Protein AF-A0AAJ0LXI3-F1 (afdb_monomer)

Radius of gyration: 41.63 Å; Cα contacts (8 Å, |Δi|>4): 391; chains: 1; bounding box: 100×129×99 Å

Organism: NCBI:txid702011

Solvent-accessible surface area (backbone atoms only — not comparable to full-atom values): 43325 Å² total; per-residue (Å²): 138,82,85,75,78,81,68,76,80,70,77,60,75,71,66,77,60,54,21,33,36,43,34,34,29,28,28,76,83,58,29,35,62,46,76,34,66,47,68,63,87,50,55,76,70,49,53,73,72,56,70,85,81,50,89,88,61,58,70,98,64,77,54,62,89,46,35,29,52,43,36,36,40,37,47,58,73,67,77,62,96,66,68,79,87,58,80,74,69,96,68,79,58,79,59,61,23,43,61,39,45,51,45,55,49,50,50,54,49,51,53,52,40,55,65,72,69,62,80,77,51,67,79,69,67,52,76,81,51,72,71,56,51,52,52,48,39,54,56,38,54,75,71,65,52,58,97,86,65,53,61,67,55,52,53,51,49,50,49,52,49,50,52,48,48,58,58,30,49,32,53,53,56,57,38,29,45,49,29,52,48,51,44,52,39,36,56,53,12,50,58,48,42,52,53,41,50,49,54,48,51,52,51,47,50,54,48,47,54,51,30,54,53,30,26,50,42,46,74,71,52,44,56,63,55,50,52,51,52,49,50,53,53,50,52,53,58,56,55,58,70,73,44,84,82,68,68,84,86,57,82,52,72,68,55,54,53,50,52,48,51,52,51,54,52,50,52,53,51,28,55,50,23,34,54,48,50,54,52,47,52,53,50,50,51,50,51,52,52,47,55,50,47,50,51,63,71,64,64,54,67,74,70,57,75,61,57,57,50,53,50,50,50,48,49,47,50,47,51,60,48,61,78,67,56,77,57,74,62,60,56,50,55,53,51,58,50,44,56,54,50,56,60,54,59,75,72,70,77,71,97,77,84,60,66,67,59,52,51,54,49,49,51,53,51,50,58,48,51,51,50,51,55,49,52,54,54,52,52,52,52,50,54,53,50,50,50,50,51,52,53,50,52,53,53,44,53,50,54,52,50,50,54,54,48,48,59,56,62,51,74,78,53,87,73,70,83,72,51,56,67,56,54,52,54,53,54,49,52,46,51,52,47,48,54,53,47,54,52,53,50,48,60,45,47,76,69,69,54,54,92,80,56,70,78,63,71,70,58,76,84,70,78,79,89,86,83,90,88,83,91,84,86,90,85,87,84,83,86,84,86,87,88,83,84,88,79,88,88,89,84,89,84,84,89,87,91,86,84,81,78,79,80,74,78,93,77,69,96,57,80,57,74,78,73,72,52,78,78,78,81,70,71,87,65,64,72,86,71,60,64,95,82,42,71,64,57,55,51,49,50,58,66,66,46,72,66,42,69,42,72,65,26,34,38,27,18,56,52,68,75,57,62,68,52,22,93,61,70,53,90,42,54,42,81,43,75,56,54,98,62,70,63,48,53,82,59,84,87,60,69,78,80,72,60,75,79,78,52,46,64,67,54,50,52,54,32,45,76,65,63,77,45,80,76,78,80,76,76,86,72,89,73,90,83,81,86,61,59,68,63,54,51,54,54,51,49,54,53,52,50,54,53,49,53,52,53,53,51,56,49,52,53,51,48,54,53,51,54,53,50,50,55,57,52,61,68,63,69,76,62,86,79,85,70,82,78,74,49,76,63,56,57,50,52,50,56,49,51,54,52,52,52,50,51,52,53,50,54,50,53,52,53,58,56,63,71,66,69,79,83,86,78,85,90,132

Foldseek 3Di:
DDPDPPDPPPPPPVLVQQQQKKWWKAFQPLRAIFIDSDLADDFVVRLVLQDCLDPPRRDPGDDLQRIDIFWMWGHDQDPQPDPPLPPDDDDDPSLRNVLRVQLSVQLSVQLVCLLPPDDDDPVLVDDDDPVNLVVLQVVCVVVVHDPPDHSVNVVVVVSSVVNSSSNSNCLLVSLQSSQVSQVVLAVVLVVLVVVLVVVVVVVLVVQLVVLVVLLVCVVVVVLVVLVVVLVVLVVVLVVCVPDPPPCPPDDPSVVSVVVSVVSVVSSLSSVQSNVLLVVLVVVVVVVVVVVVVCCVVVVPPPPPPCVVVVVVVVVVVVVVVVVVDDDPVVVVVVVVVVVVVVVVVVPDDDPDDCPPVVVVVVVVVVVVVVVVVVVVVVVVVLVVLVVVLVVLVVVLVVLVVVLVVCVVVVVVDDDDPVPPPVNVVSVVVNVVSVVVNVVSVVVNVVVVPPPVCVVVVVPVVPPDDDDDDDDDDDDDDDDDDDDDDDDDDDDDDDDDDDDPPPPDDPDDPDDPSSVSGDGRPDPSDPVVPPPPDDPVVVVVCSSSNDSRDLAPTEMEGCDQVSSVSHPDHPPRYHYHHQPDDRSTGDDPVDDPPDDVVVVPVVVVVVCVVVVVDPPPPPPPPPDDDPPPPVVVVVVVVVVVVVVVVVVVVVVVVVVVVVVVVVVVVVVVVPDPPPPDPDDPVNVVVVVVVVVVVVVVVVVVVVVVVVVVPPPPPDDD

Secondary structure (DSSP, 8-state):
------------GGGTTBTTEEEEEEETTT--EEEESSSS--HHHHHTTS---STTSS-SS--TTTEEEEEEEE------S--TT--S-----GGGGHHHHHHHHHHHHHHHHHHHS-PPPHHHHSPPPHHHHHHHHHHHHHTT--TT--HHHHHHHHHHHHHHHHHH--HHHHHHHHHHHHHHHHHHHHHHHHHHHHHHHHHHHHHHHHHHHHHHHHHTTHHHHHHHHHHHHHHHHHHTTT-TTGGGSS--HHHHHHHHHHHHHHHHHHHHHHHHHHHHHHHHHHHHHHHHHHHHHTT-----THHHHHHHHHHHHHHHHHTT---HHHHHHHHHHHHHHHHHHHHH--SSS-HHHHHHHHHHHHHHHHHHHHHHHHHHHHHHHHHHHHHHHHHHHHHHHHHHHHHHHTTS----TTHHHHHHHHHHHHHHHHHHHHHHHHHHHHTT--TTSTTTTTGGGS-------------------------------------------S--SSPPHHHHSPPP------GGGS-TT-HHHHHHHHHTSPPP--TT-EEEESSGGGGGGSS---TTPEEEE--S--SSPPPTTS-----GGGGHHHHHHHHHTTTSS----------S--SSHHHHHHHHHHHHHHHHHHHHHHHHHHHHHHHHHHHHHHTTTTS--------HHHHHHHHHHHHHHHHHHHHHHHHHHHTTSSSS----

Mean predicted aligned error: 18.43 Å

Nearest PDB structures (foldseek):
  8otz-assembly1_EY  TM=2.405E-01  e=2.155E+00  Bos taurus
  7n59-assembly1_B  TM=2.638E-01  e=3.441E+00  Arabidopsis thaliana
  7n5a-assembly1_B  TM=2.137E-01  e=7.912E+00  Arabidopsis thaliana

Structure (mmCIF, N/CA/C/O backbone):
data_AF-A0AAJ0LXI3-F1
#
_entry.id   AF-A0AAJ0LXI3-F1
#
loop_
_atom_site.group_PDB
_atom_site.id
_atom_site.type_symbol
_atom_site.label_atom_id
_atom_site.label_alt_id
_atom_site.label_comp_id
_atom_site.label_asym_id
_atom_site.label_entity_id
_atom_site.label_seq_id
_atom_site.pdbx_PDB_ins_code
_atom_site.Cartn_x
_atom_site.Cartn_y
_atom_site.Cartn_z
_atom_site.occupancy
_atom_site.B_iso_or_equiv
_atom_site.auth_seq_id
_atom_site.auth_comp_id
_atom_site.auth_asym_id
_atom_site.auth_atom_id
_atom_site.pdbx_PDB_model_num
ATOM 1 N N . MET A 1 1 ? -38.121 34.051 -14.900 1.00 42.41 1 MET A N 1
ATOM 2 C CA . MET A 1 1 ? -37.027 33.738 -13.951 1.00 42.41 1 MET A CA 1
ATOM 3 C C . MET A 1 1 ? -37.308 32.402 -13.262 1.00 42.41 1 MET A C 1
ATOM 5 O O . MET A 1 1 ? -38.075 32.364 -12.311 1.00 42.41 1 MET A O 1
ATOM 9 N N . ARG A 1 2 ? -36.763 31.285 -13.768 1.00 36.78 2 ARG A N 1
ATOM 10 C CA . ARG A 1 2 ? -36.892 29.963 -13.126 1.00 36.78 2 ARG A CA 1
ATOM 11 C C . ARG A 1 2 ? -35.654 29.719 -12.259 1.00 36.78 2 ARG A C 1
ATOM 13 O O . ARG A 1 2 ? -34.555 29.599 -12.790 1.00 36.78 2 ARG A O 1
ATOM 20 N N . ARG A 1 3 ? -35.836 29.675 -10.935 1.00 42.62 3 ARG A N 1
ATOM 21 C CA . ARG A 1 3 ? -34.820 29.233 -9.967 1.00 42.62 3 ARG A CA 1
ATOM 22 C C . ARG A 1 3 ? -34.487 27.766 -10.253 1.00 42.62 3 ARG A C 1
ATOM 24 O O . ARG A 1 3 ? -35.270 26.880 -9.924 1.00 42.62 3 ARG A O 1
ATOM 31 N N . ALA A 1 4 ? -33.344 27.521 -10.887 1.00 44.66 4 ALA A N 1
ATOM 32 C CA . ALA A 1 4 ? -32.761 26.193 -10.989 1.00 44.66 4 ALA A CA 1
ATOM 33 C C . ALA A 1 4 ? -32.330 25.753 -9.583 1.00 44.66 4 ALA A C 1
ATOM 35 O O . ALA A 1 4 ? -31.409 26.322 -8.998 1.00 44.66 4 ALA A O 1
ATOM 36 N N . ALA A 1 5 ? -33.046 24.781 -9.020 1.00 45.78 5 ALA A N 1
ATOM 37 C CA . ALA A 1 5 ? -32.681 24.147 -7.766 1.00 45.78 5 ALA A CA 1
ATOM 38 C C . ALA A 1 5 ? -31.290 23.512 -7.915 1.00 45.78 5 ALA A C 1
ATOM 40 O O . ALA A 1 5 ? -31.095 22.587 -8.706 1.00 45.78 5 ALA A O 1
ATOM 41 N N . LEU A 1 6 ? -30.323 24.041 -7.165 1.00 41.75 6 LEU A N 1
ATOM 42 C CA . LEU A 1 6 ? -28.993 23.473 -6.974 1.00 41.75 6 LEU A CA 1
ATOM 43 C C . LEU A 1 6 ? -29.148 22.117 -6.273 1.00 41.75 6 LEU A C 1
ATOM 45 O O . LEU A 1 6 ? -29.104 22.029 -5.048 1.00 41.75 6 LEU A O 1
ATOM 49 N N . LEU A 1 7 ? -29.374 21.054 -7.046 1.00 41.47 7 LEU A N 1
ATOM 50 C CA . LEU A 1 7 ? -29.227 19.696 -6.538 1.00 41.47 7 LEU A CA 1
ATOM 51 C C . LEU A 1 7 ? -27.785 19.552 -6.025 1.00 41.47 7 LEU A C 1
ATOM 53 O O . LEU A 1 7 ? -26.855 19.917 -6.753 1.00 41.47 7 LEU A O 1
ATOM 57 N N . PRO A 1 8 ? -27.572 19.044 -4.798 1.00 45.34 8 PRO A N 1
ATOM 58 C CA . PRO A 1 8 ? -26.232 18.833 -4.274 1.00 45.34 8 PRO A CA 1
ATOM 59 C C . PRO A 1 8 ? -25.468 17.952 -5.259 1.00 45.34 8 PRO A C 1
ATOM 61 O O . PRO A 1 8 ? -25.964 16.897 -5.660 1.00 45.34 8 PRO A O 1
ATOM 64 N N . ASN A 1 9 ? -24.299 18.441 -5.684 1.00 41.72 9 ASN A N 1
ATOM 65 C CA . ASN A 1 9 ? -23.342 17.766 -6.556 1.00 41.72 9 ASN A CA 1
ATOM 66 C C . ASN A 1 9 ? -23.313 16.268 -6.226 1.00 41.72 9 ASN A C 1
ATOM 68 O O . ASN A 1 9 ? -22.695 15.862 -5.241 1.00 41.72 9 ASN A O 1
ATOM 72 N N . ARG A 1 10 ? -24.000 15.438 -7.026 1.00 43.78 10 ARG A N 1
ATOM 73 C CA . ARG A 1 10 ? -23.878 13.985 -6.896 1.00 43.78 10 ARG A CA 1
ATOM 74 C C . ARG A 1 10 ? -22.391 13.687 -7.071 1.00 43.78 10 ARG A C 1
ATOM 76 O O . ARG A 1 10 ? -21.855 14.070 -8.116 1.00 43.78 10 ARG A O 1
ATOM 83 N N . PRO A 1 11 ? -21.711 13.058 -6.093 1.00 46.66 11 PRO A N 1
ATOM 84 C CA . PRO A 1 11 ? -20.313 12.701 -6.257 1.00 46.66 11 PRO A CA 1
ATOM 85 C C . PRO A 1 11 ? -20.211 11.923 -7.562 1.00 46.66 11 PRO A C 1
ATOM 87 O O . PRO A 1 11 ? -20.947 10.958 -7.780 1.00 46.66 11 PRO A O 1
ATOM 90 N N . SER A 1 12 ? -19.395 12.435 -8.484 1.00 50.97 12 SER A N 1
ATOM 91 C CA . SER A 1 12 ? -19.273 11.909 -9.839 1.00 50.97 12 SER A CA 1
ATOM 92 C C . SER A 1 12 ? -19.212 10.386 -9.762 1.00 50.97 12 SER A C 1
ATOM 94 O O . SER A 1 12 ? -18.302 9.866 -9.120 1.00 50.97 12 SER A O 1
ATOM 96 N N . ARG A 1 13 ? -20.137 9.669 -10.423 1.00 51.16 13 ARG A N 1
ATOM 97 C CA . ARG A 1 13 ? -20.181 8.186 -10.496 1.00 51.16 13 ARG A CA 1
ATOM 98 C C . ARG A 1 13 ? -18.818 7.538 -10.764 1.00 51.16 13 ARG A C 1
ATOM 100 O O . ARG A 1 13 ? -18.631 6.369 -10.461 1.00 51.16 13 ARG A O 1
ATOM 107 N N . ARG A 1 14 ? -17.879 8.311 -11.319 1.00 53.41 14 ARG A N 1
ATOM 108 C CA . ARG A 1 14 ? -16.461 7.986 -11.439 1.00 53.41 14 ARG A CA 1
ATOM 109 C C . ARG A 1 14 ? -15.891 7.448 -10.119 1.00 53.41 14 ARG A C 1
ATOM 111 O O . ARG A 1 14 ? -15.314 6.378 -10.165 1.00 53.41 14 ARG A O 1
ATOM 118 N N . LEU A 1 15 ? -16.110 8.076 -8.961 1.00 57.72 15 LEU A N 1
ATOM 119 C CA . LEU A 1 15 ? -15.439 7.717 -7.698 1.00 57.72 15 LEU A CA 1
ATOM 120 C C . LEU A 1 15 ? -15.741 6.296 -7.182 1.00 57.72 15 LEU A C 1
ATOM 122 O O . LEU A 1 15 ? -14.889 5.714 -6.508 1.00 57.72 15 LEU A O 1
ATOM 126 N N . LEU A 1 16 ? -16.896 5.707 -7.521 1.00 62.56 16 LEU A N 1
ATOM 127 C CA . LEU A 1 16 ? -17.248 4.347 -7.097 1.00 62.56 16 LEU A CA 1
ATOM 128 C C . LEU A 1 16 ? -16.410 3.314 -7.869 1.00 62.56 16 LEU A C 1
ATOM 130 O O . LEU A 1 16 ? -16.790 2.855 -8.942 1.00 62.56 16 LEU A O 1
ATOM 134 N N . GLY A 1 17 ? -15.253 2.960 -7.310 1.00 71.31 17 GLY A N 1
ATOM 135 C CA . GLY A 1 17 ? -14.343 1.947 -7.856 1.00 71.31 17 GLY A CA 1
ATOM 136 C C . GLY A 1 17 ? -12.963 2.466 -8.264 1.00 71.31 17 GLY A C 1
ATOM 137 O O . GLY A 1 17 ? -12.160 1.678 -8.762 1.00 71.31 17 GLY A O 1
ATOM 138 N N . HIS A 1 18 ? -12.647 3.749 -8.048 1.00 83.56 18 HIS A N 1
ATOM 139 C CA . HIS A 1 18 ? -11.280 4.251 -8.263 1.00 83.56 18 HIS A CA 1
ATOM 140 C C . HIS A 1 18 ? -10.295 3.496 -7.374 1.00 83.56 18 HIS A C 1
ATOM 142 O O . HIS A 1 18 ? -10.502 3.463 -6.168 1.00 83.56 18 HIS A O 1
ATOM 148 N N . GLY A 1 19 ? -9.256 2.900 -7.963 1.00 90.00 19 GLY A N 1
ATOM 149 C CA . GLY A 1 19 ? -8.253 2.103 -7.246 1.00 90.00 19 GLY A CA 1
ATOM 150 C C . GLY A 1 19 ? -8.584 0.613 -7.114 1.00 90.00 19 GLY A C 1
ATOM 151 O O . GLY A 1 19 ? -7.745 -0.137 -6.648 1.00 90.00 19 GLY A O 1
ATOM 152 N N . SER A 1 20 ? -9.759 0.153 -7.553 1.00 91.88 20 SER A N 1
ATOM 153 C CA . SER A 1 20 ? -10.027 -1.298 -7.636 1.00 91.88 20 SER A CA 1
ATOM 154 C C . SER A 1 20 ? -9.241 -1.971 -8.763 1.00 91.88 20 SER A C 1
ATOM 156 O O . SER A 1 20 ? -8.894 -3.142 -8.675 1.00 91.88 20 SER A O 1
ATOM 158 N N . ASN A 1 21 ? -8.980 -1.225 -9.838 1.00 95.12 21 ASN A N 1
ATOM 159 C CA . ASN A 1 21 ? -8.262 -1.705 -11.005 1.00 95.12 21 ASN A CA 1
ATOM 160 C C . ASN A 1 21 ? -7.194 -0.693 -11.409 1.00 95.12 21 ASN A C 1
ATOM 162 O O . ASN A 1 21 ? -7.464 0.513 -11.443 1.00 95.12 21 ASN A O 1
ATOM 166 N N . ILE A 1 22 ? -6.016 -1.195 -11.758 1.00 97.00 22 ILE A N 1
ATOM 167 C CA . ILE A 1 22 ? -4.903 -0.414 -12.293 1.00 97.00 22 ILE A CA 1
ATOM 168 C C . ILE A 1 22 ? -4.597 -0.952 -13.685 1.00 97.00 22 ILE A C 1
ATOM 170 O O . ILE A 1 22 ? -4.416 -2.151 -13.871 1.00 97.00 22 ILE A O 1
ATOM 174 N N . TYR A 1 23 ? -4.541 -0.066 -14.671 1.00 97.56 23 TYR A N 1
ATOM 175 C CA . TYR A 1 23 ? -4.274 -0.408 -16.061 1.00 97.56 23 TYR A CA 1
ATOM 176 C C . TYR A 1 23 ? -2.917 0.163 -16.467 1.00 97.56 23 TYR A C 1
ATOM 178 O O . TYR A 1 23 ? -2.706 1.375 -16.368 1.00 97.56 23 TYR A O 1
ATOM 186 N N . ALA A 1 24 ? -2.024 -0.688 -16.961 1.00 98.12 24 ALA A N 1
ATOM 187 C CA . ALA A 1 24 ? -0.779 -0.269 -17.591 1.00 98.12 24 ALA A CA 1
ATOM 188 C C . ALA A 1 24 ? -0.896 -0.405 -19.111 1.00 98.12 24 ALA A C 1
ATOM 190 O O . ALA A 1 24 ? -1.421 -1.394 -19.623 1.00 98.12 24 ALA A O 1
ATOM 191 N N . TYR A 1 25 ? -0.397 0.585 -19.842 1.00 98.19 25 TYR A N 1
ATOM 192 C CA . TYR A 1 25 ? -0.356 0.598 -21.301 1.00 98.19 25 TYR A CA 1
ATOM 193 C C . TYR A 1 25 ? 1.075 0.775 -21.765 1.00 98.19 25 TYR A C 1
ATOM 195 O O . TYR A 1 25 ? 1.759 1.667 -21.281 1.00 98.19 25 TYR A O 1
ATOM 203 N N . CYS A 1 26 ? 1.505 -0.022 -22.732 1.00 97.94 26 CYS A N 1
ATOM 204 C CA . CYS A 1 26 ? 2.824 0.064 -23.334 1.00 97.94 26 CYS A CA 1
ATOM 205 C C . CYS A 1 26 ? 2.718 0.612 -24.762 1.00 97.94 26 CYS A C 1
ATOM 207 O O . CYS A 1 26 ? 1.815 0.251 -25.529 1.00 97.94 26 CYS A O 1
ATOM 209 N N . ASN A 1 27 ? 3.642 1.498 -25.121 1.00 97.56 27 ASN A N 1
ATOM 210 C CA . ASN A 1 27 ? 3.820 1.945 -26.489 1.00 97.56 27 ASN A CA 1
ATOM 211 C C . ASN A 1 27 ? 4.519 0.850 -27.302 1.00 97.56 27 ASN A C 1
ATOM 213 O O . ASN A 1 27 ? 5.636 0.456 -26.982 1.00 97.56 27 ASN A O 1
ATOM 217 N N . VAL A 1 28 ? 3.905 0.401 -28.394 1.00 96.69 28 VAL A N 1
ATOM 218 C CA . VAL A 1 28 ? 4.420 -0.709 -29.215 1.00 96.69 28 VAL A CA 1
ATOM 219 C C . VAL A 1 28 ? 5.796 -0.409 -29.820 1.00 96.69 28 VAL A C 1
ATOM 221 O O . VAL A 1 28 ? 6.575 -1.329 -30.042 1.00 96.69 28 VAL A O 1
ATOM 224 N N . ARG A 1 29 ? 6.105 0.866 -30.094 1.00 96.19 29 ARG A N 1
ATOM 225 C CA . ARG A 1 29 ? 7.370 1.272 -30.728 1.00 96.19 29 ARG A CA 1
ATOM 226 C C . ARG A 1 29 ? 8.427 1.675 -29.711 1.00 96.19 29 ARG A C 1
ATOM 228 O O . ARG A 1 29 ? 9.552 1.202 -29.792 1.00 96.19 29 ARG A O 1
ATOM 235 N N . THR A 1 30 ? 8.079 2.576 -28.793 1.00 96.12 30 THR A N 1
ATOM 236 C CA . THR A 1 30 ? 9.047 3.163 -27.848 1.00 96.12 30 THR A CA 1
ATOM 237 C C . THR A 1 30 ? 9.159 2.397 -26.539 1.00 96.12 30 THR A C 1
ATOM 239 O O . THR A 1 30 ? 10.023 2.732 -25.741 1.00 96.12 30 THR A O 1
ATOM 242 N N . ARG A 1 31 ? 8.275 1.419 -26.289 1.00 97.56 31 ARG A N 1
ATOM 243 C CA . ARG A 1 31 ? 8.178 0.647 -25.038 1.00 97.56 31 ARG A CA 1
ATOM 244 C C . ARG A 1 31 ? 7.974 1.479 -23.767 1.00 97.56 31 ARG A C 1
ATOM 246 O O . ARG A 1 31 ? 8.026 0.954 -22.660 1.00 97.56 31 ARG A O 1
ATOM 253 N N . GLN A 1 32 ? 7.626 2.755 -23.918 1.00 97.06 32 GLN A N 1
ATOM 254 C CA . GLN A 1 32 ? 7.188 3.597 -22.811 1.00 97.06 32 GLN A CA 1
ATOM 255 C C . GLN A 1 32 ? 5.912 3.028 -22.201 1.00 97.06 32 GLN A C 1
ATOM 257 O O . GLN A 1 32 ? 5.018 2.588 -22.926 1.00 97.06 32 GLN A O 1
ATOM 262 N N . VAL A 1 33 ? 5.797 3.090 -20.879 1.00 98.00 33 VAL A N 1
ATOM 263 C CA . VAL A 1 33 ? 4.621 2.605 -20.149 1.00 98.00 33 VAL A CA 1
ATOM 264 C C . VAL A 1 33 ? 3.814 3.789 -19.623 1.00 98.00 33 VAL A C 1
ATOM 266 O O . VAL A 1 33 ? 4.370 4.842 -19.344 1.00 98.00 33 VAL A O 1
ATOM 269 N N . LEU A 1 34 ? 2.493 3.676 -19.531 1.00 97.81 34 LEU A N 1
ATOM 270 C CA . LEU A 1 34 ? 1.576 4.663 -18.955 1.00 97.81 34 LEU A CA 1
ATOM 271 C C . LEU A 1 34 ? 0.633 3.959 -17.986 1.00 97.81 34 LEU A C 1
ATOM 273 O O . LEU A 1 34 ? 0.046 2.938 -18.342 1.00 97.81 34 LEU A O 1
ATOM 277 N N . TYR A 1 35 ? 0.422 4.541 -16.809 1.00 98.06 35 TYR A N 1
ATOM 278 C CA . TYR A 1 35 ? -0.507 4.005 -15.817 1.00 98.06 35 TYR A CA 1
ATOM 279 C C . TYR A 1 35 ? -1.829 4.771 -15.840 1.00 98.06 35 TYR A C 1
ATOM 281 O O . TYR A 1 35 ? -1.862 5.994 -15.997 1.00 98.06 35 TYR A O 1
ATOM 289 N N . SER A 1 36 ? -2.942 4.078 -15.638 1.00 96.56 36 SER A N 1
ATOM 290 C CA . SER A 1 36 ? -4.265 4.686 -15.515 1.00 96.56 36 SER A CA 1
ATOM 291 C C . SER A 1 36 ? -5.122 3.915 -14.519 1.00 96.56 36 SER A C 1
ATOM 293 O O . SER A 1 36 ? -5.109 2.690 -14.495 1.00 96.56 36 SER A O 1
ATOM 295 N N . LEU A 1 37 ? -5.933 4.627 -13.737 1.00 94.88 37 LEU A N 1
ATOM 296 C CA . LEU A 1 37 ? -6.998 4.026 -12.921 1.00 94.88 37 LEU A CA 1
ATOM 297 C C . LEU A 1 37 ? -8.262 3.725 -13.741 1.00 94.88 37 LEU A C 1
ATOM 299 O O . LEU A 1 37 ? -9.221 3.137 -13.246 1.00 94.88 37 LEU A O 1
ATOM 303 N N . THR A 1 38 ? -8.291 4.162 -15.002 1.00 93.81 38 THR A N 1
ATOM 304 C CA . THR A 1 38 ? -9.418 3.970 -15.912 1.00 93.81 38 THR A CA 1
ATOM 305 C C . THR A 1 38 ? -9.012 3.121 -17.111 1.00 93.81 38 THR A C 1
ATOM 307 O O . THR A 1 38 ? -7.888 3.184 -17.610 1.00 93.81 38 THR A O 1
ATOM 310 N N . ARG A 1 39 ? -9.975 2.345 -17.610 1.00 92.88 39 ARG A N 1
ATOM 311 C CA . ARG A 1 39 ? -9.810 1.436 -18.753 1.00 92.88 39 ARG A CA 1
ATOM 312 C C . ARG A 1 39 ? -9.533 2.153 -20.081 1.00 92.88 39 ARG A C 1
ATOM 314 O O . ARG A 1 39 ? -9.220 1.520 -21.076 1.00 92.88 39 ARG A O 1
ATOM 321 N N . SER A 1 40 ? -9.728 3.462 -20.145 1.00 92.25 40 SER A N 1
ATOM 322 C CA . SER A 1 40 ? -9.395 4.279 -21.309 1.00 92.25 40 SER A CA 1
ATOM 323 C C . SER A 1 40 ? -8.288 5.242 -20.919 1.00 92.25 40 SER A C 1
ATOM 325 O O . SER A 1 40 ? -8.415 5.918 -19.904 1.00 92.25 40 SER A O 1
ATOM 327 N N . LEU A 1 41 ? -7.236 5.349 -21.726 1.00 94.19 41 LEU A N 1
ATOM 328 C CA . LEU A 1 41 ? -6.224 6.384 -21.528 1.00 94.19 41 LEU A CA 1
ATOM 329 C C . LEU A 1 41 ? -6.827 7.767 -21.797 1.00 94.19 41 LEU A C 1
ATOM 331 O O . LEU A 1 41 ? -7.289 8.043 -22.906 1.00 94.19 41 LEU A O 1
ATOM 335 N N . ASP A 1 42 ? -6.800 8.638 -20.791 1.00 94.50 42 ASP A N 1
ATOM 336 C CA . ASP A 1 42 ? -7.098 10.056 -20.968 1.00 94.50 42 ASP A CA 1
ATOM 337 C C . ASP A 1 42 ? -5.849 10.763 -21.498 1.00 94.50 42 ASP A C 1
ATOM 339 O O . ASP A 1 42 ? -4.832 10.850 -20.808 1.00 94.50 42 ASP A O 1
ATOM 343 N N . SER A 1 43 ? -5.926 11.292 -22.722 1.00 94.06 43 SER A N 1
ATOM 344 C CA . SER A 1 43 ? -4.784 11.933 -23.376 1.00 94.06 43 SER A CA 1
ATOM 345 C C . SER A 1 43 ? -4.175 13.041 -22.518 1.00 94.06 43 SER A C 1
ATOM 347 O O . SER A 1 43 ? -2.955 13.145 -22.472 1.00 94.06 43 SER A O 1
ATOM 349 N N . TYR A 1 44 ? -4.976 13.849 -21.819 1.00 94.50 44 TYR A N 1
ATOM 350 C CA . TYR A 1 44 ? -4.433 14.988 -21.074 1.00 94.50 44 TYR A CA 1
ATOM 351 C C . TYR A 1 44 ? -3.682 14.557 -19.808 1.00 94.50 44 TYR A C 1
ATOM 353 O O . TYR A 1 44 ? -2.586 15.045 -19.535 1.00 94.50 44 TYR A O 1
ATOM 361 N N . GLN A 1 45 ? -4.242 13.626 -19.032 1.00 93.50 45 GLN A N 1
ATOM 362 C CA . GLN A 1 45 ? -3.607 13.154 -17.798 1.00 93.50 45 GLN A CA 1
ATOM 363 C C . GLN A 1 45 ? -2.432 12.216 -18.071 1.00 93.50 45 GLN A C 1
ATOM 365 O O . GLN A 1 45 ? -1.414 12.282 -17.382 1.00 93.50 45 GLN A O 1
ATOM 370 N N . SER A 1 46 ? -2.559 11.352 -19.075 1.00 95.12 46 SER A N 1
ATOM 371 C CA . SER A 1 46 ? -1.536 10.367 -19.400 1.00 95.12 46 SER A CA 1
ATOM 372 C C . SER A 1 46 ? -0.302 10.999 -20.050 1.00 95.12 46 SER A C 1
ATOM 374 O O . SER A 1 46 ? 0.808 10.583 -19.734 1.00 95.12 46 SER A O 1
ATOM 376 N N . LEU A 1 47 ? -0.451 12.053 -20.868 1.00 95.50 47 LEU A N 1
ATOM 377 C CA . LEU A 1 47 ? 0.702 12.770 -21.439 1.00 95.50 47 LEU A CA 1
ATOM 378 C C . LEU A 1 47 ? 1.601 13.407 -20.369 1.00 95.50 47 LEU A C 1
ATOM 380 O O . LEU A 1 47 ? 2.810 13.458 -20.557 1.00 95.50 47 LEU A O 1
ATOM 384 N N . LYS A 1 48 ? 1.046 13.811 -19.216 1.00 95.94 48 LYS A N 1
ATOM 385 C CA . LYS A 1 48 ? 1.827 14.359 -18.087 1.00 95.94 48 LYS A CA 1
ATOM 386 C C . LYS A 1 48 ? 2.771 13.349 -17.440 1.00 95.94 48 LYS A C 1
ATOM 388 O O . LYS A 1 48 ? 3.612 13.744 -16.641 1.00 95.94 48 LYS A O 1
ATOM 393 N N . GLN A 1 49 ? 2.595 12.059 -17.720 1.00 95.75 49 GLN A N 1
ATOM 394 C CA . GLN A 1 49 ? 3.493 11.025 -17.216 1.00 95.75 49 GLN A CA 1
ATOM 395 C C . GLN A 1 49 ? 4.723 10.839 -18.110 1.00 95.75 49 GLN A C 1
ATOM 397 O O . GLN A 1 49 ? 5.653 10.176 -17.682 1.00 95.75 49 GLN A O 1
ATOM 402 N N . LEU A 1 50 ? 4.733 11.376 -19.338 1.00 95.50 50 LEU A N 1
ATOM 403 C CA . LEU A 1 50 ? 5.871 11.246 -20.246 1.00 95.50 50 LEU A CA 1
ATOM 404 C C . LEU A 1 50 ? 6.870 12.387 -20.002 1.00 95.50 50 LEU A C 1
ATOM 406 O O . LEU A 1 50 ? 6.494 13.553 -20.155 1.00 95.50 50 LEU A O 1
ATOM 410 N N . PRO A 1 51 ? 8.137 12.090 -19.671 1.00 92.88 51 PRO A N 1
ATOM 411 C CA . PRO A 1 51 ? 9.149 13.119 -19.501 1.00 92.88 51 PRO A CA 1
ATOM 412 C C . PRO A 1 51 ? 9.542 13.723 -20.862 1.00 92.88 51 PRO A C 1
ATOM 414 O O . PRO A 1 51 ? 9.630 13.005 -21.866 1.00 92.88 51 PRO A O 1
ATOM 417 N N . PRO A 1 52 ? 9.832 15.034 -20.928 1.00 94.69 52 PRO A N 1
ATOM 418 C CA . PRO A 1 52 ? 10.345 15.662 -22.140 1.00 94.69 52 PRO A CA 1
ATOM 419 C C . PRO A 1 52 ? 11.819 15.277 -22.359 1.00 94.69 52 PRO A C 1
ATOM 421 O O . PRO A 1 52 ? 12.732 15.936 -21.871 1.00 94.69 52 PRO A O 1
ATOM 424 N N . LEU A 1 53 ? 12.071 14.217 -23.133 1.00 93.69 53 LEU A N 1
ATOM 425 C CA . LEU A 1 53 ? 13.423 13.715 -23.449 1.00 93.69 53 LEU A CA 1
ATOM 426 C C . LEU A 1 53 ? 14.055 14.380 -24.692 1.00 93.69 53 LEU A C 1
ATOM 428 O O . LEU A 1 53 ? 15.090 13.939 -25.205 1.00 93.69 53 LEU A O 1
ATOM 432 N N . GLY A 1 54 ? 13.426 15.438 -25.205 1.00 92.19 54 GLY A N 1
ATOM 433 C CA . GLY A 1 54 ? 13.847 16.188 -26.387 1.00 92.19 54 GLY A CA 1
ATOM 434 C C . GLY A 1 54 ? 12.732 16.368 -27.424 1.00 92.19 54 GLY A C 1
ATOM 435 O O . GLY A 1 54 ? 11.587 15.971 -27.184 1.00 92.19 54 GLY A O 1
ATOM 436 N N . PRO A 1 55 ? 13.050 16.948 -28.593 1.00 92.06 55 PRO A N 1
ATOM 437 C CA . PRO A 1 55 ? 12.070 17.145 -29.657 1.00 92.06 55 PRO A CA 1
ATOM 438 C C . PRO A 1 55 ? 11.493 15.800 -30.114 1.00 92.06 55 PRO A C 1
ATOM 440 O O . PRO A 1 55 ? 12.215 14.805 -30.196 1.00 92.06 55 PRO A O 1
ATOM 443 N N . ASN A 1 56 ? 10.189 15.776 -30.398 1.00 89.81 56 ASN A N 1
ATOM 444 C CA . ASN A 1 56 ? 9.441 14.607 -30.887 1.00 89.81 56 ASN A CA 1
ATOM 445 C C . ASN A 1 56 ? 9.424 13.386 -29.949 1.00 89.81 56 ASN A C 1
ATOM 447 O O . ASN A 1 56 ? 9.058 12.293 -30.374 1.00 89.81 56 ASN A O 1
ATOM 451 N N . THR A 1 57 ? 9.809 13.550 -28.680 1.00 90.25 57 THR A N 1
ATOM 452 C CA . THR A 1 57 ? 9.771 12.455 -27.695 1.00 90.25 57 THR A CA 1
ATOM 453 C C . THR A 1 57 ? 8.406 12.315 -27.029 1.00 90.25 57 THR A C 1
ATOM 455 O O . THR A 1 57 ? 7.954 11.200 -26.779 1.00 90.25 57 THR A O 1
ATOM 458 N N . VAL A 1 58 ? 7.721 13.436 -26.795 1.00 94.19 58 VAL A N 1
ATOM 459 C CA . VAL A 1 58 ? 6.354 13.471 -26.270 1.00 94.19 58 VAL A CA 1
ATOM 460 C C . VAL A 1 58 ? 5.408 13.782 -27.431 1.00 94.19 58 VAL A C 1
ATOM 462 O O . VAL A 1 58 ? 5.521 14.856 -28.027 1.00 94.19 58 VAL A O 1
ATOM 465 N N . PRO A 1 59 ? 4.495 12.867 -27.804 1.00 94.19 59 PRO A N 1
ATOM 466 C CA . PRO A 1 59 ? 3.538 13.138 -28.866 1.00 94.19 59 PRO A CA 1
ATOM 467 C C . PRO A 1 59 ? 2.514 14.191 -28.408 1.00 94.19 59 PRO A C 1
ATOM 469 O O . PRO A 1 59 ? 2.117 14.182 -27.243 1.00 94.19 59 PRO A O 1
ATOM 472 N N . PRO A 1 60 ? 2.001 15.050 -29.308 1.00 95.25 60 PRO A N 1
ATOM 473 C CA . PRO A 1 60 ? 0.996 16.057 -28.947 1.00 95.25 60 PRO A CA 1
ATOM 474 C C . PRO A 1 60 ? -0.339 15.433 -28.509 1.00 95.25 60 PRO A C 1
ATOM 476 O O . PRO A 1 60 ? -1.088 16.017 -27.731 1.00 95.25 60 PRO A O 1
ATOM 479 N N . LYS A 1 61 ? -0.647 14.229 -29.005 1.00 96.38 61 LYS A N 1
ATOM 480 C CA . LYS A 1 61 ? -1.853 13.464 -28.680 1.00 96.38 61 LYS A CA 1
ATOM 481 C C . LYS A 1 61 ? -1.539 11.974 -28.660 1.00 96.38 61 LYS A C 1
ATOM 483 O O . LYS A 1 61 ? -0.775 11.486 -29.495 1.00 96.38 61 LYS A O 1
ATOM 488 N N . LEU A 1 62 ? -2.169 11.236 -27.746 1.00 96.44 62 LEU A N 1
ATOM 489 C CA . LEU A 1 62 ? -2.040 9.781 -27.714 1.00 96.44 62 LEU A CA 1
ATOM 490 C C . LEU A 1 62 ? -2.785 9.139 -28.891 1.00 96.44 62 LEU A C 1
ATOM 492 O O . LEU A 1 62 ? -3.993 9.304 -29.072 1.00 96.44 62 LEU A O 1
ATOM 496 N N . ARG A 1 63 ? -2.034 8.385 -29.690 1.00 95.75 63 ARG A N 1
ATOM 497 C CA . ARG A 1 63 ? -2.510 7.618 -30.841 1.00 95.75 63 ARG A CA 1
ATOM 498 C C . ARG A 1 63 ? -2.954 6.220 -30.411 1.00 95.75 63 ARG A C 1
ATOM 500 O O . ARG A 1 63 ? -2.141 5.458 -29.902 1.00 95.75 63 ARG A O 1
ATOM 507 N N . LYS A 1 64 ? -4.230 5.873 -30.605 1.00 94.50 64 LYS A N 1
ATOM 508 C CA . LYS A 1 64 ? -4.827 4.621 -30.089 1.00 94.50 64 LYS A CA 1
ATOM 509 C C . LYS A 1 64 ? -4.127 3.357 -30.601 1.00 94.50 64 LYS A C 1
ATOM 511 O O . LYS A 1 64 ? -4.053 2.370 -29.885 1.00 94.50 64 LYS A O 1
ATOM 516 N N . ASP A 1 65 ? -3.604 3.401 -31.818 1.00 94.94 65 ASP A N 1
ATOM 517 C CA . ASP A 1 65 ? -2.896 2.307 -32.482 1.00 94.94 65 ASP A CA 1
ATOM 518 C C . ASP A 1 65 ? -1.540 1.975 -31.845 1.00 94.94 65 ASP A C 1
ATOM 520 O O . ASP A 1 65 ? -1.141 0.812 -31.823 1.00 94.94 65 ASP A O 1
ATOM 524 N N . LEU A 1 66 ? -0.852 2.979 -31.295 1.00 96.44 66 LEU A N 1
ATOM 525 C CA . LEU A 1 66 ? 0.486 2.813 -30.723 1.00 96.44 66 LEU A CA 1
ATOM 526 C C . LEU A 1 66 ? 0.470 2.347 -29.268 1.00 96.44 66 LEU A C 1
ATOM 528 O O . LEU A 1 66 ? 1.483 1.842 -28.801 1.00 96.44 66 LEU A O 1
ATOM 532 N N . TRP A 1 67 ? -0.646 2.512 -28.559 1.00 97.19 67 TRP A N 1
ATOM 533 C CA . TRP A 1 67 ? -0.764 2.166 -27.144 1.00 97.19 67 TRP A CA 1
ATOM 534 C C . TRP A 1 67 ? -1.605 0.907 -26.976 1.00 97.19 67 TRP A C 1
ATOM 536 O O . TRP A 1 67 ? -2.799 0.893 -27.286 1.00 97.19 67 TRP A O 1
ATOM 546 N N . LYS A 1 68 ? -0.976 -0.152 -26.466 1.00 96.69 68 LYS A N 1
ATOM 547 C CA . LYS A 1 68 ? -1.631 -1.424 -26.149 1.00 96.69 68 LYS A CA 1
ATOM 548 C C . LYS A 1 68 ? -1.628 -1.643 -24.638 1.00 96.69 68 LYS A C 1
ATOM 550 O O . LYS A 1 68 ? -0.692 -1.195 -23.978 1.00 96.69 68 LYS A O 1
ATOM 555 N N . PRO A 1 69 ? -2.657 -2.285 -24.063 1.00 97.56 69 PRO A N 1
ATOM 556 C CA . PRO A 1 69 ? -2.605 -2.672 -22.658 1.00 97.56 69 PRO A CA 1
ATOM 557 C C . PRO A 1 69 ? -1.438 -3.647 -22.447 1.00 97.56 69 PRO A C 1
ATOM 559 O O . PRO A 1 69 ? -1.229 -4.542 -23.261 1.00 97.56 69 PRO A O 1
ATOM 562 N N . LEU A 1 70 ? -0.664 -3.428 -21.388 1.00 97.44 70 LEU A N 1
ATOM 563 C CA . LEU A 1 70 ? 0.449 -4.281 -20.972 1.00 97.44 70 LEU A CA 1
ATOM 564 C C . LEU A 1 70 ? -0.040 -5.291 -19.933 1.00 97.44 70 LEU A C 1
ATOM 566 O O . LEU A 1 70 ? -0.003 -6.497 -20.161 1.00 97.44 70 LEU A O 1
ATOM 570 N N . TYR A 1 71 ? -0.582 -4.778 -18.830 1.00 98.19 71 TYR A N 1
ATOM 571 C CA . TYR A 1 71 ? -1.219 -5.570 -17.790 1.00 98.19 71 TYR A CA 1
ATOM 572 C C . TYR A 1 71 ? -2.374 -4.802 -17.141 1.00 98.19 71 TYR A C 1
ATOM 574 O O . TYR A 1 71 ? -2.489 -3.576 -17.254 1.00 98.19 71 TYR A O 1
ATOM 582 N N . THR A 1 72 ? -3.264 -5.531 -16.476 1.00 97.69 72 THR A N 1
ATOM 583 C CA . THR A 1 72 ? -4.330 -4.985 -15.630 1.00 97.69 72 THR A CA 1
ATOM 584 C C . THR A 1 72 ? -4.276 -5.666 -14.277 1.00 97.69 72 THR A C 1
ATOM 586 O O . THR A 1 72 ? -4.383 -6.884 -14.195 1.00 97.69 72 THR A O 1
ATOM 589 N N . VAL A 1 73 ? -4.132 -4.877 -13.221 1.00 97.50 73 VAL A N 1
ATOM 590 C CA . VAL A 1 73 ? -4.147 -5.358 -11.840 1.00 97.50 73 VAL A CA 1
ATOM 591 C C . VAL A 1 73 ? -5.546 -5.154 -11.291 1.00 97.50 73 VAL A C 1
ATOM 593 O O . VAL A 1 73 ? -6.050 -4.030 -11.300 1.00 97.50 73 VAL A O 1
ATOM 596 N N . THR A 1 74 ? -6.165 -6.228 -10.822 1.00 95.94 74 THR A N 1
ATOM 597 C CA . THR A 1 74 ? -7.455 -6.214 -10.134 1.00 95.94 74 THR A CA 1
ATOM 598 C C . THR A 1 74 ? -7.202 -6.499 -8.665 1.00 95.94 74 THR A C 1
ATOM 600 O O . THR A 1 74 ? -6.758 -7.589 -8.312 1.00 95.94 74 THR A O 1
ATOM 603 N N . ILE A 1 75 ? -7.483 -5.519 -7.811 1.00 94.88 75 ILE A N 1
ATOM 604 C CA . ILE A 1 75 ? -7.357 -5.661 -6.361 1.00 94.88 75 ILE A CA 1
ATOM 605 C C . ILE A 1 75 ? -8.743 -6.005 -5.818 1.00 94.88 75 ILE A C 1
ATOM 607 O O . ILE A 1 75 ? -9.710 -5.281 -6.100 1.00 94.88 75 ILE A O 1
ATOM 611 N N . PRO A 1 76 ? -8.879 -7.117 -5.079 1.00 91.06 76 PRO A N 1
ATOM 612 C CA . PRO A 1 76 ? -10.163 -7.543 -4.576 1.00 91.06 76 PRO A CA 1
ATOM 613 C C . PRO A 1 76 ? -10.652 -6.524 -3.561 1.00 91.06 76 PRO A C 1
ATOM 615 O O . PRO A 1 76 ? -9.908 -5.972 -2.749 1.00 91.06 76 PRO A O 1
ATOM 618 N N . ARG A 1 77 ? -11.955 -6.269 -3.602 1.00 83.81 77 ARG A N 1
ATOM 619 C CA . ARG A 1 77 ? -12.583 -5.449 -2.581 1.00 83.81 77 ARG A CA 1
ATOM 620 C C . ARG A 1 77 ? -12.621 -6.279 -1.311 1.00 83.81 77 ARG A C 1
ATOM 622 O O . ARG A 1 77 ? -13.401 -7.226 -1.241 1.00 83.81 77 ARG A O 1
ATOM 629 N N . VAL A 1 78 ? -11.819 -5.903 -0.321 1.00 71.38 78 VAL A N 1
ATOM 630 C CA . VAL A 1 78 ? -11.901 -6.513 1.004 1.00 71.38 78 VAL A CA 1
ATOM 631 C C . VAL A 1 78 ? -13.330 -6.280 1.511 1.00 71.38 78 VAL A C 1
ATOM 633 O O . VAL A 1 78 ? -13.752 -5.120 1.626 1.00 71.38 78 VAL A O 1
ATOM 636 N N . PRO A 1 79 ? -14.125 -7.336 1.762 1.00 65.12 79 PRO A N 1
ATOM 637 C CA . PRO A 1 79 ? -15.388 -7.183 2.459 1.00 65.12 79 PRO A CA 1
ATOM 638 C C . PRO A 1 79 ? -15.009 -6.643 3.832 1.00 65.12 79 PRO A C 1
ATOM 640 O O . PRO A 1 79 ? -14.334 -7.335 4.590 1.00 65.12 79 PRO A O 1
ATOM 643 N N . ASN A 1 80 ? -15.322 -5.374 4.115 1.00 56.38 80 ASN A N 1
ATOM 644 C CA . ASN A 1 80 ? -14.983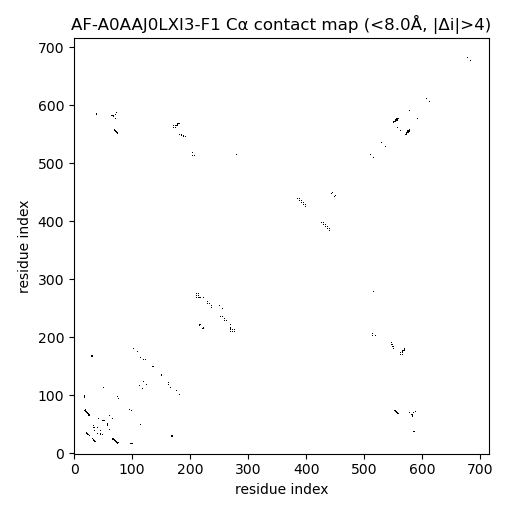 -4.760 5.396 1.00 56.38 80 ASN A CA 1
ATOM 645 C C . ASN A 1 80 ? -15.338 -5.749 6.518 1.00 56.38 80 ASN A C 1
ATOM 647 O O . ASN A 1 80 ? -16.501 -6.132 6.634 1.00 56.38 80 ASN A O 1
ATOM 651 N N . ALA A 1 81 ? -14.368 -6.113 7.362 1.00 49.88 81 ALA A N 1
ATOM 652 C CA . ALA A 1 81 ? -14.582 -7.003 8.509 1.00 49.88 81 ALA A CA 1
ATOM 653 C C . ALA A 1 81 ? -15.628 -6.463 9.515 1.00 49.88 81 ALA A C 1
ATOM 655 O O . ALA A 1 81 ? -16.010 -7.155 10.451 1.00 49.88 81 ALA A O 1
ATOM 656 N N . PHE A 1 82 ? -16.130 -5.241 9.300 1.00 52.78 82 PHE A N 1
ATOM 657 C CA . PHE A 1 82 ? -17.258 -4.652 10.010 1.00 52.78 82 PHE A CA 1
ATOM 658 C C . PHE A 1 82 ? -18.364 -4.223 9.032 1.00 52.78 82 PHE A C 1
ATOM 660 O O . PHE A 1 82 ? -18.388 -3.071 8.589 1.00 52.78 82 PHE A O 1
ATOM 667 N N . PRO A 1 83 ? -19.320 -5.117 8.722 1.00 51.22 83 PRO A N 1
ATOM 668 C CA . PRO A 1 83 ? -20.560 -4.753 8.034 1.00 51.22 83 PRO A CA 1
ATOM 669 C C . PRO A 1 83 ? -21.478 -3.873 8.909 1.00 51.22 83 PRO A C 1
ATOM 671 O O . PRO A 1 83 ? -22.325 -3.147 8.395 1.00 51.22 83 PRO A O 1
ATOM 674 N N . ALA A 1 84 ? -21.305 -3.920 10.236 1.00 45.78 84 ALA A N 1
ATOM 675 C CA . ALA A 1 84 ? -22.331 -3.526 11.202 1.00 45.78 84 ALA A CA 1
ATOM 676 C C . ALA A 1 84 ? -22.583 -2.012 11.356 1.00 45.78 84 ALA A C 1
ATOM 678 O O . ALA A 1 84 ? -23.683 -1.634 11.743 1.00 45.78 84 ALA A O 1
ATOM 679 N N . LEU A 1 85 ? -21.627 -1.130 11.036 1.00 50.12 85 LEU A N 1
ATOM 680 C CA . LEU A 1 85 ? -21.839 0.330 11.144 1.00 50.12 85 LEU A CA 1
ATOM 681 C C . LEU A 1 85 ? -22.296 1.002 9.838 1.00 50.12 85 LEU A C 1
ATOM 683 O O . LEU A 1 85 ? -22.506 2.211 9.806 1.00 50.12 85 LEU A O 1
ATOM 687 N N . SER A 1 86 ? -22.480 0.233 8.764 1.00 46.72 86 SER A N 1
ATOM 688 C CA . SER A 1 86 ? -22.882 0.728 7.440 1.00 46.72 86 SER A CA 1
ATOM 689 C C . SER A 1 86 ? -24.362 0.433 7.136 1.00 46.72 86 SER A C 1
ATOM 691 O O . SER A 1 86 ? -24.727 0.204 5.983 1.00 46.72 86 SER A O 1
ATOM 693 N N . ALA A 1 87 ? -25.229 0.417 8.153 1.00 46.41 87 ALA A N 1
ATOM 694 C CA . ALA A 1 87 ? -26.657 0.120 7.983 1.00 46.41 87 ALA A CA 1
ATOM 695 C C . ALA A 1 87 ? -27.423 1.186 7.161 1.00 46.41 87 ALA A C 1
ATOM 697 O O . ALA A 1 87 ? -28.546 0.942 6.732 1.00 46.41 87 ALA A O 1
ATOM 698 N N . GLY A 1 88 ? -26.813 2.342 6.876 1.00 45.47 88 GLY A N 1
ATOM 699 C CA . GLY A 1 88 ? -27.373 3.383 6.014 1.00 45.47 88 GLY A CA 1
ATOM 700 C C . GLY A 1 88 ? -26.656 3.490 4.666 1.00 45.47 88 GLY A C 1
ATOM 701 O O . GLY A 1 88 ? -25.757 4.304 4.523 1.00 45.47 88 GLY A O 1
ATOM 702 N N . GLY A 1 89 ? -27.071 2.689 3.679 1.00 42.78 89 GLY A N 1
ATOM 703 C CA . GLY A 1 89 ? -26.965 3.004 2.246 1.00 42.78 89 GLY A CA 1
ATOM 704 C C . GLY A 1 89 ? -25.573 3.085 1.593 1.00 42.78 89 GLY A C 1
ATOM 705 O O . GLY A 1 89 ? -24.920 4.114 1.630 1.00 42.78 89 GLY A O 1
ATOM 706 N N . SER A 1 90 ? -25.218 2.043 0.829 1.00 47.44 90 SER A N 1
ATOM 707 C CA . SER A 1 90 ? -24.615 2.076 -0.529 1.00 47.44 90 SER A CA 1
ATOM 708 C C . SER A 1 90 ? -23.349 2.909 -0.853 1.00 47.44 90 SER A C 1
ATOM 710 O O . SER A 1 90 ? -22.851 2.788 -1.980 1.00 47.44 90 SER A O 1
ATOM 712 N N . GLU A 1 91 ? -22.780 3.724 0.028 1.00 53.09 91 GLU A N 1
ATOM 713 C CA . GLU A 1 91 ? -21.573 4.489 -0.293 1.00 53.09 91 GLU A CA 1
ATOM 714 C C . GLU A 1 91 ? -20.327 3.650 0.003 1.00 53.09 91 GLU A C 1
ATOM 716 O O . GLU A 1 91 ? -19.934 3.427 1.147 1.00 53.09 91 GLU A O 1
ATOM 721 N N . ALA A 1 92 ? -19.706 3.139 -1.066 1.00 53.19 92 ALA A N 1
ATOM 722 C CA . ALA A 1 92 ? -18.388 2.524 -1.003 1.00 53.19 92 ALA A CA 1
ATOM 723 C C . ALA A 1 92 ? -17.426 3.492 -0.302 1.00 53.19 92 ALA A C 1
ATOM 725 O O . ALA A 1 92 ? -17.110 4.560 -0.828 1.00 53.19 92 ALA A O 1
ATOM 726 N N . THR A 1 93 ? -16.992 3.136 0.905 1.00 58.50 93 THR A N 1
ATOM 727 C CA . THR A 1 93 ? -16.094 3.980 1.686 1.00 58.50 93 THR A CA 1
ATOM 728 C C . THR A 1 93 ? -14.771 4.145 0.926 1.00 58.50 93 THR A C 1
ATOM 730 O O . THR A 1 93 ? -14.227 3.146 0.449 1.00 58.50 93 THR A O 1
ATOM 733 N N . PRO A 1 94 ? -14.205 5.369 0.828 1.00 61.47 94 PRO A N 1
ATOM 734 C CA . PRO A 1 94 ? -12.956 5.640 0.099 1.00 61.47 94 PRO A CA 1
ATOM 735 C C . PRO A 1 94 ? -11.772 4.756 0.516 1.00 61.47 94 PRO A C 1
ATOM 737 O O . PRO A 1 94 ? -10.829 4.567 -0.245 1.00 61.47 94 PRO A O 1
ATOM 740 N N . LEU A 1 95 ? -11.836 4.201 1.727 1.00 68.56 95 LEU A N 1
ATOM 741 C CA . LEU A 1 95 ? -10.836 3.308 2.299 1.00 68.56 95 LEU A CA 1
ATOM 742 C C . LEU A 1 95 ? -10.720 1.977 1.548 1.00 68.56 95 LEU A C 1
ATOM 744 O O . LEU A 1 95 ? -9.631 1.429 1.484 1.00 68.56 95 LEU A O 1
ATOM 748 N N . GLN A 1 96 ? -11.783 1.467 0.927 1.00 72.56 96 GLN A N 1
ATOM 749 C CA . GLN A 1 96 ? -11.767 0.116 0.343 1.00 72.56 96 GLN A CA 1
ATOM 750 C C . GLN A 1 96 ? -10.801 -0.047 -0.830 1.00 72.56 96 GLN A C 1
ATOM 752 O O . GLN A 1 96 ? -10.330 -1.149 -1.080 1.00 72.56 96 GLN A O 1
ATOM 757 N N . ASN A 1 97 ? -10.477 1.046 -1.520 1.00 86.19 97 ASN A N 1
ATOM 758 C CA . ASN A 1 97 ? -9.564 1.023 -2.658 1.00 86.19 97 ASN A CA 1
ATOM 759 C C . ASN A 1 97 ? -8.214 1.680 -2.331 1.00 86.19 97 ASN A C 1
ATOM 761 O O . ASN A 1 97 ? -7.463 2.032 -3.241 1.00 86.19 97 ASN A O 1
ATOM 765 N N . ALA A 1 98 ? -7.904 1.882 -1.044 1.00 90.12 98 ALA A N 1
ATOM 766 C CA . ALA A 1 98 ? -6.671 2.549 -0.635 1.00 90.12 98 ALA A CA 1
ATOM 767 C C . ALA A 1 98 ? -5.424 1.779 -1.090 1.00 90.12 98 ALA A C 1
ATOM 769 O O . ALA A 1 98 ? -4.471 2.413 -1.527 1.00 90.12 98 ALA A O 1
ATOM 770 N N . GLN A 1 99 ? -5.458 0.439 -1.071 1.00 93.31 99 GLN A N 1
ATOM 771 C CA . GLN A 1 99 ? -4.347 -0.401 -1.531 1.00 93.31 99 GLN A CA 1
ATOM 772 C C . GLN A 1 99 ? -3.996 -0.128 -2.999 1.00 93.31 99 GLN A C 1
ATOM 774 O O . GLN A 1 99 ? -2.834 0.088 -3.328 1.00 93.31 99 GLN A O 1
ATOM 779 N N . GLY A 1 100 ? -4.992 -0.053 -3.885 1.00 94.69 100 GLY A N 1
ATOM 780 C CA . GLY A 1 100 ? -4.728 0.223 -5.296 1.00 94.69 100 GLY A CA 1
ATOM 781 C C . GLY A 1 100 ? -4.374 1.671 -5.601 1.00 94.69 100 GLY A C 1
ATOM 782 O O . GLY A 1 100 ? -3.605 1.929 -6.522 1.00 94.69 100 GLY A O 1
ATOM 783 N N . LEU A 1 101 ? -4.880 2.630 -4.822 1.00 94.00 101 LEU A N 1
ATOM 784 C CA . LEU A 1 101 ? -4.448 4.027 -4.934 1.00 94.00 101 LEU A CA 1
ATOM 785 C C . LEU A 1 101 ? -2.997 4.212 -4.463 1.00 94.00 101 LEU A C 1
ATOM 787 O O . LEU A 1 101 ? -2.247 4.951 -5.104 1.00 94.00 101 LEU A O 1
ATOM 791 N N . ASP A 1 102 ? -2.603 3.528 -3.387 1.00 95.12 102 ASP A N 1
ATOM 792 C CA . ASP A 1 102 ? -1.222 3.478 -2.898 1.00 95.12 102 ASP A CA 1
ATOM 793 C C . ASP A 1 102 ? -0.306 2.836 -3.945 1.00 95.12 102 ASP A C 1
ATOM 795 O O . ASP A 1 102 ? 0.673 3.454 -4.362 1.00 95.12 102 ASP A O 1
ATOM 799 N N . ALA A 1 103 ? -0.691 1.669 -4.473 1.00 97.06 103 ALA A N 1
ATOM 800 C CA . ALA A 1 103 ? 0.068 0.972 -5.507 1.00 97.06 103 ALA A CA 1
ATOM 801 C C . ALA A 1 103 ? 0.238 1.830 -6.768 1.00 97.06 103 ALA A C 1
ATOM 803 O O . ALA A 1 103 ? 1.342 1.979 -7.284 1.00 97.06 103 ALA A O 1
ATOM 804 N N . PHE A 1 104 ? -0.837 2.467 -7.240 1.00 97.50 104 PHE A N 1
ATOM 805 C CA . PHE A 1 104 ? -0.786 3.372 -8.389 1.00 97.50 104 PHE A CA 1
ATOM 806 C C . PHE A 1 104 ? 0.129 4.581 -8.154 1.00 97.50 104 PHE A C 1
ATOM 808 O O . PHE A 1 104 ? 0.814 5.024 -9.079 1.00 97.50 104 PHE A O 1
ATOM 815 N N . SER A 1 105 ? 0.140 5.124 -6.935 1.00 96.88 105 SER A N 1
ATOM 816 C CA . SER A 1 105 ? 1.015 6.244 -6.576 1.00 96.88 105 SER A CA 1
ATOM 817 C C . SER A 1 105 ? 2.481 5.805 -6.589 1.00 96.88 105 SER A C 1
ATOM 819 O O . SER A 1 105 ? 3.278 6.419 -7.298 1.00 96.88 105 SER A O 1
ATOM 821 N N . LYS A 1 106 ? 2.802 4.678 -5.939 1.00 97.56 106 LYS A N 1
ATOM 822 C CA . LYS A 1 106 ? 4.155 4.098 -5.911 1.00 97.56 106 LYS A CA 1
ATOM 823 C C . LYS A 1 106 ? 4.668 3.721 -7.304 1.00 97.56 106 LYS A C 1
ATOM 825 O O . LYS A 1 106 ? 5.787 4.074 -7.650 1.00 97.56 106 LYS A O 1
ATOM 830 N N . LEU A 1 107 ? 3.841 3.112 -8.159 1.00 98.19 107 LEU A N 1
ATOM 831 C CA . LEU A 1 107 ? 4.204 2.803 -9.553 1.00 98.19 107 LEU A CA 1
ATOM 832 C C . LEU A 1 107 ? 4.606 4.052 -10.351 1.00 98.19 107 LEU A C 1
ATOM 834 O O . LEU A 1 107 ? 5.528 4.025 -11.167 1.00 98.19 107 LEU A O 1
ATOM 838 N N . ARG A 1 108 ? 3.909 5.173 -10.135 1.00 97.50 108 ARG A N 1
ATOM 839 C CA . ARG A 1 108 ? 4.247 6.444 -10.790 1.00 97.50 108 ARG A CA 1
ATOM 840 C C . ARG A 1 108 ? 5.514 7.068 -10.220 1.00 97.50 108 ARG A C 1
ATOM 842 O O . ARG A 1 108 ? 6.239 7.716 -10.973 1.00 97.50 108 ARG A O 1
ATOM 849 N N . GLU A 1 109 ? 5.757 6.897 -8.927 1.00 97.19 109 GLU A N 1
ATOM 850 C CA . GLU A 1 109 ? 6.993 7.323 -8.275 1.00 97.19 109 GLU A CA 1
ATOM 851 C C . GLU A 1 109 ? 8.188 6.516 -8.787 1.00 97.19 109 GLU A C 1
ATOM 853 O O . GLU A 1 109 ? 9.137 7.132 -9.266 1.00 97.19 109 GLU A O 1
ATOM 858 N N . TYR A 1 110 ? 8.113 5.181 -8.813 1.00 97.69 110 TYR A N 1
ATOM 859 C CA . TYR A 1 110 ? 9.187 4.323 -9.331 1.00 97.69 110 TYR A CA 1
ATOM 860 C C . TYR A 1 110 ? 9.511 4.602 -10.787 1.00 97.69 110 TYR A C 1
ATOM 862 O O . TYR A 1 110 ? 10.665 4.837 -11.126 1.00 97.69 110 TYR A O 1
ATOM 870 N N . ARG A 1 111 ? 8.496 4.733 -11.641 1.00 97.19 111 ARG A N 1
ATOM 871 C CA . ARG A 1 111 ? 8.715 5.165 -13.021 1.00 97.19 111 ARG A CA 1
ATOM 872 C C . ARG A 1 111 ? 9.463 6.500 -13.099 1.00 97.19 111 ARG A C 1
ATOM 874 O O . ARG A 1 111 ? 10.391 6.640 -13.888 1.00 97.19 111 ARG A O 1
ATOM 881 N N . ARG A 1 112 ? 9.059 7.495 -12.302 1.00 95.94 112 ARG A N 1
ATOM 882 C CA . ARG A 1 112 ? 9.741 8.798 -12.275 1.00 95.94 112 ARG A CA 1
ATOM 883 C C . ARG A 1 112 ? 11.189 8.652 -11.798 1.00 95.94 112 ARG A C 1
ATOM 885 O O . ARG A 1 112 ? 12.051 9.372 -12.294 1.00 95.94 112 ARG A O 1
ATOM 892 N N . LEU A 1 113 ? 11.454 7.743 -10.862 1.00 96.56 113 LEU A N 1
ATOM 893 C CA . LEU A 1 113 ? 12.808 7.415 -10.421 1.00 96.56 113 LEU A CA 1
ATOM 894 C C . LEU A 1 113 ? 13.617 6.768 -11.548 1.00 96.56 113 LEU A C 1
ATOM 896 O O . LEU A 1 113 ? 14.694 7.272 -11.832 1.00 96.56 113 LEU A O 1
ATOM 900 N N . HIS A 1 114 ? 13.082 5.783 -12.272 1.00 95.12 114 HIS A N 1
ATOM 901 C CA . HIS A 1 114 ? 13.752 5.170 -13.433 1.00 95.12 114 HIS A CA 1
ATOM 902 C C . HIS A 1 114 ? 14.061 6.165 -14.555 1.00 95.12 114 HIS A C 1
ATOM 904 O O . HIS A 1 114 ? 15.020 6.004 -15.304 1.00 95.12 114 HIS A O 1
ATOM 910 N N . GLU A 1 115 ? 13.265 7.225 -14.680 1.00 92.88 115 GLU A N 1
ATOM 911 C CA . GLU A 1 115 ? 13.503 8.285 -15.660 1.00 92.88 115 GLU A CA 1
ATOM 912 C C . GLU A 1 115 ? 14.583 9.292 -15.207 1.00 92.88 115 GLU A C 1
ATOM 914 O O . GLU A 1 115 ? 15.308 9.836 -16.047 1.00 92.88 115 GLU A O 1
ATOM 919 N N . LEU A 1 116 ? 14.695 9.559 -13.898 1.00 93.25 116 LEU A N 1
ATOM 920 C CA . LEU A 1 116 ? 15.572 10.597 -13.330 1.00 93.25 116 LEU A CA 1
ATOM 921 C C . LEU A 1 116 ? 16.900 10.063 -12.772 1.00 93.25 116 LEU A C 1
ATOM 923 O O . LEU A 1 116 ? 17.927 10.721 -12.925 1.00 93.25 116 LEU A O 1
ATOM 927 N N . TYR A 1 117 ? 16.868 8.897 -12.137 1.00 92.44 117 TYR A N 1
ATOM 928 C CA . TYR A 1 117 ? 17.945 8.277 -11.367 1.00 92.44 117 TYR A CA 1
ATOM 929 C C . TYR A 1 117 ? 18.233 6.880 -11.921 1.00 92.44 117 TYR A C 1
ATOM 931 O O . TYR A 1 117 ? 17.930 5.872 -11.292 1.00 92.44 117 TYR A O 1
ATOM 939 N N . TRP A 1 118 ? 18.796 6.825 -13.124 1.00 91.75 118 TRP A N 1
ATOM 940 C CA . TRP A 1 118 ? 19.250 5.578 -13.737 1.00 91.75 118 TRP A CA 1
ATOM 941 C C . TRP A 1 118 ? 20.755 5.634 -13.965 1.00 91.75 118 TRP A C 1
ATOM 943 O O . TRP A 1 118 ? 21.331 6.697 -14.224 1.00 91.75 118 TRP A O 1
ATOM 953 N N . GLU A 1 119 ? 21.382 4.470 -13.882 1.00 91.44 119 GLU A N 1
ATOM 954 C CA . GLU A 1 119 ? 22.813 4.324 -14.093 1.00 91.44 119 GLU A CA 1
ATOM 955 C C . GLU A 1 119 ? 23.101 4.100 -15.583 1.00 91.44 119 GLU A C 1
ATOM 957 O O . GLU A 1 119 ? 22.469 3.249 -16.217 1.00 91.44 119 GLU A O 1
ATOM 962 N N . PRO A 1 120 ? 24.027 4.871 -16.184 1.00 92.06 120 PRO A N 1
ATOM 963 C CA . PRO A 1 120 ? 24.455 4.652 -17.555 1.00 92.06 120 PRO A CA 1
ATOM 964 C C . PRO A 1 120 ? 24.899 3.210 -17.785 1.00 92.06 120 PRO A C 1
ATOM 966 O O . PRO A 1 120 ? 25.851 2.752 -17.163 1.00 92.06 120 PRO A O 1
ATOM 969 N N . THR A 1 121 ? 24.262 2.527 -18.738 1.00 92.81 121 THR A N 1
ATOM 970 C CA . THR A 1 121 ? 24.723 1.218 -19.209 1.00 92.81 121 THR A CA 1
ATOM 971 C C . THR A 1 121 ? 26.181 1.308 -19.656 1.00 92.81 121 THR A C 1
ATOM 973 O O . THR A 1 121 ? 26.616 2.343 -20.176 1.00 92.81 121 THR A O 1
ATOM 976 N N . GLU A 1 122 ? 26.925 0.213 -19.512 1.00 93.12 122 GLU A N 1
ATOM 977 C CA . GLU A 1 122 ? 28.328 0.120 -19.925 1.00 93.12 122 GLU A CA 1
ATOM 978 C C . GLU A 1 122 ? 28.546 0.608 -21.360 1.00 93.12 122 GLU A C 1
ATOM 980 O O . GLU A 1 122 ? 29.484 1.355 -21.612 1.00 93.12 122 GLU A O 1
ATOM 985 N N . GLU A 1 123 ? 27.629 0.305 -22.283 1.00 91.31 123 GLU A N 1
ATOM 986 C CA . GLU A 1 123 ? 27.666 0.794 -23.669 1.00 91.31 123 GLU A CA 1
ATOM 987 C C . GLU A 1 123 ? 27.649 2.325 -23.778 1.00 91.31 123 GLU A C 1
ATOM 989 O O . GLU A 1 123 ? 28.331 2.920 -24.615 1.00 91.31 123 GLU A O 1
ATOM 994 N N . LEU A 1 124 ? 26.870 2.991 -22.924 1.00 93.69 124 LEU A N 1
ATOM 995 C CA . LEU A 1 124 ? 26.770 4.444 -22.920 1.00 93.69 124 LEU A CA 1
ATOM 996 C C . LEU A 1 124 ? 28.007 5.084 -22.277 1.00 93.69 124 LEU A C 1
ATOM 998 O O . LEU A 1 124 ? 28.472 6.140 -22.733 1.00 93.69 124 LEU A O 1
ATOM 1002 N N . SER A 1 125 ? 28.537 4.437 -21.237 1.00 94.38 125 SER A N 1
ATOM 1003 C CA . SER A 1 125 ? 29.744 4.862 -20.524 1.00 94.38 125 SER A CA 1
ATOM 1004 C C . SER A 1 125 ? 31.019 4.614 -21.342 1.00 94.38 125 SER A C 1
ATOM 1006 O O . SER A 1 125 ? 31.929 5.449 -21.345 1.00 94.38 125 SER A O 1
ATOM 1008 N N . ARG A 1 126 ? 31.055 3.531 -22.130 1.00 94.94 126 ARG A N 1
ATOM 1009 C CA . ARG A 1 126 ? 32.185 3.125 -22.973 1.00 94.94 126 ARG A CA 1
ATOM 1010 C C . ARG A 1 126 ? 32.638 4.275 -23.868 1.00 94.94 126 ARG A C 1
ATOM 1012 O O . ARG A 1 126 ? 31.850 4.937 -24.553 1.00 94.94 126 ARG A O 1
ATOM 1019 N N . LYS A 1 127 ? 33.942 4.540 -23.851 1.00 95.94 127 LYS A N 1
ATOM 1020 C CA . LYS A 1 127 ? 34.577 5.483 -24.775 1.00 95.94 127 LYS A CA 1
ATOM 1021 C C . LYS A 1 127 ? 34.714 4.807 -26.139 1.00 95.94 127 LYS A C 1
ATOM 1023 O O . LYS A 1 127 ? 35.019 3.620 -26.202 1.00 95.94 127 LYS A O 1
ATOM 1028 N N . TYR A 1 128 ? 34.480 5.564 -27.207 1.00 95.94 128 TYR A N 1
ATOM 1029 C CA . TYR A 1 128 ? 34.704 5.069 -28.564 1.00 95.94 128 TYR A CA 1
ATOM 1030 C C . TYR A 1 128 ? 36.203 4.841 -28.774 1.00 95.94 128 TYR A C 1
ATOM 1032 O O . TYR A 1 128 ? 37.024 5.656 -28.338 1.00 95.94 128 TYR A O 1
ATOM 1040 N N . SER A 1 129 ? 36.553 3.727 -29.409 1.00 97.19 129 SER A N 1
ATOM 1041 C CA . SER A 1 129 ? 37.937 3.417 -29.768 1.00 97.19 129 SER A CA 1
ATOM 1042 C C . SER A 1 129 ? 38.421 4.342 -30.886 1.00 97.19 129 SER A C 1
ATOM 1044 O O . SER A 1 129 ? 37.628 4.769 -31.722 1.00 97.19 129 SER A O 1
ATOM 1046 N N . LYS A 1 130 ? 39.731 4.613 -30.960 1.00 97.56 130 LYS A N 1
ATOM 1047 C CA . LYS A 1 130 ? 40.318 5.435 -32.038 1.00 97.56 130 LYS A CA 1
ATOM 1048 C C . LYS A 1 130 ? 39.955 4.900 -33.427 1.00 97.56 130 LYS A C 1
ATOM 1050 O O . LYS A 1 130 ? 39.554 5.675 -34.282 1.00 97.56 130 LYS A O 1
ATOM 1055 N N . ALA A 1 131 ? 39.984 3.579 -33.599 1.00 97.50 131 ALA A N 1
ATOM 1056 C CA . ALA A 1 131 ? 39.601 2.931 -34.852 1.00 97.50 131 ALA A CA 1
ATOM 1057 C C . ALA A 1 131 ? 38.098 3.069 -35.173 1.00 97.50 131 ALA A C 1
ATOM 1059 O O . ALA A 1 131 ? 37.712 3.093 -36.335 1.00 97.50 131 ALA A O 1
ATOM 1060 N N . GLU A 1 132 ? 37.224 3.145 -34.161 1.00 96.44 132 GLU A N 1
ATOM 1061 C CA . GLU A 1 132 ? 35.790 3.403 -34.371 1.00 96.44 132 GLU A CA 1
ATOM 1062 C C . GLU A 1 132 ? 35.557 4.864 -34.771 1.00 96.44 132 GLU A C 1
ATOM 1064 O O . GLU A 1 132 ? 34.729 5.136 -35.636 1.00 96.44 132 GLU A O 1
ATOM 1069 N N . ILE A 1 133 ? 36.309 5.791 -34.167 1.00 97.06 133 ILE A N 1
ATOM 1070 C CA . ILE A 1 133 ? 36.267 7.220 -34.496 1.00 97.06 133 ILE A CA 1
ATOM 1071 C C . ILE A 1 133 ? 36.727 7.440 -35.941 1.00 97.06 133 ILE A C 1
ATOM 1073 O O . ILE A 1 133 ? 36.017 8.100 -36.687 1.00 97.06 133 ILE A O 1
ATOM 1077 N N . GLU A 1 134 ? 37.847 6.840 -36.353 1.00 97.38 134 GLU A N 1
ATOM 1078 C CA . GLU A 1 134 ? 38.374 6.928 -37.724 1.00 97.38 134 GLU A CA 1
ATOM 1079 C C . GLU A 1 134 ? 37.384 6.365 -38.754 1.00 97.38 134 GLU A C 1
ATOM 1081 O O . GLU A 1 134 ? 37.070 7.019 -39.743 1.00 97.38 134 GLU A O 1
ATOM 1086 N N . LYS A 1 135 ? 36.764 5.210 -38.471 1.00 96.88 135 LYS A N 1
ATOM 1087 C CA . LYS A 1 135 ? 35.706 4.650 -39.332 1.00 96.88 135 LYS A CA 1
ATOM 1088 C C . LYS A 1 135 ? 34.487 5.566 -39.456 1.00 96.88 135 LYS A C 1
ATOM 1090 O O . LYS A 1 135 ? 33.886 5.642 -40.529 1.00 96.88 135 LYS A O 1
ATOM 1095 N N . LEU A 1 136 ? 34.079 6.214 -38.363 1.00 96.06 136 LEU A N 1
ATOM 1096 C CA . LEU A 1 136 ? 32.977 7.178 -38.383 1.00 96.06 136 LEU A CA 1
ATOM 1097 C C . LEU A 1 136 ? 33.355 8.447 -39.152 1.00 96.06 136 LEU A C 1
ATOM 1099 O O . LEU A 1 136 ? 32.489 8.991 -39.835 1.00 96.06 136 LEU A O 1
ATOM 1103 N N . ASP A 1 137 ? 34.615 8.877 -39.073 1.00 96.19 137 ASP A N 1
ATOM 1104 C CA . ASP A 1 137 ? 35.158 10.008 -39.830 1.00 96.19 137 ASP A CA 1
ATOM 1105 C C . ASP A 1 137 ? 35.143 9.724 -41.331 1.00 96.19 137 ASP A C 1
ATOM 1107 O O . ASP A 1 137 ? 34.473 10.424 -42.087 1.00 96.19 137 ASP A O 1
ATOM 1111 N N . GLU A 1 138 ? 35.721 8.598 -41.755 1.00 96.50 138 GLU A N 1
ATOM 1112 C CA . GLU A 1 138 ? 35.688 8.176 -43.157 1.00 96.50 138 GLU A CA 1
ATOM 1113 C C . GLU A 1 138 ? 34.252 8.046 -43.691 1.00 96.50 138 GLU A C 1
ATOM 1115 O O . GLU A 1 138 ? 33.947 8.440 -44.819 1.00 96.50 138 GLU A O 1
ATOM 1120 N N . ALA A 1 139 ? 33.343 7.459 -42.902 1.00 95.00 139 ALA A N 1
ATOM 1121 C CA . ALA A 1 139 ? 31.941 7.314 -43.290 1.00 95.00 139 ALA A CA 1
ATOM 1122 C C . ALA A 1 139 ? 31.221 8.669 -43.385 1.00 95.00 139 ALA A C 1
ATOM 1124 O O . ALA A 1 139 ? 30.296 8.825 -44.192 1.00 95.00 139 ALA A O 1
ATOM 1125 N N . TYR A 1 140 ? 31.623 9.637 -42.563 1.00 94.12 140 TYR A N 1
ATOM 1126 C CA . TYR A 1 140 ? 31.101 10.994 -42.575 1.00 94.12 140 TYR A CA 1
ATOM 1127 C C . TYR A 1 140 ? 31.605 11.787 -43.787 1.00 94.12 140 TYR A C 1
ATOM 1129 O O . TYR A 1 140 ? 30.792 12.391 -44.494 1.00 94.12 140 TYR A O 1
ATOM 1137 N N . GLU A 1 141 ? 32.900 11.703 -44.099 1.00 94.19 141 GLU A N 1
ATOM 1138 C CA . GLU A 1 141 ? 33.492 12.306 -45.298 1.00 94.19 141 GLU A CA 1
ATOM 1139 C C . GLU A 1 141 ? 32.874 11.736 -46.581 1.00 94.19 141 GLU A C 1
ATOM 1141 O O . GLU A 1 141 ? 32.448 12.497 -47.453 1.00 94.19 141 GLU A O 1
ATOM 1146 N N . LYS A 1 142 ? 32.696 10.407 -46.660 1.00 95.88 142 LYS A N 1
ATOM 1147 C CA . LYS A 1 142 ? 32.059 9.728 -47.808 1.00 95.88 142 LYS A CA 1
ATOM 1148 C C . LYS A 1 142 ? 30.627 10.196 -48.077 1.00 95.88 142 LYS A C 1
ATOM 1150 O O . LYS A 1 142 ? 30.177 10.160 -49.219 1.00 95.88 142 LYS A O 1
ATOM 1155 N N . ARG A 1 143 ? 29.892 10.644 -47.053 1.00 91.56 143 ARG A N 1
ATOM 1156 C CA . ARG A 1 143 ? 28.533 11.201 -47.203 1.00 91.56 143 ARG A CA 1
ATOM 1157 C C . ARG A 1 143 ? 28.521 12.671 -47.637 1.00 91.56 143 ARG A C 1
ATOM 1159 O O . ARG A 1 143 ? 27.440 13.249 -47.733 1.00 91.56 143 ARG A O 1
ATOM 1166 N N . GLY A 1 144 ? 29.686 13.266 -47.898 1.00 90.38 144 GLY A N 1
ATOM 1167 C CA . GLY A 1 144 ? 29.824 14.679 -48.247 1.00 90.38 144 GLY A CA 1
ATOM 1168 C C . GLY A 1 144 ? 29.634 15.589 -47.036 1.00 90.38 144 GLY A C 1
ATOM 1169 O O . GLY A 1 144 ? 28.920 16.583 -47.142 1.00 90.38 144 GLY A O 1
ATOM 1170 N N . GLY A 1 145 ? 30.210 15.197 -45.889 1.00 81.88 145 GLY A N 1
ATOM 1171 C CA . GLY A 1 145 ? 30.050 15.811 -44.567 1.00 81.88 145 GLY A CA 1
ATOM 1172 C C . GLY A 1 145 ? 29.867 17.337 -44.543 1.00 81.88 145 GLY A C 1
ATOM 1173 O O . GLY A 1 145 ? 30.443 18.099 -45.319 1.00 81.88 145 GLY A O 1
ATOM 1174 N N . SER A 1 146 ? 29.056 17.814 -43.598 1.00 89.31 146 SER A N 1
ATOM 1175 C CA . SER A 1 146 ? 28.879 19.244 -43.350 1.00 89.31 146 SER A CA 1
ATOM 1176 C C . SER A 1 146 ? 30.144 19.843 -42.735 1.00 89.31 146 SER A C 1
ATOM 1178 O O . SER A 1 146 ? 30.613 19.390 -41.694 1.00 89.31 146 SER A O 1
ATOM 1180 N N . LYS A 1 147 ? 30.637 20.958 -43.285 1.00 88.12 147 LYS A N 1
ATOM 1181 C CA . LYS A 1 147 ? 31.780 21.703 -42.714 1.00 88.12 147 LYS A CA 1
ATOM 1182 C C . LYS A 1 147 ? 31.575 22.152 -41.255 1.00 88.12 147 LYS A C 1
ATOM 1184 O O . LYS A 1 147 ? 32.518 22.620 -40.629 1.00 88.12 147 LYS A O 1
ATOM 1189 N N . LYS A 1 148 ? 30.343 22.080 -40.733 1.00 92.50 148 LYS A N 1
ATOM 1190 C CA . LYS A 1 148 ? 29.965 22.544 -39.390 1.00 92.50 148 LYS A CA 1
ATOM 1191 C C . LYS A 1 148 ? 29.784 21.433 -38.352 1.00 92.50 148 LYS A C 1
ATOM 1193 O O . LYS A 1 148 ? 29.637 21.774 -37.185 1.00 92.50 148 LYS A O 1
ATOM 1198 N N . GLU A 1 149 ? 29.732 20.157 -38.742 1.00 94.69 149 GLU A N 1
ATOM 1199 C CA . GLU A 1 149 ? 29.602 19.050 -37.778 1.00 94.69 149 GLU A CA 1
ATOM 1200 C C . GLU A 1 149 ? 30.897 18.232 -37.740 1.00 94.69 149 GLU A C 1
ATOM 1202 O O . GLU A 1 149 ? 31.467 17.919 -38.785 1.00 94.69 149 GLU A O 1
ATOM 1207 N N . SER A 1 150 ? 31.354 17.897 -36.532 1.00 95.50 150 SER A N 1
ATOM 1208 C CA . SER A 1 150 ? 32.489 16.996 -36.305 1.00 95.50 150 SER A CA 1
ATOM 1209 C C . SER A 1 150 ? 32.001 15.571 -36.017 1.00 95.50 150 SER A C 1
ATOM 1211 O O . SER A 1 150 ? 30.884 15.369 -35.534 1.00 95.50 150 SER A O 1
ATOM 1213 N N . VAL A 1 151 ? 32.857 14.565 -36.211 1.00 95.62 151 VAL A N 1
ATOM 1214 C CA . VAL A 1 151 ? 32.602 13.167 -35.807 1.00 95.62 151 VAL A CA 1
ATOM 1215 C C . VAL A 1 151 ? 32.178 13.056 -34.345 1.00 95.62 151 VAL A C 1
ATOM 1217 O O . VAL A 1 151 ? 31.285 12.279 -33.999 1.00 95.62 151 VAL A O 1
ATOM 1220 N N . TYR A 1 152 ? 32.747 13.887 -33.471 1.00 95.44 152 TYR A N 1
ATOM 1221 C CA . TYR A 1 152 ? 32.369 13.919 -32.060 1.00 95.44 152 TYR A CA 1
ATOM 1222 C C . TYR A 1 152 ? 30.904 14.335 -31.845 1.00 95.44 152 TYR A C 1
ATOM 1224 O O . TYR A 1 152 ? 30.264 13.844 -30.912 1.00 95.44 152 TYR A O 1
ATOM 1232 N N . ASP A 1 153 ? 30.331 15.174 -32.715 1.00 95.62 153 ASP A N 1
ATOM 1233 C CA . ASP A 1 153 ? 28.911 15.542 -32.660 1.00 95.62 153 ASP A CA 1
ATOM 1234 C C . ASP A 1 153 ? 28.004 14.381 -33.076 1.00 95.62 153 ASP A C 1
ATOM 1236 O O . ASP A 1 153 ? 26.921 14.205 -32.503 1.00 95.62 153 ASP A O 1
ATOM 1240 N N . ILE A 1 154 ? 28.456 13.554 -34.024 1.00 94.25 154 ILE A N 1
ATOM 1241 C CA . ILE A 1 154 ? 27.772 12.320 -34.436 1.00 94.25 154 ILE A CA 1
ATOM 1242 C C . ILE A 1 154 ? 27.767 11.333 -33.272 1.00 94.25 154 ILE A C 1
ATOM 1244 O O . ILE A 1 154 ? 26.693 10.911 -32.841 1.00 94.25 154 ILE A O 1
ATOM 1248 N N . ILE A 1 155 ? 28.934 11.070 -32.679 1.00 95.50 155 ILE A N 1
ATOM 1249 C CA . ILE A 1 155 ? 29.079 10.211 -31.495 1.00 95.50 155 ILE A CA 1
ATOM 1250 C C . ILE A 1 155 ? 28.183 10.709 -30.353 1.00 95.50 155 ILE A C 1
ATOM 1252 O O . ILE A 1 155 ? 27.443 9.942 -29.730 1.00 95.50 155 ILE A O 1
ATOM 1256 N N . LYS A 1 156 ? 28.183 12.021 -30.091 1.00 95.88 156 LYS A N 1
ATOM 1257 C CA . LYS A 1 156 ? 27.325 12.646 -29.074 1.00 95.88 156 LYS A CA 1
ATOM 1258 C C . LYS A 1 156 ? 25.840 12.447 -29.385 1.00 95.88 156 LYS A C 1
ATOM 1260 O O . LYS A 1 156 ? 25.050 12.197 -28.469 1.00 95.88 156 LYS A O 1
ATOM 1265 N N . ARG A 1 157 ? 25.433 12.538 -30.655 1.00 94.88 157 ARG A N 1
ATOM 1266 C CA . ARG A 1 157 ? 24.052 12.310 -31.114 1.00 94.88 157 ARG A CA 1
ATOM 1267 C C . ARG A 1 157 ? 23.645 10.846 -30.977 1.00 94.88 157 ARG A C 1
ATOM 1269 O O . ARG A 1 157 ? 22.521 10.592 -30.539 1.00 94.88 157 ARG A O 1
ATOM 1276 N N . GLU A 1 158 ? 24.535 9.913 -31.295 1.00 94.81 158 GLU A N 1
ATOM 1277 C CA . GLU A 1 158 ? 24.325 8.472 -31.136 1.00 94.81 158 GLU A CA 1
ATOM 1278 C C . GLU A 1 158 ? 24.192 8.093 -29.666 1.00 94.81 158 GLU A C 1
ATOM 1280 O O . GLU A 1 158 ? 23.165 7.531 -29.286 1.00 94.81 158 GLU A O 1
ATOM 1285 N N . LYS A 1 159 ? 25.119 8.532 -28.804 1.00 95.88 159 LYS A N 1
ATOM 1286 C CA . LYS A 1 159 ? 24.993 8.358 -27.348 1.00 95.88 159 LYS A CA 1
ATOM 1287 C C . LYS A 1 159 ? 23.708 8.987 -26.809 1.00 95.88 159 LYS A C 1
ATOM 1289 O O . LYS A 1 159 ? 23.004 8.375 -26.010 1.00 95.88 159 LYS A O 1
ATOM 1294 N N . LYS A 1 160 ? 23.329 10.184 -27.274 1.00 95.25 160 LYS A N 1
ATOM 1295 C CA . LYS A 1 160 ? 22.051 10.816 -26.894 1.00 95.25 160 LYS A CA 1
ATOM 1296 C C . LYS A 1 160 ? 20.844 9.999 -27.369 1.00 95.25 160 LYS A C 1
ATOM 1298 O O . LYS A 1 160 ? 19.847 9.928 -26.653 1.00 95.25 160 LYS A O 1
ATOM 1303 N N . LYS A 1 161 ? 20.899 9.396 -28.560 1.00 95.31 161 LYS A N 1
ATOM 1304 C CA . LYS A 1 161 ? 19.843 8.522 -29.092 1.00 95.31 161 LYS A CA 1
ATOM 1305 C C . LYS A 1 161 ? 19.738 7.235 -28.277 1.00 95.31 161 LYS A C 1
ATOM 1307 O O . LYS A 1 161 ? 18.620 6.891 -27.905 1.00 95.31 161 LYS A O 1
ATOM 1312 N N . LEU A 1 162 ? 20.867 6.605 -27.954 1.00 95.19 162 LEU A N 1
ATOM 1313 C CA . LEU A 1 162 ? 20.941 5.413 -27.110 1.00 95.19 162 LEU A CA 1
ATOM 1314 C C . LEU A 1 162 ? 20.375 5.700 -25.717 1.00 95.19 162 LEU A C 1
ATOM 1316 O O . LEU A 1 162 ? 19.436 5.036 -25.293 1.00 95.19 162 LEU A O 1
ATOM 1320 N N . ARG A 1 163 ? 20.831 6.786 -25.077 1.00 94.81 163 ARG A N 1
ATOM 1321 C CA . ARG A 1 163 ? 20.289 7.276 -23.801 1.00 94.81 163 ARG A CA 1
ATOM 1322 C C . ARG A 1 163 ? 18.774 7.444 -23.848 1.00 94.81 163 ARG A C 1
ATOM 1324 O O . ARG A 1 163 ? 18.081 6.995 -22.946 1.00 94.81 163 ARG A O 1
ATOM 1331 N N . ARG A 1 164 ? 18.242 8.099 -24.886 1.00 95.00 164 ARG A N 1
ATOM 1332 C CA . ARG A 1 164 ? 16.786 8.249 -25.034 1.00 95.00 164 ARG A CA 1
ATOM 1333 C C . ARG A 1 164 ? 16.091 6.901 -25.186 1.00 95.00 164 ARG A C 1
ATOM 1335 O O . ARG A 1 164 ? 15.029 6.743 -24.610 1.00 95.00 164 ARG A O 1
ATOM 1342 N N . GLY A 1 165 ? 16.668 5.970 -25.945 1.00 94.81 165 GLY A N 1
ATOM 1343 C CA . GLY A 1 165 ? 16.131 4.620 -26.112 1.00 94.81 165 GLY A CA 1
ATOM 1344 C C . GLY A 1 165 ? 16.026 3.879 -24.782 1.00 94.81 165 GLY A C 1
ATOM 1345 O O . GLY A 1 165 ? 14.941 3.426 -24.439 1.00 94.81 165 GLY A O 1
ATOM 1346 N N . ILE A 1 166 ? 17.113 3.862 -24.006 1.00 94.69 166 ILE A N 1
ATOM 1347 C CA . ILE A 1 166 ? 17.174 3.224 -22.683 1.00 94.69 166 ILE A CA 1
ATOM 1348 C C . ILE A 1 166 ? 16.144 3.847 -21.734 1.00 94.69 166 ILE A C 1
ATOM 1350 O O . ILE A 1 166 ? 15.335 3.139 -21.150 1.00 94.69 166 ILE A O 1
ATOM 1354 N N . VAL A 1 167 ? 16.099 5.181 -21.636 1.00 95.38 167 VAL A N 1
ATOM 1355 C CA . VAL A 1 167 ? 15.148 5.863 -20.738 1.00 95.38 167 VAL A CA 1
ATOM 1356 C C . VAL A 1 167 ? 13.694 5.698 -21.202 1.00 95.38 167 VAL A C 1
ATOM 1358 O O . VAL A 1 167 ? 12.775 5.750 -20.389 1.00 95.38 167 VAL A O 1
ATOM 1361 N N . MET A 1 168 ? 13.444 5.505 -22.499 1.00 95.31 168 MET A N 1
ATOM 1362 C CA . MET A 1 168 ? 12.096 5.246 -23.011 1.00 95.31 168 MET A CA 1
ATOM 1363 C C . MET A 1 168 ? 11.627 3.809 -22.778 1.00 95.31 168 MET A C 1
ATOM 1365 O O . MET A 1 168 ? 10.423 3.616 -22.592 1.00 95.31 168 MET A O 1
ATOM 1369 N N . ASP A 1 169 ? 12.532 2.827 -22.789 1.00 96.44 169 ASP A N 1
ATOM 1370 C CA . ASP A 1 169 ? 12.188 1.421 -22.582 1.00 96.44 169 ASP A CA 1
ATOM 1371 C C . ASP A 1 169 ? 11.923 1.140 -21.098 1.00 96.44 169 ASP A C 1
ATOM 1373 O O . ASP A 1 169 ? 12.799 0.759 -20.331 1.00 96.44 169 ASP A O 1
ATOM 1377 N N . GLN A 1 170 ? 10.675 1.368 -20.693 1.00 97.25 170 GLN A N 1
ATOM 1378 C CA . GLN A 1 170 ? 10.213 1.190 -19.315 1.00 97.25 170 GLN A CA 1
ATOM 1379 C C . GLN A 1 170 ? 9.392 -0.092 -19.143 1.00 97.25 170 GLN A C 1
ATOM 1381 O O . GLN A 1 170 ? 8.754 -0.279 -18.108 1.00 97.25 170 GLN A O 1
ATOM 1386 N N . LYS A 1 171 ? 9.349 -0.967 -20.158 1.00 97.75 171 LYS A N 1
ATOM 1387 C CA . LYS A 1 171 ? 8.472 -2.144 -20.143 1.00 97.75 171 LYS A CA 1
ATOM 1388 C C . LYS A 1 171 ? 8.867 -3.112 -19.029 1.00 97.75 171 LYS A C 1
ATOM 1390 O O . LYS A 1 171 ? 8.029 -3.399 -18.180 1.00 97.75 171 LYS A O 1
ATOM 1395 N N . ALA A 1 172 ? 10.119 -3.570 -19.018 1.00 97.75 172 ALA A N 1
ATOM 1396 C CA . ALA A 1 172 ? 10.615 -4.504 -18.006 1.00 97.75 172 ALA A CA 1
ATOM 1397 C C . ALA A 1 172 ? 10.570 -3.882 -16.599 1.00 97.75 172 ALA A C 1
ATOM 1399 O O . ALA A 1 172 ? 9.991 -4.472 -15.688 1.00 97.75 172 ALA A O 1
ATOM 1400 N N . ASN A 1 173 ? 11.046 -2.638 -16.464 1.00 97.56 173 ASN A N 1
ATOM 1401 C CA . ASN A 1 173 ? 11.015 -1.889 -15.203 1.00 97.56 173 ASN A CA 1
ATOM 1402 C C . ASN A 1 173 ? 9.598 -1.797 -14.629 1.00 97.56 173 ASN A C 1
ATOM 1404 O O . ASN A 1 173 ? 9.395 -2.084 -13.461 1.00 97.56 173 ASN A O 1
ATOM 1408 N N . SER A 1 174 ? 8.587 -1.502 -15.455 1.00 98.38 174 SER A N 1
ATOM 1409 C CA . SER A 1 174 ? 7.196 -1.395 -14.984 1.00 98.38 174 SER A CA 1
ATOM 1410 C C . SER A 1 174 ? 6.612 -2.694 -14.422 1.00 98.38 174 SER A C 1
ATOM 1412 O O . SER A 1 174 ? 5.644 -2.649 -13.657 1.00 98.38 174 SER A O 1
ATOM 1414 N N . VAL A 1 175 ? 7.145 -3.844 -14.843 1.00 98.50 175 VAL A N 1
ATOM 1415 C CA . VAL A 1 175 ? 6.739 -5.158 -14.340 1.00 98.50 175 VAL A CA 1
ATOM 1416 C C . VAL A 1 175 ? 7.451 -5.458 -13.026 1.00 98.50 175 VAL A C 1
ATOM 1418 O O . VAL A 1 175 ? 6.787 -5.804 -12.051 1.00 98.50 175 VAL A O 1
ATOM 1421 N N . ALA A 1 176 ? 8.765 -5.236 -12.974 1.00 98.38 176 ALA A N 1
ATOM 1422 C CA . ALA A 1 176 ? 9.546 -5.361 -11.746 1.00 98.38 176 ALA A CA 1
ATOM 1423 C C . ALA A 1 176 ? 9.047 -4.405 -10.643 1.00 98.38 176 ALA A C 1
ATOM 1425 O O . ALA A 1 176 ? 8.902 -4.805 -9.488 1.00 98.38 176 ALA A O 1
ATOM 1426 N N . ASP A 1 177 ? 8.694 -3.168 -11.003 1.00 98.50 177 ASP A N 1
ATOM 1427 C CA . ASP A 1 177 ? 8.114 -2.174 -10.098 1.00 98.50 177 ASP A CA 1
ATOM 1428 C C . ASP A 1 177 ? 6.781 -2.654 -9.529 1.00 98.50 177 ASP A C 1
ATOM 1430 O O . ASP A 1 177 ? 6.514 -2.474 -8.345 1.00 98.50 177 ASP A O 1
ATOM 1434 N N . LEU A 1 178 ? 5.930 -3.271 -10.356 1.00 98.56 178 LEU A N 1
ATOM 1435 C CA . LEU A 1 178 ? 4.653 -3.802 -9.889 1.00 98.56 178 LEU A CA 1
ATOM 1436 C C . LEU A 1 178 ? 4.863 -4.892 -8.841 1.00 98.56 178 LEU A C 1
ATOM 1438 O O . LEU A 1 178 ? 4.242 -4.827 -7.781 1.00 98.56 178 LEU A O 1
ATOM 1442 N N . ALA A 1 179 ? 5.740 -5.853 -9.118 1.00 98.44 179 ALA A N 1
ATOM 1443 C CA . ALA A 1 179 ? 6.069 -6.902 -8.164 1.00 98.44 179 ALA A CA 1
ATOM 1444 C C . ALA A 1 179 ? 6.631 -6.317 -6.856 1.00 98.44 179 ALA A C 1
ATOM 1446 O O . ALA A 1 179 ? 6.127 -6.618 -5.775 1.00 98.44 179 ALA A O 1
ATOM 1447 N N . THR A 1 180 ? 7.575 -5.377 -6.962 1.00 98.25 180 THR A N 1
ATOM 1448 C CA . THR A 1 180 ? 8.180 -4.675 -5.817 1.00 98.25 180 THR A CA 1
ATOM 1449 C C . THR A 1 180 ? 7.140 -3.932 -4.975 1.00 98.25 180 THR A C 1
ATOM 1451 O O . THR A 1 180 ? 7.159 -3.997 -3.743 1.00 98.25 180 THR A O 1
ATOM 1454 N N . VAL A 1 181 ? 6.200 -3.233 -5.623 1.00 98.25 181 VAL A N 1
ATOM 1455 C CA . VAL A 1 181 ? 5.104 -2.529 -4.944 1.00 98.25 181 VAL A CA 1
ATOM 1456 C C . VAL A 1 181 ? 4.228 -3.505 -4.169 1.00 98.25 181 VAL A C 1
ATOM 1458 O O . VAL A 1 181 ? 3.881 -3.208 -3.025 1.00 98.25 181 VAL A O 1
ATOM 1461 N N . LEU A 1 182 ? 3.872 -4.645 -4.765 1.00 97.94 182 LEU A N 1
ATOM 1462 C CA . LEU A 1 182 ? 3.009 -5.636 -4.123 1.00 97.94 182 LEU A CA 1
ATOM 1463 C C . LEU A 1 182 ? 3.716 -6.330 -2.948 1.00 97.94 182 LEU A C 1
ATOM 1465 O O . LEU A 1 182 ? 3.133 -6.382 -1.868 1.00 97.94 182 LEU A O 1
ATOM 1469 N N . LEU A 1 183 ? 4.983 -6.729 -3.101 1.00 97.81 183 LEU A N 1
ATOM 1470 C CA . LEU A 1 183 ? 5.810 -7.276 -2.011 1.00 97.81 183 LEU A CA 1
ATOM 1471 C C . LEU A 1 183 ? 5.931 -6.289 -0.839 1.00 97.81 183 LEU A C 1
ATOM 1473 O O . LEU A 1 183 ? 5.735 -6.638 0.324 1.00 97.81 183 LEU A O 1
ATOM 1477 N N . THR A 1 184 ? 6.180 -5.011 -1.142 1.00 97.56 184 THR A N 1
ATOM 1478 C CA . THR A 1 184 ? 6.247 -3.961 -0.113 1.00 97.56 184 THR A CA 1
ATOM 1479 C C . THR A 1 184 ? 4.902 -3.787 0.590 1.00 97.56 184 THR A C 1
ATOM 1481 O O . THR A 1 184 ? 4.853 -3.601 1.803 1.00 97.56 184 THR A O 1
ATOM 1484 N N . GLN A 1 185 ? 3.795 -3.835 -0.157 1.00 96.31 185 GLN A N 1
ATOM 1485 C CA . GLN A 1 185 ? 2.455 -3.730 0.419 1.00 96.31 185 GLN A CA 1
ATOM 1486 C C . GLN A 1 185 ? 2.091 -4.919 1.303 1.00 96.31 185 GLN A C 1
ATOM 1488 O O . GLN A 1 185 ? 1.366 -4.712 2.272 1.00 96.31 185 GLN A O 1
ATOM 1493 N N . GLU A 1 186 ? 2.563 -6.122 0.982 1.00 96.06 186 GLU A N 1
ATOM 1494 C CA . GLU A 1 186 ? 2.332 -7.325 1.784 1.00 96.06 186 GLU A CA 1
ATOM 1495 C C . GLU A 1 186 ? 3.032 -7.195 3.132 1.00 96.06 186 GLU A C 1
ATOM 1497 O O . GLU A 1 186 ? 2.367 -7.183 4.167 1.00 96.06 186 GLU A O 1
ATOM 1502 N N . ARG A 1 187 ? 4.337 -6.909 3.104 1.00 96.62 187 ARG A N 1
ATOM 1503 C CA . ARG A 1 187 ? 5.140 -6.661 4.306 1.00 96.62 187 ARG A CA 1
ATOM 1504 C C . ARG A 1 187 ? 4.576 -5.523 5.163 1.00 96.62 187 ARG A C 1
ATOM 1506 O O . ARG A 1 187 ? 4.427 -5.657 6.377 1.00 96.62 187 ARG A O 1
ATOM 1513 N N . ASP A 1 188 ? 4.236 -4.390 4.544 1.00 94.62 188 ASP A N 1
ATOM 1514 C CA . ASP A 1 188 ? 3.606 -3.261 5.245 1.00 94.62 188 ASP A CA 1
ATOM 1515 C C . ASP A 1 188 ? 2.229 -3.641 5.811 1.00 94.62 188 ASP A C 1
ATOM 1517 O O . ASP A 1 188 ? 1.805 -3.114 6.845 1.00 94.62 188 ASP A O 1
ATOM 1521 N N . GLY A 1 189 ? 1.500 -4.503 5.103 1.00 93.44 189 GLY A N 1
ATOM 1522 C CA . GLY A 1 189 ? 0.196 -5.023 5.485 1.00 93.44 189 GLY A CA 1
ATOM 1523 C C . GLY A 1 189 ? 0.276 -5.868 6.749 1.00 93.44 189 GLY A C 1
ATOM 1524 O O . GLY A 1 189 ? -0.465 -5.594 7.692 1.00 93.44 189 GLY A O 1
ATOM 1525 N N . GLU A 1 190 ? 1.206 -6.817 6.802 1.00 93.12 190 GLU A N 1
ATOM 1526 C CA . GLU A 1 190 ? 1.448 -7.695 7.954 1.00 93.12 190 GLU A CA 1
ATOM 1527 C C . GLU A 1 190 ? 1.799 -6.898 9.209 1.00 93.12 190 GLU A C 1
ATOM 1529 O O 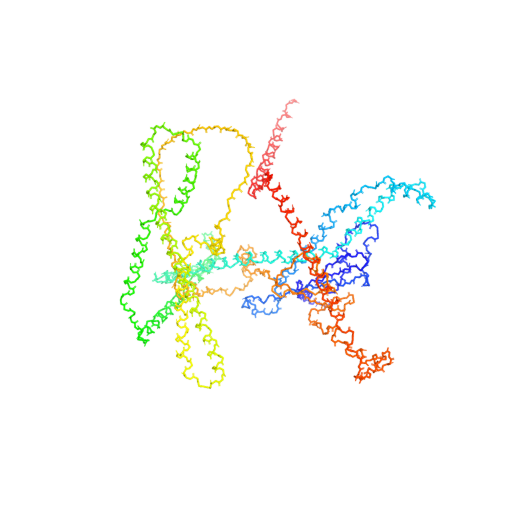. GLU A 1 190 ? 1.080 -6.967 10.208 1.00 93.12 190 GLU A O 1
ATOM 1534 N N . VAL A 1 191 ? 2.807 -6.025 9.123 1.00 95.06 191 VAL A N 1
ATOM 1535 C CA . VAL A 1 191 ? 3.230 -5.182 10.255 1.00 95.06 191 VAL A CA 1
ATOM 1536 C C . VAL A 1 191 ? 2.079 -4.297 10.746 1.00 95.06 191 VAL A C 1
ATOM 1538 O O . VAL A 1 191 ? 1.878 -4.100 11.949 1.00 95.06 191 VAL A O 1
ATOM 1541 N N . ARG A 1 192 ? 1.280 -3.739 9.826 1.00 92.50 192 ARG A N 1
ATOM 1542 C CA . ARG A 1 192 ? 0.097 -2.951 10.207 1.00 92.50 192 ARG A CA 1
ATOM 1543 C C . ARG A 1 192 ? -0.981 -3.813 10.844 1.00 92.50 192 ARG A C 1
ATOM 1545 O O . ARG A 1 192 ? -1.616 -3.340 11.784 1.00 92.50 192 ARG A O 1
ATOM 1552 N N . TYR A 1 193 ? -1.216 -5.015 10.330 1.00 91.25 193 TYR A N 1
ATOM 1553 C CA . TYR A 1 193 ? -2.214 -5.937 10.856 1.00 91.25 193 TYR A CA 1
ATOM 1554 C C . TYR A 1 193 ? -1.893 -6.334 12.289 1.00 91.25 193 TYR A C 1
ATOM 1556 O O . TYR A 1 193 ? -2.758 -6.199 13.153 1.00 91.25 193 TYR A O 1
ATOM 1564 N N . GLU A 1 194 ? -0.653 -6.738 12.552 1.00 93.00 194 GLU A N 1
ATOM 1565 C CA . GLU A 1 194 ? -0.189 -7.101 13.891 1.00 93.00 194 GLU A CA 1
ATOM 1566 C C . GLU A 1 194 ? -0.345 -5.933 14.857 1.00 93.00 194 GLU A C 1
ATOM 1568 O O . GLU A 1 194 ? -1.003 -6.063 15.889 1.00 93.00 194 GLU A O 1
ATOM 1573 N N . ARG A 1 195 ? 0.125 -4.743 14.467 1.00 94.38 195 ARG A N 1
ATOM 1574 C CA . ARG A 1 195 ? -0.002 -3.542 15.298 1.00 94.38 195 ARG A CA 1
ATOM 1575 C C . ARG A 1 195 ? -1.461 -3.149 15.549 1.00 94.38 195 ARG A C 1
ATOM 1577 O O . ARG A 1 195 ? -1.810 -2.684 16.632 1.00 94.38 195 ARG A O 1
ATOM 1584 N N . GLN A 1 196 ? -2.334 -3.285 14.548 1.00 90.88 196 GLN A N 1
ATOM 1585 C CA . GLN A 1 196 ? -3.770 -3.041 14.716 1.00 90.88 196 GLN A CA 1
ATOM 1586 C C . GLN A 1 196 ? -4.410 -4.082 15.640 1.00 90.88 196 GLN A C 1
ATOM 1588 O O . GLN A 1 196 ? -5.288 -3.730 16.429 1.00 90.88 196 GLN A O 1
ATOM 1593 N N . LEU A 1 197 ? -4.004 -5.347 15.531 1.00 89.94 197 LEU A N 1
ATOM 1594 C CA . LEU A 1 197 ? -4.495 -6.440 16.361 1.00 89.94 197 LEU A CA 1
ATOM 1595 C C . LEU A 1 197 ? -4.075 -6.246 17.818 1.00 89.94 197 LEU A C 1
ATOM 1597 O O . LEU A 1 197 ? -4.917 -6.367 18.705 1.00 89.94 197 LEU A O 1
ATOM 1601 N N . GLU A 1 198 ? -2.817 -5.890 18.052 1.00 92.12 198 GLU A N 1
ATOM 1602 C CA . GLU A 1 198 ? -2.275 -5.567 19.369 1.00 92.12 198 GLU A CA 1
ATOM 1603 C C . GLU A 1 198 ? -2.998 -4.366 19.982 1.00 92.12 198 GLU A C 1
ATOM 1605 O O . GLU A 1 198 ? -3.589 -4.490 21.048 1.00 92.12 198 GLU A O 1
ATOM 1610 N N . GLU A 1 199 ? -3.123 -3.245 19.266 1.00 91.88 199 GLU A N 1
ATOM 1611 C CA . GLU A 1 199 ? -3.840 -2.075 19.790 1.00 91.88 199 GLU A CA 1
ATOM 1612 C C . GLU A 1 199 ? -5.331 -2.373 20.055 1.00 91.88 199 GLU A C 1
ATOM 1614 O O . GLU A 1 199 ? -5.931 -1.799 20.970 1.00 91.88 199 GLU A O 1
ATOM 1619 N N . ARG A 1 200 ? -5.952 -3.284 19.289 1.00 88.75 200 ARG A N 1
ATOM 1620 C CA . ARG A 1 200 ? -7.307 -3.782 19.584 1.00 88.75 200 ARG A CA 1
ATOM 1621 C C . ARG A 1 200 ? -7.329 -4.653 20.832 1.00 88.75 200 ARG A C 1
ATOM 1623 O O . ARG A 1 200 ? -8.237 -4.477 21.641 1.00 88.75 200 ARG A O 1
ATOM 1630 N N . ARG A 1 201 ? -6.359 -5.553 21.009 1.00 88.69 201 ARG A N 1
ATOM 1631 C CA . ARG A 1 201 ? -6.206 -6.378 22.218 1.00 88.69 201 ARG A CA 1
ATOM 1632 C C . ARG A 1 201 ? -5.960 -5.505 23.444 1.00 88.69 201 ARG A C 1
ATOM 1634 O O . ARG A 1 201 ? -6.653 -5.676 24.437 1.00 88.69 201 ARG A O 1
ATOM 1641 N N . ASP A 1 202 ? -5.095 -4.506 23.359 1.00 91.25 202 ASP A N 1
ATOM 1642 C CA . ASP A 1 202 ? -4.817 -3.566 24.448 1.00 91.25 202 ASP A CA 1
ATOM 1643 C C . ASP A 1 202 ? -5.987 -2.628 24.717 1.00 91.25 202 ASP A C 1
ATOM 1645 O O . ASP A 1 202 ? -6.307 -2.305 25.863 1.00 91.25 202 ASP A O 1
ATOM 1649 N N . GLY A 1 203 ? -6.656 -2.166 23.660 1.00 90.00 203 GLY A N 1
ATOM 1650 C CA . GLY A 1 203 ? -7.926 -1.454 23.766 1.00 90.00 203 GLY A CA 1
ATOM 1651 C C . GLY A 1 203 ? -8.954 -2.285 24.529 1.00 90.00 203 GLY A C 1
ATOM 1652 O O . GLY A 1 203 ? -9.562 -1.783 25.473 1.00 90.00 203 GLY A O 1
ATOM 1653 N N . ARG A 1 204 ? -9.070 -3.570 24.182 1.00 88.69 204 ARG A N 1
ATOM 1654 C CA . ARG A 1 204 ? -9.964 -4.534 24.822 1.00 88.69 204 ARG A CA 1
ATOM 1655 C C . ARG A 1 204 ? -9.573 -4.825 26.269 1.00 88.69 204 ARG A C 1
ATOM 1657 O O . ARG A 1 204 ? -10.439 -4.814 27.133 1.00 88.69 204 ARG A O 1
ATOM 1664 N N . ARG A 1 205 ? -8.290 -5.038 26.560 1.00 89.50 205 ARG A N 1
ATOM 1665 C CA . ARG A 1 205 ? -7.775 -5.257 27.921 1.00 89.50 205 ARG A CA 1
ATOM 1666 C C . ARG A 1 205 ? -8.095 -4.064 28.817 1.00 89.50 205 ARG A C 1
ATOM 1668 O O . ARG A 1 205 ? -8.704 -4.241 29.867 1.00 89.50 205 ARG A O 1
ATOM 1675 N N . ARG A 1 206 ? -7.795 -2.841 28.362 1.00 93.31 206 ARG A N 1
ATOM 1676 C CA . ARG A 1 206 ? -8.145 -1.600 29.081 1.00 93.31 206 ARG A CA 1
ATOM 1677 C C . ARG A 1 206 ? -9.648 -1.461 29.296 1.00 93.31 206 ARG A C 1
ATOM 1679 O O . ARG A 1 206 ? -10.085 -1.015 30.354 1.00 93.31 206 ARG A O 1
ATOM 1686 N N . GLU A 1 207 ? -10.438 -1.840 28.298 1.00 91.81 207 GLU A N 1
ATOM 1687 C CA . GLU A 1 207 ? -11.893 -1.842 28.389 1.00 91.81 207 GLU A CA 1
ATOM 1688 C C . GLU A 1 207 ? -12.399 -2.818 29.456 1.00 91.81 207 GLU A C 1
ATOM 1690 O O . GLU A 1 207 ? -13.205 -2.429 30.295 1.00 91.81 207 GLU A O 1
ATOM 1695 N N . VAL A 1 208 ? -11.883 -4.047 29.471 1.00 92.12 208 VAL A N 1
ATOM 1696 C CA . VAL A 1 208 ? -12.238 -5.079 30.454 1.00 92.12 208 VAL A CA 1
ATOM 1697 C C . VAL A 1 208 ? -11.835 -4.662 31.866 1.00 92.12 208 VAL A C 1
ATOM 1699 O O . VAL A 1 208 ? -12.659 -4.743 32.773 1.00 92.12 208 VAL A O 1
ATOM 1702 N N . VAL A 1 209 ? -10.621 -4.137 32.059 1.00 94.88 209 VAL A N 1
ATOM 1703 C CA . VAL A 1 209 ? -10.181 -3.596 33.359 1.00 94.88 209 VAL A CA 1
ATOM 1704 C C . VAL A 1 209 ? -11.130 -2.491 33.826 1.00 94.88 209 VAL A C 1
ATOM 1706 O O . VAL A 1 209 ? -11.558 -2.471 34.979 1.00 94.88 209 VAL A O 1
ATOM 1709 N N . LYS A 1 210 ? -11.538 -1.603 32.913 1.00 94.94 210 LYS A N 1
ATOM 1710 C CA . LYS A 1 210 ? -12.512 -0.549 33.206 1.00 94.94 210 LYS A CA 1
ATOM 1711 C C . LYS A 1 210 ? -13.895 -1.109 33.562 1.00 94.94 210 LYS A C 1
ATOM 1713 O O . LYS A 1 210 ? -14.535 -0.572 34.460 1.00 94.94 210 LYS A O 1
ATOM 1718 N N . MET A 1 211 ? -14.354 -2.165 32.887 1.00 93.94 211 MET A N 1
ATOM 1719 C CA . MET A 1 211 ? -15.616 -2.841 33.209 1.00 93.94 211 MET A CA 1
ATOM 1720 C C . MET A 1 211 ? -15.583 -3.475 34.596 1.00 93.94 211 MET A C 1
ATOM 1722 O O . MET A 1 211 ? -16.522 -3.287 35.358 1.00 93.94 211 MET A O 1
ATOM 1726 N N . LEU A 1 212 ? -14.508 -4.189 34.928 1.00 95.00 212 LEU A N 1
ATOM 1727 C CA . LEU A 1 212 ? -14.338 -4.812 36.240 1.00 95.00 212 LEU A CA 1
ATOM 1728 C C . LEU A 1 212 ? -14.325 -3.763 37.350 1.00 95.00 212 LEU A C 1
ATOM 1730 O O . LEU A 1 212 ? -15.020 -3.918 38.350 1.00 95.00 212 LEU A O 1
ATOM 1734 N N . ARG A 1 213 ? -13.612 -2.651 37.131 1.00 96.88 213 ARG A N 1
ATOM 1735 C CA . ARG A 1 213 ? -13.613 -1.523 38.065 1.00 96.88 213 ARG A CA 1
ATOM 1736 C C . ARG A 1 213 ? -15.019 -0.955 38.266 1.00 96.88 213 ARG A C 1
ATOM 1738 O O . ARG A 1 213 ? -15.442 -0.774 39.398 1.00 96.88 213 ARG A O 1
ATOM 1745 N N . TYR A 1 214 ? -15.764 -0.726 37.184 1.00 96.94 214 TYR A N 1
ATOM 1746 C CA . TYR A 1 214 ? -17.141 -0.240 37.275 1.00 96.94 214 TYR A CA 1
ATOM 1747 C C . TYR A 1 214 ? -18.104 -1.234 37.918 1.00 96.94 214 TYR A C 1
ATOM 1749 O O . TYR A 1 214 ? -18.989 -0.805 38.646 1.00 96.94 214 TYR A O 1
ATOM 1757 N N . ALA A 1 215 ? -17.952 -2.533 37.666 1.00 96.38 215 ALA A N 1
ATOM 1758 C CA . ALA A 1 215 ? -18.769 -3.550 38.316 1.00 96.38 215 ALA A CA 1
ATOM 1759 C C . ALA A 1 215 ? -18.550 -3.541 39.836 1.00 96.38 215 ALA A C 1
ATOM 1761 O O . ALA A 1 215 ? -19.531 -3.571 40.572 1.00 96.38 215 ALA A O 1
ATOM 1762 N N . ARG A 1 216 ? -17.296 -3.390 40.285 1.00 96.69 216 ARG A N 1
ATOM 1763 C CA . ARG A 1 216 ? -16.953 -3.236 41.705 1.00 96.69 216 ARG A CA 1
ATOM 1764 C C . ARG A 1 216 ? -17.523 -1.946 42.305 1.00 96.69 216 ARG A C 1
ATOM 1766 O O . ARG A 1 216 ? -18.195 -2.002 43.320 1.00 96.69 216 ARG A O 1
ATOM 1773 N N . GL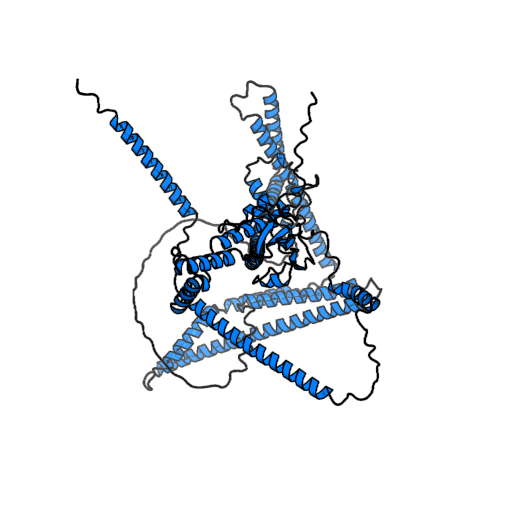U A 1 217 ? -17.364 -0.807 41.623 1.00 97.12 217 GLU A N 1
ATOM 1774 C CA . GLU A 1 217 ? -17.964 0.472 42.055 1.00 97.12 217 GLU A CA 1
ATOM 1775 C C . GLU A 1 217 ? -19.501 0.373 42.197 1.00 97.12 217 GLU A C 1
ATOM 1777 O O . GLU A 1 217 ? -20.086 1.028 43.052 1.00 97.12 217 GLU A O 1
ATOM 1782 N N . VAL A 1 218 ? -20.171 -0.440 41.371 1.00 96.88 218 VAL A N 1
ATOM 1783 C CA . VAL A 1 218 ? -21.623 -0.682 41.469 1.00 96.88 218 VAL A CA 1
ATOM 1784 C C . VAL A 1 218 ? -21.980 -1.541 42.683 1.00 96.88 218 VAL A C 1
ATOM 1786 O O . VAL A 1 218 ? -23.022 -1.308 43.288 1.00 96.88 218 VAL A O 1
ATOM 1789 N N . GLU A 1 219 ? -21.151 -2.530 43.022 1.00 95.62 219 GLU A N 1
ATOM 1790 C CA . GLU A 1 219 ? -21.320 -3.355 44.228 1.00 95.62 219 GLU A CA 1
ATOM 1791 C C . GLU A 1 219 ? -21.173 -2.516 45.506 1.00 95.62 219 GLU A C 1
ATOM 1793 O O . GLU A 1 219 ? -21.907 -2.741 46.464 1.00 95.62 219 GLU A O 1
ATOM 1798 N N . ASP A 1 220 ? -20.333 -1.479 45.470 1.00 96.75 220 ASP A N 1
ATOM 1799 C CA . ASP A 1 220 ? -20.133 -0.509 46.555 1.00 96.75 220 ASP A CA 1
ATOM 1800 C C . ASP A 1 220 ? -21.195 0.625 46.566 1.00 96.75 220 ASP A C 1
ATOM 1802 O O . ASP A 1 220 ? -20.919 1.749 46.984 1.00 96.75 220 ASP A O 1
ATOM 1806 N N . ASN A 1 221 ? -22.414 0.366 46.071 1.00 95.94 221 ASN A N 1
ATOM 1807 C CA . ASN A 1 221 ? -23.527 1.330 45.946 1.00 95.94 221 ASN A CA 1
ATOM 1808 C C . ASN A 1 221 ? -23.229 2.588 45.094 1.00 95.94 221 ASN A C 1
ATOM 1810 O O . ASN A 1 221 ? -23.950 3.587 45.159 1.00 95.94 221 ASN A O 1
ATOM 1814 N N . GLY A 1 222 ? -22.211 2.562 44.227 1.00 94.25 222 GLY A N 1
ATOM 1815 C CA . GLY A 1 222 ? -21.791 3.733 43.446 1.00 94.25 222 GLY A CA 1
ATOM 1816 C C . GLY A 1 222 ? -22.820 4.249 42.428 1.00 94.25 222 GLY A C 1
ATOM 1817 O O . GLY A 1 222 ? -22.736 5.403 42.006 1.00 94.25 222 GLY A O 1
ATOM 1818 N N . LEU A 1 223 ? -23.808 3.434 42.033 1.00 95.44 223 LEU A N 1
ATOM 1819 C CA . LEU A 1 223 ? -24.903 3.886 41.160 1.00 95.44 223 LEU A CA 1
ATOM 1820 C C . LEU A 1 223 ? -25.866 4.837 41.871 1.00 95.44 223 LEU A C 1
ATOM 1822 O O . LEU A 1 223 ? -26.251 5.836 41.271 1.00 95.44 223 LEU A O 1
ATOM 1826 N N . GLU A 1 224 ? -26.228 4.548 43.123 1.00 96.06 224 GLU A N 1
ATOM 1827 C CA . GLU A 1 224 ? -27.156 5.380 43.902 1.00 96.06 224 GLU A CA 1
ATOM 1828 C C . GLU A 1 224 ? -26.548 6.760 44.163 1.00 96.06 224 GLU A C 1
ATOM 1830 O O . GLU A 1 224 ? -27.208 7.782 43.983 1.00 96.06 224 GLU A O 1
ATOM 1835 N N . PHE A 1 225 ? -25.248 6.790 44.474 1.00 97.00 225 PHE A N 1
ATOM 1836 C CA . PHE A 1 225 ? -24.495 8.031 44.631 1.00 97.00 225 PHE A CA 1
ATOM 1837 C C . PHE A 1 225 ? -24.495 8.879 43.347 1.00 97.00 225 PHE A C 1
ATOM 1839 O O . PHE A 1 225 ? -24.804 10.070 43.385 1.00 97.00 225 PHE A O 1
ATOM 1846 N N . LEU A 1 226 ? -24.207 8.268 42.191 1.00 96.19 226 LEU A N 1
ATOM 1847 C CA . LEU A 1 226 ? -24.227 8.976 40.905 1.00 96.19 226 LEU A CA 1
ATOM 1848 C C . LEU A 1 226 ? -25.624 9.448 40.499 1.00 96.19 226 LEU A C 1
ATOM 1850 O O . LEU A 1 226 ? -25.742 10.495 39.863 1.00 96.19 226 LEU A O 1
ATOM 1854 N N . ASP A 1 227 ? -26.670 8.689 40.820 1.00 97.31 227 ASP A N 1
ATOM 1855 C CA . ASP A 1 227 ? -28.048 9.110 40.566 1.00 97.31 227 ASP A CA 1
ATOM 1856 C C . ASP A 1 227 ? -28.411 10.343 41.405 1.00 97.31 227 ASP A C 1
ATOM 1858 O O . ASP A 1 227 ? -28.935 11.310 40.844 1.00 97.31 227 ASP A O 1
ATOM 1862 N N . GLY A 1 228 ? -27.996 10.384 42.676 1.00 97.31 228 GLY A N 1
ATOM 1863 C CA . GLY A 1 228 ? -28.103 11.576 43.524 1.00 97.31 228 GLY A CA 1
ATOM 1864 C C . GLY A 1 228 ? -27.383 12.803 42.943 1.00 97.31 228 GLY A C 1
ATOM 1865 O O . GLY A 1 228 ? -27.989 13.869 42.812 1.00 97.31 228 GLY A O 1
ATOM 1866 N N . GLU A 1 229 ? -26.127 12.657 42.498 1.00 97.31 229 GLU A N 1
ATOM 1867 C CA . GLU A 1 229 ? -25.376 13.756 41.858 1.00 97.31 229 GLU A CA 1
ATOM 1868 C C . GLU A 1 229 ? -26.039 14.240 40.552 1.00 97.31 229 GLU A C 1
ATOM 1870 O O . GLU A 1 229 ? -26.100 15.443 40.268 1.00 97.31 229 GLU A O 1
ATOM 1875 N N . ILE A 1 230 ? -26.554 13.316 39.729 1.00 97.44 230 ILE A N 1
ATOM 1876 C CA . ILE A 1 230 ? -27.247 13.652 38.475 1.00 97.44 230 ILE A CA 1
ATOM 1877 C C . ILE A 1 230 ? -28.531 14.441 38.757 1.00 97.44 230 ILE A C 1
ATOM 1879 O O . ILE A 1 230 ? -28.861 15.359 37.991 1.00 97.44 230 ILE A O 1
ATOM 1883 N N . GLU A 1 231 ? -29.275 14.082 39.801 1.00 97.56 231 GLU A N 1
ATOM 1884 C CA . GLU A 1 231 ? -30.477 14.795 40.237 1.00 97.56 231 GLU A CA 1
ATOM 1885 C C . GLU A 1 231 ? -30.138 16.194 40.754 1.00 97.56 231 GLU A C 1
ATOM 1887 O O . GLU A 1 231 ? -30.731 17.170 40.282 1.00 97.56 231 GLU A O 1
ATOM 1892 N N . GLU A 1 232 ? -29.121 16.319 41.608 1.00 96.75 232 GLU A N 1
ATOM 1893 C CA . GLU A 1 232 ? -28.639 17.607 42.114 1.00 96.75 232 GLU A CA 1
ATOM 1894 C C . GLU A 1 232 ? -28.241 18.551 40.971 1.00 96.75 232 GLU A C 1
ATOM 1896 O O . GLU A 1 232 ? -28.725 19.686 40.876 1.00 96.75 232 GLU A O 1
ATOM 1901 N N . ARG A 1 233 ? -27.440 18.066 40.014 1.00 95.69 233 ARG A N 1
ATOM 1902 C CA . ARG A 1 233 ? -27.033 18.862 38.844 1.00 95.69 233 ARG A CA 1
ATOM 1903 C C . ARG A 1 233 ? -28.206 19.215 37.932 1.00 95.69 233 ARG A C 1
ATOM 1905 O O . ARG A 1 233 ? -28.240 20.325 37.394 1.00 95.69 233 ARG A O 1
ATOM 1912 N N . ASN A 1 234 ? -29.187 18.323 37.765 1.00 96.00 234 ASN A N 1
ATOM 1913 C CA . ASN A 1 234 ? -30.418 18.656 37.039 1.00 96.00 234 ASN A CA 1
ATOM 1914 C C . ASN A 1 234 ? -31.174 19.799 37.736 1.00 96.00 234 ASN A C 1
ATOM 1916 O O . ASN A 1 234 ? -31.600 20.728 37.046 1.00 96.00 234 ASN A O 1
ATOM 1920 N N . MET A 1 235 ? -31.284 19.773 39.070 1.00 96.06 235 MET A N 1
ATOM 1921 C CA . MET A 1 235 ? -31.947 20.825 39.851 1.00 96.06 235 MET A CA 1
ATOM 1922 C C . MET A 1 235 ? -31.252 22.188 39.713 1.00 96.06 235 MET A C 1
ATOM 1924 O O . MET A 1 235 ? -31.924 23.215 39.576 1.00 96.06 235 MET A O 1
ATOM 1928 N N . VAL A 1 236 ? -29.916 22.225 39.684 1.00 93.69 236 VAL A N 1
ATOM 1929 C CA . VAL A 1 236 ? -29.160 23.471 39.439 1.00 93.69 236 VAL A CA 1
ATOM 1930 C C . VAL A 1 236 ? -29.435 24.010 38.030 1.00 93.69 236 VAL A C 1
ATOM 1932 O O . VAL A 1 236 ? -29.752 25.190 37.862 1.00 93.69 236 VAL A O 1
ATOM 1935 N N . ILE A 1 237 ? -29.410 23.144 37.009 1.00 94.12 237 ILE A N 1
ATOM 1936 C CA . ILE A 1 237 ? -29.685 23.538 35.616 1.00 94.12 237 ILE A CA 1
ATOM 1937 C C . ILE A 1 237 ? -31.123 24.056 35.442 1.00 94.12 237 ILE A C 1
ATOM 1939 O O . ILE A 1 237 ? -31.354 24.939 34.604 1.00 94.12 237 ILE A O 1
ATOM 1943 N N . THR A 1 238 ? -32.100 23.517 36.182 1.00 94.44 238 THR A N 1
ATOM 1944 C CA . THR A 1 238 ? -33.487 24.008 36.142 1.00 94.44 238 THR A CA 1
ATOM 1945 C C . THR A 1 238 ? -33.637 25.351 36.843 1.00 94.44 238 THR A C 1
ATOM 1947 O O . THR A 1 238 ? -34.300 26.220 36.279 1.00 94.44 238 THR A O 1
ATOM 1950 N N . LYS A 1 239 ? -32.976 25.566 37.991 1.00 93.19 239 LYS A N 1
ATOM 1951 C CA . LYS A 1 239 ? -32.963 26.867 38.691 1.00 93.19 239 LYS A CA 1
ATOM 1952 C C . LYS A 1 239 ? -32.354 27.971 37.817 1.00 93.19 239 LYS A C 1
ATOM 1954 O O . LYS A 1 239 ? -32.995 28.988 37.579 1.00 93.19 239 LYS A O 1
ATOM 1959 N N . MET A 1 240 ? -31.212 27.702 37.179 1.00 89.38 240 MET A N 1
ATOM 1960 C CA . MET A 1 240 ? -30.568 28.631 36.232 1.00 89.38 240 MET A CA 1
ATOM 1961 C C . MET A 1 240 ? -31.409 28.962 34.986 1.00 89.38 240 MET A C 1
ATOM 1963 O O . MET A 1 240 ? -31.085 29.882 34.241 1.00 89.38 240 MET A O 1
ATOM 1967 N N . LYS A 1 241 ? -32.480 28.210 34.694 1.00 89.88 241 LYS A N 1
ATOM 1968 C CA . LYS A 1 241 ? -33.384 28.538 33.581 1.00 89.88 241 LYS A CA 1
ATOM 1969 C C . LYS A 1 241 ? -34.305 29.723 33.920 1.00 89.88 241 LYS A C 1
ATOM 1971 O O . LYS A 1 241 ? -34.780 30.361 32.982 1.00 89.88 241 LYS A O 1
ATOM 1976 N N . GLY A 1 242 ? -34.561 29.980 35.206 1.00 87.69 242 GLY A N 1
ATOM 1977 C CA . GLY A 1 242 ? -35.396 31.087 35.685 1.00 87.69 242 GLY A CA 1
ATOM 1978 C C . GLY A 1 242 ? -34.648 32.418 35.769 1.00 87.69 242 GLY A C 1
ATOM 1979 O O . GLY A 1 242 ? -35.175 33.438 35.329 1.00 87.69 242 GLY A O 1
ATOM 1980 N N . ASP A 1 243 ? -33.392 32.394 36.221 1.00 79.81 243 ASP A N 1
ATOM 1981 C CA . ASP A 1 243 ? -32.661 33.606 36.603 1.00 79.81 243 ASP A CA 1
ATOM 1982 C C . ASP A 1 243 ? -31.577 33.977 35.586 1.00 79.81 243 ASP A C 1
ATOM 1984 O O . ASP A 1 243 ? -30.436 33.526 35.661 1.00 79.81 243 ASP A O 1
ATOM 1988 N N . LYS A 1 244 ? -31.914 34.854 34.632 1.00 74.94 244 LYS A N 1
ATOM 1989 C CA . LYS A 1 244 ? -30.940 35.381 33.653 1.00 74.94 244 LYS A CA 1
ATOM 1990 C C . LYS A 1 244 ? -29.857 36.273 34.282 1.00 74.94 244 LYS A C 1
ATOM 1992 O O . LYS A 1 244 ? -28.836 36.502 33.650 1.00 74.94 244 LYS A O 1
ATOM 1997 N N . ALA A 1 245 ? -30.083 36.792 35.492 1.00 68.00 245 ALA A N 1
ATOM 1998 C CA . ALA A 1 245 ? -29.158 37.701 36.174 1.00 68.00 245 ALA A CA 1
ATOM 1999 C C . ALA A 1 245 ? -28.054 36.978 36.972 1.00 68.00 245 ALA A C 1
ATOM 2001 O O . ALA A 1 245 ? -27.040 37.589 37.287 1.00 68.00 245 ALA A O 1
ATOM 2002 N N . ALA A 1 246 ? -28.212 35.682 37.267 1.00 62.97 246 ALA A N 1
ATOM 2003 C CA . ALA A 1 246 ? -27.283 34.914 38.104 1.00 62.97 246 ALA A CA 1
ATOM 2004 C C . ALA A 1 246 ? -26.093 34.304 37.328 1.00 62.97 246 ALA A C 1
ATOM 2006 O O . ALA A 1 246 ? -25.339 33.503 37.873 1.00 62.97 246 ALA A O 1
ATOM 2007 N N . GLU A 1 247 ? -25.919 34.652 36.049 1.00 66.00 247 GLU A N 1
ATOM 2008 C CA . GLU A 1 247 ? -24.907 34.046 35.169 1.00 66.00 247 GLU A CA 1
ATOM 2009 C C . GLU A 1 247 ? -23.496 34.658 35.334 1.00 66.00 247 GLU A C 1
ATOM 2011 O O . GLU A 1 247 ? -22.582 34.258 34.620 1.00 66.00 247 GLU A O 1
ATOM 2016 N N . GLN A 1 248 ? -23.291 35.609 36.259 1.00 72.69 248 GLN A N 1
ATOM 2017 C CA . GLN A 1 248 ? -22.020 36.343 36.365 1.00 72.69 248 GLN A CA 1
ATOM 2018 C C . GLN A 1 248 ? -20.886 35.607 37.107 1.00 72.69 248 GLN A C 1
ATOM 2020 O O . GLN A 1 248 ? -19.738 35.866 36.766 1.00 72.69 248 GLN A O 1
ATOM 2025 N N . ASP A 1 249 ? -21.165 34.647 38.004 1.00 79.75 249 ASP A N 1
ATOM 2026 C CA . ASP A 1 249 ? -20.115 34.014 38.842 1.00 79.75 249 ASP A CA 1
ATOM 2027 C C . ASP A 1 249 ? -20.073 32.466 38.822 1.00 79.75 249 ASP A C 1
ATOM 2029 O O . ASP A 1 249 ? -19.274 31.848 39.525 1.00 79.75 249 ASP A O 1
ATOM 2033 N N . GLY A 1 250 ? -20.909 31.796 38.017 1.00 84.88 250 GLY A N 1
ATOM 2034 C CA . GLY A 1 250 ? -21.029 30.328 38.011 1.00 84.88 250 GLY A CA 1
ATOM 2035 C C . GLY A 1 250 ? -20.490 29.623 36.755 1.00 84.88 250 GLY A C 1
ATOM 2036 O O . GLY A 1 250 ? -20.306 30.257 35.713 1.00 84.88 250 GLY A O 1
ATOM 2037 N N . PRO A 1 251 ? -20.308 28.281 36.797 1.00 88.50 251 PRO A N 1
ATOM 2038 C CA . PRO A 1 251 ? -20.074 27.487 35.594 1.00 88.50 251 PRO A CA 1
ATOM 2039 C C . PRO A 1 251 ? -21.187 27.758 34.585 1.00 88.50 251 PRO A C 1
ATOM 2041 O O . PRO A 1 251 ? -22.370 27.750 34.938 1.00 88.50 251 PRO A O 1
ATOM 2044 N N . SER A 1 252 ? -20.832 27.961 33.318 1.00 91.06 252 SER A N 1
ATOM 2045 C CA . SER A 1 252 ? -21.848 28.215 32.297 1.00 91.06 252 SER A CA 1
ATOM 2046 C C . SER A 1 252 ? -22.830 27.044 32.246 1.00 91.06 252 SER A C 1
ATOM 2048 O O . SER A 1 252 ? -22.449 25.872 32.323 1.00 91.06 252 SER A O 1
ATOM 2050 N N . ARG A 1 253 ? -24.111 27.331 32.007 1.00 90.62 253 ARG A N 1
ATOM 2051 C CA . ARG A 1 253 ? -25.149 26.304 31.822 1.00 90.62 253 ARG A CA 1
ATOM 2052 C C . ARG A 1 253 ? -24.759 25.236 30.794 1.00 90.62 253 ARG A C 1
ATOM 2054 O O . ARG A 1 253 ? -25.183 24.083 30.884 1.00 90.62 253 ARG A O 1
ATOM 2061 N N . THR A 1 254 ? -23.979 25.618 29.785 1.00 89.88 254 THR A N 1
ATOM 2062 C CA . THR A 1 254 ? -23.438 24.684 28.790 1.00 89.88 254 THR A CA 1
ATOM 2063 C C . THR A 1 254 ? -22.424 23.711 29.392 1.00 89.88 254 THR A C 1
ATOM 2065 O O . THR A 1 254 ? -22.521 22.519 29.106 1.00 89.88 254 THR A O 1
ATOM 2068 N N . GLN A 1 255 ? -21.526 24.179 30.262 1.00 91.62 255 GLN A N 1
ATOM 2069 C CA . GLN A 1 255 ? -20.578 23.339 31.001 1.00 91.62 255 GLN A CA 1
ATOM 2070 C C . GLN A 1 255 ? -21.321 22.361 31.916 1.00 91.62 255 GLN A C 1
ATOM 2072 O O . GLN A 1 255 ? -21.088 21.160 31.829 1.00 91.62 255 GLN A O 1
ATOM 2077 N N . MET A 1 256 ? -22.321 22.824 32.676 1.00 92.88 256 MET A N 1
ATOM 2078 C CA . MET A 1 256 ? -23.117 21.930 33.533 1.00 92.88 256 MET A CA 1
ATOM 2079 C C . MET A 1 256 ? -23.862 20.851 32.736 1.00 92.88 256 MET A C 1
ATOM 2081 O O . MET A 1 256 ? -23.915 19.693 33.142 1.00 92.88 256 MET A O 1
ATOM 2085 N N . LYS A 1 257 ? -24.416 21.193 31.563 1.00 92.50 257 LYS A N 1
ATOM 2086 C CA . LYS A 1 257 ? -25.035 20.199 30.667 1.00 92.50 257 LYS A CA 1
ATOM 2087 C C . LYS A 1 257 ? -24.020 19.182 30.139 1.00 92.50 257 LYS A C 1
ATOM 2089 O O . LYS A 1 257 ? -24.378 18.019 29.956 1.00 92.50 257 LYS A O 1
ATOM 2094 N N . GLN A 1 258 ? -22.786 19.607 29.866 1.00 90.38 258 GLN A N 1
ATOM 2095 C CA . GLN A 1 258 ? -21.710 18.710 29.441 1.00 90.38 258 GLN A CA 1
ATOM 2096 C C . GLN A 1 258 ? -21.296 17.769 30.576 1.00 90.38 258 GLN A C 1
ATOM 2098 O O . GLN A 1 258 ? -21.216 16.564 30.345 1.00 90.38 258 GLN A O 1
ATOM 2103 N N . GLU A 1 259 ? -21.111 18.284 31.790 1.00 93.50 259 GLU A N 1
ATOM 2104 C CA . GLU A 1 259 ? -20.818 17.481 32.985 1.00 93.50 259 GLU A CA 1
ATOM 2105 C C . GLU A 1 259 ? -21.915 16.445 33.239 1.00 93.50 259 GLU A C 1
ATOM 2107 O O . GLU A 1 259 ? -21.640 15.253 33.373 1.00 93.50 259 GLU A O 1
ATOM 2112 N N . LEU A 1 260 ? -23.175 16.870 33.179 1.00 94.75 260 LEU A N 1
ATOM 2113 C CA . LEU A 1 260 ? -24.325 15.994 33.354 1.00 94.75 260 LEU A CA 1
ATOM 2114 C C . LEU A 1 260 ? -24.413 14.909 32.267 1.00 94.75 260 LEU A C 1
ATOM 2116 O O . LEU A 1 260 ? -24.759 13.760 32.548 1.00 94.75 260 LEU A O 1
ATOM 2120 N N . HIS A 1 261 ? -24.057 15.236 31.022 1.00 91.75 261 HIS A N 1
ATOM 2121 C CA . HIS A 1 261 ? -23.938 14.248 29.944 1.00 91.75 261 HIS A CA 1
ATOM 2122 C C . HIS A 1 261 ? -22.829 13.224 30.216 1.00 91.75 261 HIS A C 1
ATOM 2124 O O . HIS A 1 261 ? -23.011 12.033 29.954 1.00 91.75 261 HIS A O 1
ATOM 2130 N N . VAL A 1 262 ? -21.691 13.663 30.762 1.00 91.69 262 VAL A N 1
ATOM 2131 C CA . VAL A 1 262 ? -20.591 12.775 31.171 1.00 91.69 262 VAL A CA 1
ATOM 2132 C C . VAL A 1 262 ? -21.028 11.860 32.319 1.00 91.69 262 VAL A C 1
ATOM 2134 O O . VAL A 1 262 ? -20.793 10.653 32.236 1.00 91.69 262 VAL A O 1
ATOM 2137 N N . MET A 1 263 ? -21.726 12.387 33.330 1.00 94.31 263 MET A N 1
ATOM 2138 C CA . MET A 1 263 ? -22.264 11.599 34.448 1.00 94.31 263 MET A CA 1
ATOM 2139 C C . MET A 1 263 ? -23.273 10.548 33.974 1.00 94.31 263 MET A C 1
ATOM 2141 O O . MET A 1 263 ? -23.125 9.369 34.291 1.00 94.31 263 MET A O 1
ATOM 2145 N N . ARG A 1 264 ? -24.235 10.923 33.118 1.00 94.06 264 ARG A N 1
ATOM 2146 C CA . ARG A 1 264 ? -25.202 9.969 32.539 1.00 94.06 264 ARG A CA 1
ATOM 2147 C C . ARG A 1 264 ? -24.519 8.861 31.739 1.00 94.06 264 ARG A C 1
ATOM 2149 O O . ARG A 1 264 ? -24.897 7.698 31.862 1.00 94.06 264 ARG A O 1
ATOM 2156 N N . LYS A 1 265 ? -23.487 9.196 30.955 1.00 91.38 265 LYS A N 1
ATOM 2157 C CA . LYS A 1 265 ? -22.674 8.199 30.239 1.00 91.38 265 LYS A CA 1
ATOM 2158 C C . LYS A 1 265 ? -21.934 7.263 31.191 1.00 91.38 265 LYS A C 1
ATOM 2160 O O . LYS A 1 265 ? -21.878 6.065 30.923 1.00 91.38 265 LYS A O 1
ATOM 2165 N N . ARG A 1 266 ? -21.365 7.789 32.282 1.00 94.50 266 ARG A N 1
ATOM 2166 C CA . ARG A 1 266 ? -20.693 6.977 33.307 1.00 94.50 266 ARG A CA 1
ATOM 2167 C C . ARG A 1 266 ? -21.679 6.018 33.973 1.00 94.50 266 ARG A C 1
ATOM 2169 O O . ARG A 1 266 ? -21.390 4.827 34.007 1.00 94.50 266 ARG A O 1
ATOM 2176 N N . ARG A 1 267 ? -22.850 6.508 34.395 1.00 96.00 267 ARG A N 1
ATOM 2177 C CA . ARG A 1 267 ? -23.928 5.688 34.972 1.00 96.00 267 ARG A CA 1
ATOM 2178 C C . ARG A 1 267 ? -24.340 4.550 34.033 1.00 96.00 267 ARG A C 1
ATOM 2180 O O . ARG A 1 267 ? -24.362 3.394 34.442 1.00 96.00 267 ARG A O 1
ATOM 2187 N N . GLN A 1 268 ? -24.600 4.855 32.757 1.00 93.62 268 GLN A N 1
ATOM 2188 C CA . GLN A 1 268 ? -24.940 3.839 31.749 1.00 93.62 268 GLN A CA 1
ATOM 2189 C C . GLN A 1 268 ? -23.825 2.799 31.573 1.00 93.62 268 GLN A C 1
ATOM 2191 O O . GLN A 1 268 ? -24.105 1.605 31.494 1.00 93.62 268 GLN A O 1
ATOM 2196 N N . ALA A 1 269 ? -22.562 3.237 31.535 1.00 93.38 269 ALA A N 1
ATOM 2197 C CA . ALA A 1 269 ? -21.422 2.331 31.430 1.00 93.38 269 ALA A CA 1
ATOM 2198 C C . ALA A 1 269 ? -21.283 1.425 32.664 1.00 93.38 269 ALA A C 1
ATOM 2200 O O . ALA A 1 269 ? -20.966 0.249 32.511 1.00 93.38 269 ALA A O 1
ATOM 2201 N N . MET A 1 270 ? -21.543 1.948 33.864 1.00 95.56 270 MET A N 1
ATOM 2202 C CA . MET A 1 270 ? -21.519 1.185 35.114 1.00 95.56 270 MET A CA 1
ATOM 2203 C C . MET A 1 270 ? -22.620 0.137 35.188 1.00 95.56 270 MET A C 1
ATOM 2205 O O . MET A 1 270 ? -22.323 -1.031 35.437 1.00 95.56 270 MET A O 1
ATOM 2209 N N . ALA A 1 271 ? -23.863 0.532 34.905 1.00 95.81 271 ALA A N 1
ATOM 2210 C CA . ALA A 1 271 ? -24.994 -0.389 34.869 1.00 95.81 271 ALA A CA 1
ATOM 2211 C C . ALA A 1 271 ? -24.732 -1.537 33.880 1.00 95.81 271 ALA A C 1
ATOM 2213 O O . ALA A 1 271 ? -24.798 -2.708 34.253 1.00 95.81 271 ALA A O 1
ATOM 2214 N N . TRP A 1 272 ? -24.308 -1.203 32.656 1.00 95.19 272 TRP A N 1
ATOM 2215 C CA . TRP A 1 272 ? -23.982 -2.203 31.641 1.00 95.19 272 TRP A CA 1
ATOM 2216 C C . TRP A 1 272 ? -22.812 -3.110 32.055 1.00 95.19 272 TRP A C 1
ATOM 2218 O O . TRP A 1 272 ? -22.883 -4.322 31.864 1.00 95.19 272 TRP A O 1
ATOM 2228 N N . ALA A 1 273 ? -21.745 -2.556 32.645 1.00 95.12 273 ALA A N 1
ATOM 2229 C CA . ALA A 1 273 ? -20.601 -3.348 33.094 1.00 95.12 273 ALA A CA 1
ATOM 2230 C C . ALA A 1 273 ? -20.989 -4.343 34.199 1.00 95.12 273 ALA A C 1
ATOM 2232 O O . ALA A 1 273 ? -20.593 -5.505 34.125 1.00 95.12 273 ALA A O 1
ATOM 2233 N N . SER A 1 274 ? -21.790 -3.915 35.182 1.00 96.69 274 SER A N 1
ATOM 2234 C CA . SER A 1 274 ? -22.276 -4.788 36.260 1.00 96.69 274 SER A CA 1
ATOM 2235 C C . SER A 1 274 ? -23.135 -5.933 35.717 1.00 96.69 274 SER A C 1
ATOM 2237 O O . SER A 1 274 ? -22.896 -7.097 36.044 1.00 96.69 274 SER A O 1
ATOM 2239 N N . GLU A 1 275 ? -24.095 -5.634 34.836 1.00 96.44 275 GLU A N 1
ATOM 2240 C CA . GLU A 1 275 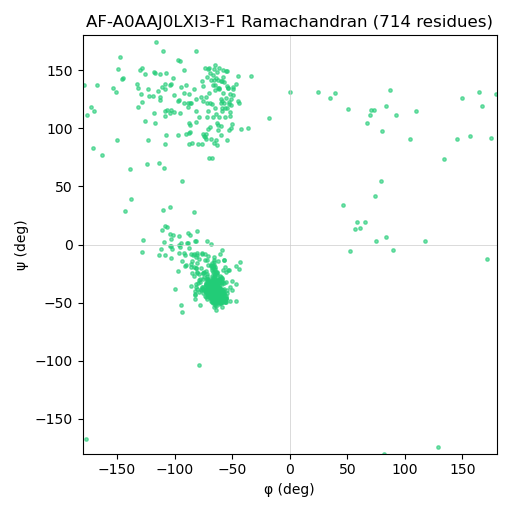? -24.944 -6.650 34.200 1.00 96.44 275 GLU A CA 1
ATOM 2241 C C . GLU A 1 275 ? -24.127 -7.653 33.378 1.00 96.44 275 GLU A C 1
ATOM 2243 O O . GLU A 1 275 ? -24.335 -8.866 33.463 1.00 96.44 275 GLU A O 1
ATOM 2248 N N . GLU A 1 276 ? -23.169 -7.157 32.598 1.00 96.25 276 GLU A N 1
ATOM 2249 C CA . GLU A 1 276 ? -22.350 -7.966 31.704 1.00 96.25 276 GLU A CA 1
ATOM 2250 C C . GLU A 1 276 ? -21.382 -8.880 32.472 1.00 96.25 276 GLU A C 1
ATOM 2252 O O . GLU A 1 276 ? -21.251 -10.062 32.135 1.00 96.25 276 GLU A O 1
ATOM 2257 N N . VAL A 1 277 ? -20.761 -8.380 33.545 1.00 95.06 277 VAL A N 1
ATOM 2258 C CA . VAL A 1 277 ? -19.914 -9.187 34.440 1.00 95.06 277 VAL A CA 1
ATOM 2259 C C . VAL A 1 277 ? -20.748 -10.263 35.139 1.00 95.06 277 VAL A C 1
ATOM 2261 O O . VAL A 1 277 ? -20.380 -11.439 35.085 1.00 95.06 277 VAL A O 1
ATOM 2264 N N . LYS A 1 278 ? -21.922 -9.916 35.688 1.00 96.12 278 LYS A N 1
ATOM 2265 C CA . LYS A 1 278 ? -22.861 -10.889 36.286 1.00 96.12 278 LYS A CA 1
ATOM 2266 C C . LYS A 1 278 ? -23.281 -11.965 35.280 1.00 96.12 278 LYS A C 1
ATOM 2268 O O . LYS A 1 278 ? -23.324 -13.152 35.611 1.00 96.12 278 LYS A O 1
ATOM 2273 N N . ARG A 1 279 ? -23.541 -11.576 34.028 1.00 95.94 279 ARG A N 1
ATOM 2274 C CA . ARG A 1 279 ? -23.887 -12.493 32.930 1.00 95.94 279 ARG A CA 1
ATOM 2275 C C . ARG A 1 279 ? -22.756 -13.479 32.632 1.00 95.94 279 ARG A C 1
ATOM 2277 O O . ARG A 1 279 ? -23.031 -14.667 32.447 1.00 95.94 279 ARG A O 1
ATOM 2284 N N . VAL A 1 280 ? -21.507 -13.012 32.571 1.00 93.75 280 VAL A N 1
ATOM 2285 C CA . VAL A 1 280 ? -20.337 -13.876 32.332 1.00 93.75 280 VAL A CA 1
ATOM 2286 C C . VAL A 1 280 ? -20.074 -14.793 33.525 1.00 93.75 280 VAL A C 1
ATOM 2288 O O . VAL A 1 280 ? -19.905 -15.994 33.317 1.00 93.75 280 VAL A O 1
ATOM 2291 N N . LEU A 1 281 ? -20.140 -14.285 34.758 1.00 93.44 281 LEU A N 1
ATOM 2292 C CA . LEU A 1 281 ? -19.992 -15.100 35.969 1.00 93.44 281 LEU A CA 1
ATOM 2293 C C . LEU A 1 281 ? -21.044 -16.213 36.039 1.00 93.44 281 LEU A C 1
ATOM 2295 O O . LEU A 1 281 ? -20.699 -17.368 36.277 1.00 93.44 281 LEU A O 1
ATOM 2299 N N . LYS A 1 282 ? -22.310 -15.913 35.719 1.00 94.81 282 LYS A N 1
ATOM 2300 C CA . LYS A 1 282 ? -23.377 -16.924 35.643 1.00 94.81 282 LYS A CA 1
ATOM 2301 C C . LYS A 1 282 ? -23.082 -18.008 34.598 1.00 94.81 282 LYS A C 1
ATOM 2303 O O . LYS A 1 282 ? -23.346 -19.183 34.842 1.00 94.81 282 LYS A O 1
ATOM 2308 N N . ARG A 1 283 ? -22.522 -17.637 33.439 1.00 91.75 283 ARG A N 1
ATOM 2309 C CA . ARG A 1 283 ? -22.113 -18.600 32.397 1.00 91.75 283 ARG A CA 1
ATOM 2310 C C . ARG A 1 283 ? -20.944 -19.470 32.838 1.00 91.75 283 ARG A C 1
ATOM 2312 O O . ARG A 1 283 ? -20.958 -20.666 32.568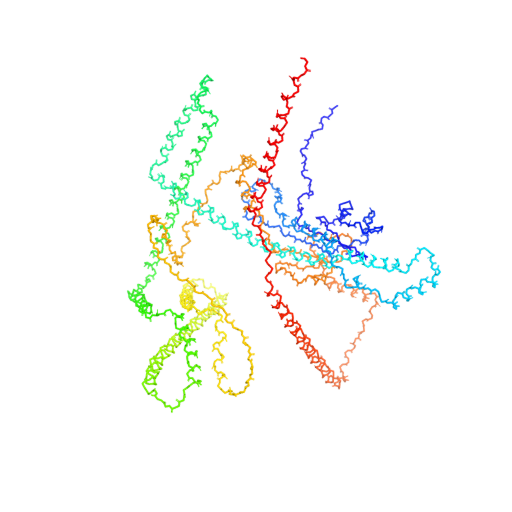 1.00 91.75 283 ARG A O 1
ATOM 2319 N N . LEU A 1 284 ? -19.957 -18.887 33.512 1.00 90.38 284 LEU A N 1
ATOM 2320 C CA . LEU A 1 284 ? -18.813 -19.628 34.041 1.00 90.38 284 LEU A CA 1
ATOM 2321 C C . LEU A 1 284 ? -19.238 -20.586 35.151 1.00 90.38 284 LEU A C 1
ATOM 2323 O O . LEU A 1 284 ? -18.836 -21.743 35.118 1.00 90.38 284 LEU A O 1
ATOM 2327 N N . ALA A 1 285 ? -20.123 -20.158 36.052 1.00 91.81 285 ALA A N 1
ATOM 2328 C CA . ALA A 1 285 ? -20.708 -21.026 37.069 1.00 91.81 285 ALA A CA 1
ATOM 2329 C C . ALA A 1 285 ? -21.487 -22.196 36.442 1.00 91.81 285 ALA A C 1
ATOM 2331 O O . ALA A 1 285 ? -21.320 -23.336 36.867 1.00 91.81 285 ALA A O 1
ATOM 2332 N N . ALA A 1 286 ? -22.273 -21.944 35.387 1.00 91.75 286 ALA A N 1
ATOM 2333 C CA . ALA A 1 286 ? -22.985 -22.995 34.656 1.00 91.75 286 ALA A CA 1
ATOM 2334 C C . ALA A 1 286 ? -22.030 -23.966 33.937 1.00 91.75 286 ALA A C 1
ATOM 2336 O O . ALA A 1 286 ? -22.236 -25.175 33.986 1.00 91.75 286 ALA A O 1
ATOM 2337 N N . SER A 1 287 ? -20.967 -23.452 33.311 1.00 86.00 287 SER A N 1
ATOM 2338 C CA . SER A 1 287 ? -19.922 -24.265 32.675 1.00 86.00 287 SER A CA 1
ATOM 2339 C C . SER A 1 287 ? -19.177 -25.127 33.699 1.00 86.00 287 SER A C 1
ATOM 2341 O O . SER A 1 287 ? -18.976 -26.320 33.491 1.00 86.00 287 SER A O 1
ATOM 2343 N N . HIS A 1 288 ? -18.830 -24.550 34.850 1.00 85.06 288 HIS A N 1
ATOM 2344 C CA . HIS A 1 288 ? -18.176 -25.264 35.940 1.00 85.06 288 HIS A CA 1
ATOM 2345 C C . HIS A 1 288 ? -19.089 -26.341 36.542 1.00 85.06 288 HIS A C 1
ATOM 2347 O O . HIS A 1 288 ? -18.649 -27.467 36.760 1.00 85.06 288 HIS A O 1
ATOM 2353 N N . ALA A 1 289 ? -20.375 -26.035 36.741 1.00 89.38 289 ALA A N 1
ATOM 2354 C CA . ALA A 1 289 ? -21.374 -27.009 37.175 1.00 89.38 289 ALA A CA 1
ATOM 2355 C C . ALA A 1 289 ? -21.556 -28.141 36.151 1.00 89.38 289 ALA A C 1
ATOM 2357 O O . ALA A 1 289 ? -21.658 -29.300 36.542 1.00 89.38 289 ALA A O 1
ATOM 2358 N N . TYR A 1 290 ? -21.530 -27.829 34.852 1.00 84.06 290 TYR A N 1
ATOM 2359 C CA . TYR A 1 290 ? -21.572 -28.829 33.786 1.00 84.06 290 TYR A CA 1
ATOM 2360 C C . TYR A 1 290 ? -20.343 -29.742 33.811 1.00 84.06 290 TYR A C 1
ATOM 2362 O O . TYR A 1 290 ? -20.491 -30.957 33.795 1.00 84.06 290 TYR A O 1
ATOM 2370 N N . VAL A 1 291 ? -19.131 -29.186 33.913 1.00 81.75 291 VAL A N 1
ATOM 2371 C CA . VAL A 1 291 ? -17.897 -29.988 34.010 1.00 81.75 291 VAL A CA 1
ATOM 2372 C C . VAL A 1 291 ? -17.892 -30.845 35.274 1.00 81.75 291 VAL A C 1
ATOM 2374 O O . VAL A 1 291 ? -17.451 -31.992 35.229 1.00 81.75 291 VAL A O 1
ATOM 2377 N N . ARG A 1 292 ? -18.407 -30.320 36.389 1.00 84.88 292 ARG A N 1
ATOM 2378 C CA . ARG A 1 292 ? -18.575 -31.078 37.630 1.00 84.88 292 ARG A CA 1
ATOM 2379 C C . ARG A 1 292 ? -19.553 -32.240 37.452 1.00 84.88 292 ARG A C 1
ATOM 2381 O O . ARG A 1 292 ? -19.188 -33.366 37.763 1.00 84.88 292 ARG A O 1
ATOM 2388 N N . ARG A 1 293 ? -20.729 -31.990 36.871 1.00 87.81 293 ARG A N 1
ATOM 2389 C CA . ARG A 1 293 ? -21.714 -33.032 36.556 1.00 87.81 293 ARG A CA 1
ATOM 2390 C C . ARG A 1 293 ? -21.144 -34.074 35.596 1.00 87.81 293 ARG A C 1
ATOM 2392 O O . ARG A 1 293 ? -21.303 -35.250 35.854 1.00 87.81 293 ARG A O 1
ATOM 2399 N N . MET A 1 294 ? -20.419 -33.669 34.553 1.00 79.19 294 MET A N 1
ATOM 2400 C CA . MET A 1 294 ? -19.752 -34.604 33.638 1.00 79.19 294 MET A CA 1
ATOM 2401 C C . MET A 1 294 ? -18.722 -35.480 34.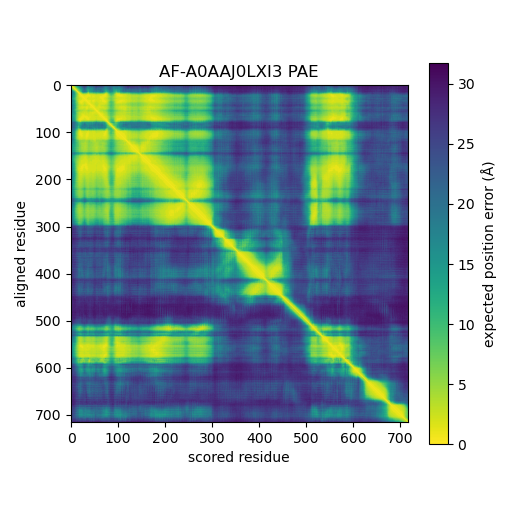360 1.00 79.19 294 MET A C 1
ATOM 2403 O O . MET A 1 294 ? -18.615 -36.663 34.061 1.00 79.19 294 MET A O 1
ATOM 2407 N N . ARG A 1 295 ? -17.977 -34.926 35.330 1.00 78.38 295 ARG A N 1
ATOM 2408 C CA . ARG A 1 295 ? -17.068 -35.719 36.174 1.00 78.38 295 ARG A CA 1
ATOM 2409 C C . ARG A 1 295 ? -17.821 -36.719 37.056 1.00 78.38 295 ARG A C 1
ATOM 2411 O O . ARG A 1 295 ? -17.323 -37.820 37.247 1.00 78.38 295 ARG A O 1
ATOM 2418 N N . GLU A 1 296 ? -18.981 -36.335 37.583 1.00 83.38 296 GLU A N 1
ATOM 2419 C CA . GLU A 1 296 ? -19.822 -37.177 38.446 1.00 83.38 296 GLU A CA 1
ATOM 2420 C C . GLU A 1 296 ? -20.589 -38.258 37.642 1.00 83.38 296 GLU A C 1
ATOM 2422 O O . GLU A 1 296 ? -20.640 -39.409 38.065 1.00 83.38 296 GLU A O 1
ATOM 2427 N N . GLU A 1 297 ? -21.133 -37.923 36.466 1.00 82.25 297 GLU A N 1
ATOM 2428 C CA . GLU A 1 297 ? -21.972 -38.792 35.619 1.00 82.25 297 GLU A CA 1
ATOM 2429 C C . GLU A 1 297 ? -21.176 -39.761 34.742 1.00 82.25 297 GLU A C 1
ATOM 2431 O O . GLU A 1 297 ? -21.622 -40.888 34.540 1.00 82.25 297 GLU A O 1
ATOM 2436 N N . GLU A 1 298 ? -19.992 -39.385 34.241 1.00 72.38 298 GLU A N 1
ATOM 2437 C CA . GLU A 1 298 ? -19.179 -40.323 33.451 1.00 72.38 298 GLU A CA 1
ATOM 2438 C C . GLU A 1 298 ? -18.613 -41.473 34.296 1.00 72.38 298 GLU A C 1
ATOM 2440 O O . GLU A 1 298 ? -17.880 -42.303 33.753 1.00 72.38 298 GLU A O 1
ATOM 2445 N N . GLY A 1 299 ? -18.902 -41.524 35.611 1.00 53.41 299 GLY A N 1
ATOM 2446 C CA . GLY A 1 299 ? -18.312 -42.503 36.524 1.00 53.41 299 GLY A CA 1
ATOM 2447 C C . GLY A 1 299 ? -16.810 -42.577 36.295 1.00 53.41 299 GLY A C 1
ATOM 2448 O O . GLY A 1 299 ? -16.231 -43.665 36.294 1.00 53.41 299 GLY A O 1
ATOM 2449 N N . LEU A 1 300 ? -16.219 -41.425 35.941 1.00 47.03 300 LEU A N 1
ATOM 2450 C CA . LEU A 1 300 ? -14.867 -41.371 35.462 1.00 47.03 300 LEU A CA 1
ATOM 2451 C C . LEU A 1 300 ? -14.053 -41.705 36.679 1.00 47.03 300 LEU A C 1
ATOM 2453 O O . LEU A 1 300 ? -13.930 -40.849 37.555 1.00 47.03 300 LEU A O 1
ATOM 2457 N N . LEU A 1 301 ? -13.611 -42.971 36.722 1.00 43.69 301 LEU A N 1
ATOM 2458 C CA . LEU A 1 301 ? -12.606 -43.510 37.617 1.00 43.69 301 LEU A CA 1
ATOM 2459 C C . LEU A 1 301 ? -11.845 -42.320 38.150 1.00 43.69 301 LEU A C 1
ATOM 2461 O O . LEU A 1 301 ? -11.156 -41.641 37.378 1.00 43.69 301 LEU A O 1
ATOM 2465 N N . VAL A 1 302 ? -12.056 -42.030 39.436 1.00 44.59 302 VAL A N 1
ATOM 2466 C CA . VAL A 1 302 ? -11.030 -41.395 40.242 1.00 44.59 302 VAL A CA 1
ATOM 2467 C C . VAL A 1 302 ? -9.784 -42.145 39.808 1.00 44.59 302 VAL A C 1
ATOM 2469 O O . VAL A 1 302 ? -9.631 -43.319 40.140 1.00 44.59 302 VAL A O 1
ATOM 2472 N N . LEU A 1 303 ? -8.997 -41.549 38.901 1.00 44.88 303 LEU A N 1
ATOM 2473 C CA . LEU A 1 303 ? -7.675 -42.062 38.613 1.00 44.88 303 LEU A CA 1
ATOM 2474 C C . LEU A 1 303 ? -7.096 -42.168 40.016 1.00 44.88 303 LEU A C 1
ATOM 2476 O O . LEU A 1 303 ? -7.188 -41.158 40.728 1.00 44.88 303 LEU A O 1
ATOM 2480 N N . PRO A 1 304 ? -6.710 -43.381 40.452 1.00 41.97 304 PRO A N 1
ATOM 2481 C CA . PRO A 1 304 ? -6.363 -43.633 41.838 1.00 41.97 304 PRO A CA 1
ATOM 2482 C C . PRO A 1 304 ? -5.460 -42.508 42.333 1.00 41.97 304 PRO A C 1
ATOM 2484 O O . PRO A 1 304 ? -4.703 -41.923 41.550 1.00 41.97 304 PRO A O 1
ATOM 2487 N N . ALA A 1 305 ? -5.628 -42.149 43.605 1.00 48.66 305 ALA A N 1
ATOM 2488 C CA . ALA A 1 305 ? -4.944 -41.034 44.254 1.00 48.66 305 ALA A CA 1
ATOM 2489 C C . ALA A 1 305 ? -3.420 -40.993 43.977 1.00 48.66 305 ALA A C 1
ATOM 2491 O O . ALA A 1 305 ? -2.844 -39.911 44.014 1.00 48.66 305 ALA A O 1
ATOM 2492 N N . ASP A 1 306 ? -2.828 -42.103 43.529 1.00 50.00 306 ASP A N 1
ATOM 2493 C CA . ASP A 1 306 ? -1.538 -42.258 42.845 1.00 50.00 306 ASP A CA 1
ATOM 2494 C C . ASP A 1 306 ? -1.208 -41.235 41.744 1.00 50.00 306 ASP A C 1
ATOM 2496 O O . ASP A 1 306 ? -0.057 -41.140 41.338 1.00 50.00 306 ASP A O 1
ATOM 2500 N N . ARG A 1 307 ? -2.148 -40.439 41.212 1.00 46.25 307 ARG A N 1
ATOM 2501 C CA . ARG A 1 307 ? -1.773 -39.325 40.314 1.00 46.25 307 ARG A CA 1
ATOM 2502 C C . ARG A 1 307 ? -1.114 -38.168 41.067 1.00 46.25 307 ARG A C 1
ATOM 2504 O O . ARG A 1 307 ? -0.296 -37.471 40.475 1.00 46.25 307 ARG A O 1
ATOM 2511 N N . GLY A 1 308 ? -1.473 -37.976 42.338 1.00 52.41 308 GLY A N 1
ATOM 2512 C CA . GLY A 1 308 ? -0.754 -37.092 43.251 1.00 52.41 308 GLY A CA 1
ATOM 2513 C C . GLY A 1 308 ? 0.648 -37.625 43.506 1.00 52.41 308 GLY A C 1
ATOM 2514 O O . GLY A 1 308 ? 1.592 -36.857 43.403 1.00 52.41 308 GLY A O 1
ATOM 2515 N N . ASP A 1 309 ? 0.785 -38.941 43.681 1.00 52.50 309 ASP A N 1
ATOM 2516 C CA . ASP A 1 309 ? 2.087 -39.580 43.871 1.00 52.50 309 ASP A CA 1
ATOM 2517 C C . ASP A 1 309 ? 2.921 -39.563 42.592 1.00 52.50 309 ASP A C 1
ATOM 2519 O O . ASP A 1 309 ? 4.080 -39.212 42.662 1.00 52.50 309 ASP A O 1
ATOM 2523 N N . MET A 1 310 ? 2.359 -39.787 41.401 1.00 46.16 310 MET A N 1
ATOM 2524 C CA . MET A 1 310 ? 3.119 -39.689 40.146 1.00 46.16 310 MET A CA 1
ATOM 2525 C C . MET A 1 310 ? 3.517 -38.253 39.792 1.00 46.16 310 MET A C 1
ATOM 2527 O O . MET A 1 310 ? 4.562 -38.049 39.181 1.00 46.16 310 MET A O 1
ATOM 2531 N N . VAL A 1 311 ? 2.689 -37.253 40.119 1.00 49.03 311 VAL A N 1
ATOM 2532 C CA . VAL A 1 311 ? 3.038 -35.839 39.903 1.00 49.03 311 VAL A CA 1
ATOM 2533 C C . VAL A 1 311 ? 4.019 -35.368 40.971 1.00 49.03 311 VAL A C 1
ATOM 2535 O O . VAL A 1 311 ? 4.970 -34.689 40.618 1.00 49.03 311 VAL A O 1
ATOM 2538 N N . ALA A 1 312 ? 3.871 -35.786 42.229 1.00 58.59 312 ALA A N 1
ATOM 2539 C CA . ALA A 1 312 ? 4.815 -35.493 43.303 1.00 58.59 312 ALA A CA 1
ATOM 2540 C C . ALA A 1 312 ? 6.140 -36.253 43.145 1.00 58.59 312 ALA A C 1
ATOM 2542 O O . ALA A 1 312 ? 7.181 -35.708 43.476 1.00 58.59 312 ALA A O 1
ATOM 2543 N N . GLU A 1 313 ? 6.134 -37.472 42.608 1.00 53.94 313 GLU A N 1
ATOM 2544 C CA . GLU A 1 313 ? 7.319 -38.276 42.290 1.00 53.94 313 GLU A CA 1
ATOM 2545 C C . GLU A 1 313 ? 8.001 -37.741 41.030 1.00 53.94 313 GLU A C 1
ATOM 2547 O O . GLU A 1 313 ? 9.225 -37.653 40.996 1.00 53.94 313 GLU A O 1
ATOM 2552 N N . ALA A 1 314 ? 7.237 -37.264 40.037 1.00 48.94 314 ALA A N 1
ATOM 2553 C CA . ALA A 1 314 ? 7.788 -36.500 38.923 1.00 48.94 314 ALA A CA 1
ATOM 2554 C C . ALA A 1 314 ? 8.377 -35.166 39.402 1.00 48.94 314 ALA A C 1
ATOM 2556 O O . ALA A 1 314 ? 9.502 -34.855 39.038 1.00 48.94 314 ALA A O 1
ATOM 2557 N N . GLU A 1 315 ? 7.681 -34.401 40.246 1.00 54.78 315 GLU A N 1
ATOM 2558 C CA . GLU A 1 315 ? 8.163 -33.138 40.824 1.00 54.78 315 GLU A CA 1
ATOM 2559 C C . GLU A 1 315 ? 9.356 -33.346 41.767 1.00 54.78 315 GLU A C 1
ATOM 2561 O O . GLU A 1 315 ? 10.280 -32.538 41.767 1.00 54.78 315 GLU A O 1
ATOM 2566 N N . ALA A 1 316 ? 9.392 -34.438 42.532 1.00 64.00 316 ALA A N 1
ATOM 2567 C CA . ALA A 1 316 ? 10.522 -34.818 43.374 1.00 64.00 316 ALA A CA 1
ATOM 2568 C C . ALA A 1 316 ? 11.706 -35.299 42.530 1.00 64.00 316 ALA A C 1
ATOM 2570 O O . ALA A 1 316 ? 12.835 -34.910 42.817 1.00 64.00 316 ALA A O 1
ATOM 2571 N N . MET A 1 317 ? 11.469 -36.060 41.453 1.00 52.25 317 MET A N 1
ATOM 2572 C CA . MET A 1 317 ? 12.488 -36.351 40.441 1.00 52.25 317 MET A CA 1
ATOM 2573 C C . MET A 1 317 ? 12.999 -35.060 39.803 1.00 52.25 317 MET A C 1
ATOM 2575 O O . MET A 1 317 ? 14.205 -34.924 39.644 1.00 52.25 317 MET A O 1
ATOM 2579 N N . PHE A 1 318 ? 12.119 -34.108 39.481 1.00 45.84 318 PHE A N 1
ATOM 2580 C CA . PHE A 1 318 ? 12.479 -32.807 38.914 1.00 45.84 318 PHE A CA 1
ATOM 2581 C C . PHE A 1 318 ? 13.333 -31.988 39.876 1.00 45.84 318 PHE A C 1
ATOM 2583 O O . PHE A 1 318 ? 14.401 -31.548 39.474 1.00 45.84 318 PHE A O 1
ATOM 2590 N N . ARG A 1 319 ? 12.942 -31.861 41.149 1.00 60.69 319 ARG A N 1
ATOM 2591 C CA . ARG A 1 319 ? 13.731 -31.143 42.163 1.00 60.69 319 ARG A CA 1
ATOM 2592 C C . ARG A 1 319 ? 15.049 -31.844 42.487 1.00 60.69 319 ARG A C 1
ATOM 2594 O O . ARG A 1 319 ? 16.048 -31.169 42.695 1.00 60.69 319 ARG A O 1
ATOM 2601 N N . ALA A 1 320 ? 15.071 -33.179 42.499 1.00 57.62 320 ALA A N 1
ATOM 2602 C CA . ALA A 1 320 ? 16.289 -33.967 42.691 1.00 57.62 320 ALA A CA 1
ATOM 2603 C C . ALA A 1 320 ? 17.215 -33.951 41.461 1.00 57.62 320 ALA A C 1
ATOM 2605 O O . ALA A 1 320 ? 18.406 -34.210 41.605 1.00 57.62 320 ALA A O 1
ATOM 2606 N N . LEU A 1 321 ? 16.687 -33.669 40.264 1.00 48.94 321 LEU A N 1
ATOM 2607 C CA . LEU A 1 321 ? 17.456 -33.428 39.038 1.00 48.94 321 LEU A CA 1
ATOM 2608 C C . LEU A 1 321 ? 17.953 -31.975 38.972 1.00 48.94 321 LEU A C 1
ATOM 2610 O O . LEU A 1 321 ? 19.122 -31.764 38.668 1.00 48.94 321 LEU A O 1
ATOM 2614 N N . GLU A 1 322 ? 17.120 -30.993 39.328 1.00 50.06 322 GLU A N 1
ATOM 2615 C CA . GLU A 1 322 ? 17.490 -29.571 39.421 1.00 50.06 322 GLU A CA 1
ATOM 2616 C C . GLU A 1 322 ? 18.563 -29.323 40.484 1.00 50.06 322 GLU A C 1
ATOM 2618 O O . GLU A 1 322 ? 19.520 -28.599 40.230 1.00 50.06 322 GLU A O 1
ATOM 2623 N N . SER A 1 323 ? 18.469 -29.965 41.654 1.00 52.41 323 SER A N 1
ATOM 2624 C CA . SER A 1 323 ? 19.475 -29.815 42.715 1.00 52.41 323 SER A CA 1
ATOM 2625 C C . SER A 1 323 ? 20.816 -30.475 42.385 1.00 52.41 323 SER A C 1
ATOM 2627 O O . SER A 1 323 ? 21.771 -30.332 43.145 1.00 52.41 323 SER A O 1
ATOM 2629 N N . ARG A 1 324 ? 20.877 -31.269 41.311 1.00 49.44 324 ARG A N 1
ATOM 2630 C CA . ARG A 1 324 ? 22.032 -32.101 40.952 1.00 49.44 324 ARG A CA 1
ATOM 2631 C C . ARG A 1 324 ? 22.774 -31.581 39.720 1.00 49.44 324 ARG A C 1
ATOM 2633 O O . ARG A 1 324 ? 23.750 -32.208 39.326 1.00 49.44 324 ARG A O 1
ATOM 2640 N N . TRP A 1 325 ? 22.341 -30.453 39.149 1.00 46.31 325 TRP A N 1
ATOM 2641 C CA . TRP A 1 325 ? 22.862 -29.931 37.886 1.00 46.31 325 TRP A CA 1
ATOM 2642 C C . TRP A 1 325 ? 23.545 -28.557 38.047 1.00 46.31 325 TRP A C 1
ATOM 2644 O O . TRP A 1 325 ? 22.860 -27.541 38.168 1.00 46.31 325 TRP A O 1
ATOM 2654 N N . PRO A 1 326 ? 24.888 -28.477 38.024 1.00 54.16 326 PRO A N 1
ATOM 2655 C CA . PRO A 1 326 ? 25.608 -27.256 37.645 1.00 54.16 326 PRO A CA 1
ATOM 2656 C C . PRO A 1 326 ? 25.296 -26.895 36.188 1.00 54.16 326 PRO A C 1
ATOM 2658 O O . PRO A 1 326 ? 25.049 -27.792 35.385 1.00 54.16 326 PRO A O 1
ATOM 2661 N N . SER A 1 327 ? 25.277 -25.606 35.826 1.00 58.22 327 SER A N 1
ATOM 2662 C CA . SER A 1 327 ? 24.790 -25.185 34.504 1.00 58.22 327 SER A CA 1
ATOM 2663 C C . SER A 1 327 ? 25.527 -25.930 33.380 1.00 58.22 327 SER A C 1
ATOM 2665 O O . SER A 1 327 ? 26.738 -26.124 33.410 1.00 58.22 327 SER A O 1
ATOM 2667 N N . LEU A 1 328 ? 24.784 -26.384 32.371 1.00 47.34 328 LEU A N 1
ATOM 2668 C CA . LEU A 1 328 ? 25.329 -27.113 31.217 1.00 47.34 328 LEU A CA 1
ATOM 2669 C C . LEU A 1 328 ? 26.408 -26.297 30.467 1.00 47.34 328 LEU A C 1
ATOM 2671 O O . LEU A 1 328 ? 27.258 -26.866 29.788 1.00 47.34 328 LEU A O 1
ATOM 2675 N N . GLU A 1 329 ? 26.393 -24.972 30.632 1.00 52.88 329 GLU A N 1
ATOM 2676 C CA . GLU A 1 329 ? 27.431 -24.045 30.174 1.00 52.88 329 GLU A CA 1
ATOM 2677 C C . GLU A 1 329 ? 28.738 -24.178 30.963 1.00 52.88 329 GLU A C 1
ATOM 2679 O O . GLU A 1 329 ? 29.791 -24.231 30.338 1.00 52.88 329 GLU A O 1
ATOM 2684 N N . GLN A 1 330 ? 28.690 -24.372 32.285 1.00 61.16 330 GLN A N 1
ATOM 2685 C CA . GLN A 1 330 ? 29.892 -24.602 33.101 1.00 61.16 330 GLN A CA 1
ATOM 2686 C C . GLN A 1 330 ? 30.624 -25.888 32.697 1.00 61.16 330 GLN A C 1
ATOM 2688 O O . GLN A 1 330 ? 31.852 -25.912 32.638 1.00 61.16 330 GLN A O 1
ATOM 2693 N N . TYR A 1 331 ? 29.884 -26.946 32.347 1.00 57.41 331 TYR A N 1
ATOM 2694 C CA . TYR A 1 331 ? 30.480 -28.187 31.839 1.00 57.41 331 TYR A CA 1
ATOM 2695 C C . TYR A 1 331 ? 31.073 -28.037 30.437 1.00 57.41 331 TYR A C 1
ATOM 2697 O O . TYR A 1 331 ? 32.089 -28.660 30.133 1.00 57.41 331 TYR A O 1
ATOM 2705 N N . ARG A 1 332 ? 30.459 -27.216 29.579 1.00 56.59 332 ARG A N 1
ATOM 2706 C CA . ARG A 1 332 ? 30.938 -26.972 28.213 1.00 56.59 332 ARG A CA 1
ATOM 2707 C C . ARG A 1 332 ? 32.206 -26.120 28.210 1.00 56.59 332 ARG A C 1
ATOM 2709 O O . ARG A 1 332 ? 33.159 -26.465 27.520 1.00 56.59 332 ARG A O 1
ATOM 2716 N N . GLU A 1 333 ? 32.239 -25.081 29.039 1.00 66.50 333 GLU A N 1
ATOM 2717 C CA . GLU A 1 333 ? 33.424 -24.248 29.258 1.00 66.50 333 GLU A CA 1
ATOM 2718 C C . GLU A 1 333 ? 34.568 -25.064 29.881 1.00 66.50 333 GLU A C 1
ATOM 2720 O O . GLU A 1 333 ? 35.694 -25.003 29.388 1.00 66.50 333 GLU A O 1
ATOM 2725 N N . SER A 1 334 ? 34.272 -25.921 30.868 1.00 62.12 334 SER A N 1
ATOM 2726 C CA . SER A 1 334 ? 35.266 -26.836 31.457 1.00 62.12 334 SER A CA 1
ATOM 2727 C C . SER A 1 334 ? 35.786 -27.897 30.477 1.00 62.12 334 SER A C 1
ATOM 2729 O O . SER A 1 334 ? 36.945 -28.297 30.574 1.00 62.12 334 SER A O 1
ATOM 2731 N N . ALA A 1 335 ? 34.966 -28.366 29.529 1.00 57.81 335 ALA A N 1
ATOM 2732 C CA . ALA A 1 335 ? 35.394 -29.319 28.501 1.00 57.81 335 ALA A CA 1
ATOM 2733 C C . ALA A 1 335 ? 36.324 -28.676 27.456 1.00 57.81 335 ALA A C 1
ATOM 2735 O O . ALA A 1 335 ? 37.312 -29.282 27.055 1.00 57.81 335 ALA A O 1
ATOM 2736 N N . GLU A 1 336 ? 36.058 -27.432 27.054 1.00 68.31 336 GLU A N 1
ATOM 2737 C CA . GLU A 1 336 ? 36.940 -26.700 26.133 1.00 68.31 336 GLU A CA 1
ATOM 2738 C C . GLU A 1 336 ? 38.253 -26.261 26.803 1.00 68.31 336 GLU A C 1
ATOM 2740 O O . GLU A 1 336 ? 39.294 -26.179 26.150 1.00 68.31 336 GLU A O 1
ATOM 2745 N N . GLU A 1 337 ? 38.229 -25.980 28.107 1.00 69.25 337 GLU A N 1
ATOM 2746 C CA . GLU A 1 337 ? 39.434 -25.697 28.897 1.00 69.25 337 GLU A CA 1
ATOM 2747 C C . GLU A 1 337 ? 40.321 -26.941 29.060 1.00 69.25 337 GLU A C 1
ATOM 2749 O O . GLU A 1 337 ? 41.547 -26.846 29.029 1.00 69.25 337 GLU A O 1
ATOM 2754 N N . LEU A 1 338 ? 39.700 -28.119 29.114 1.00 59.00 338 LEU A N 1
ATOM 2755 C CA . LEU A 1 338 ? 40.368 -29.416 29.144 1.00 59.00 338 LEU A CA 1
ATOM 2756 C C . LEU A 1 338 ? 41.097 -29.780 27.860 1.00 59.00 338 LEU A C 1
ATOM 2758 O O . LEU A 1 338 ? 42.220 -30.279 27.928 1.00 59.00 338 LEU A O 1
ATOM 2762 N N . ASP A 1 339 ? 40.469 -29.547 26.710 1.00 62.62 339 ASP A N 1
ATOM 2763 C CA . ASP A 1 339 ? 41.113 -29.798 25.422 1.00 62.62 339 ASP A CA 1
ATOM 2764 C C . ASP A 1 339 ? 42.343 -28.886 25.263 1.00 62.62 339 ASP A C 1
ATOM 2766 O O . ASP A 1 339 ? 43.399 -29.345 24.829 1.00 62.62 339 ASP A O 1
ATOM 2770 N N . ARG A 1 340 ? 42.271 -27.640 25.760 1.00 69.00 340 ARG A N 1
ATOM 2771 C CA . ARG A 1 340 ? 43.426 -26.723 25.811 1.00 69.00 340 ARG A CA 1
ATOM 2772 C C . ARG A 1 340 ? 44.529 -27.192 26.767 1.00 69.00 340 ARG A C 1
ATOM 2774 O O . ARG A 1 340 ? 45.704 -27.113 26.412 1.00 69.00 340 ARG A O 1
ATOM 2781 N N . GLU A 1 341 ? 44.191 -27.689 27.960 1.00 66.19 341 GLU A N 1
ATOM 2782 C CA . GLU A 1 341 ? 45.188 -28.228 28.904 1.00 66.19 341 GLU A CA 1
ATOM 2783 C C . GLU A 1 341 ? 45.842 -29.522 28.386 1.00 66.19 341 GLU A C 1
ATOM 2785 O O . GLU A 1 341 ? 47.056 -29.695 28.513 1.00 66.19 341 GLU A O 1
ATOM 2790 N N . ALA A 1 342 ? 45.070 -30.432 27.784 1.00 58.94 342 ALA A N 1
ATOM 2791 C CA . ALA A 1 342 ? 45.579 -31.701 27.260 1.00 58.94 342 ALA A CA 1
ATOM 2792 C C . ALA A 1 342 ? 46.510 -31.502 26.052 1.00 58.94 342 ALA A C 1
ATOM 2794 O O . ALA A 1 342 ? 47.535 -32.183 25.947 1.00 58.94 342 ALA A O 1
ATOM 2795 N N . GLU A 1 343 ? 46.192 -30.543 25.178 1.00 67.88 343 GLU A N 1
ATOM 2796 C CA . GLU A 1 343 ? 47.071 -30.132 24.078 1.00 67.88 343 GLU A CA 1
ATOM 2797 C C . GLU A 1 343 ? 48.364 -29.475 24.592 1.00 67.88 343 GLU A C 1
ATOM 2799 O O . GLU A 1 343 ? 49.435 -29.721 24.034 1.00 67.88 343 GLU A O 1
ATOM 2804 N N . GLY A 1 344 ? 48.298 -28.723 25.699 1.00 62.84 344 GLY A N 1
ATOM 2805 C CA . GLY A 1 344 ? 49.468 -28.107 26.336 1.00 62.84 344 GLY A CA 1
ATOM 2806 C C . GLY A 1 344 ? 50.430 -29.110 26.985 1.00 62.84 344 GLY A C 1
ATOM 2807 O O . GLY A 1 344 ? 51.646 -29.003 26.827 1.00 62.84 344 GLY A O 1
ATOM 2808 N N . ILE A 1 345 ? 49.913 -30.136 27.669 1.00 60.38 345 ILE A N 1
ATOM 2809 C CA . ILE A 1 345 ? 50.749 -31.120 28.388 1.00 60.38 345 ILE A CA 1
ATOM 2810 C C . ILE A 1 345 ? 51.493 -32.059 27.418 1.00 60.38 345 ILE A C 1
ATOM 2812 O O . ILE A 1 345 ? 52.590 -32.526 27.725 1.00 60.38 345 ILE A O 1
ATOM 2816 N N . SER A 1 346 ? 50.956 -32.297 26.216 1.00 55.66 346 SER A N 1
ATOM 2817 C CA . SER A 1 346 ? 51.609 -33.118 25.184 1.00 55.66 346 SER A CA 1
ATOM 2818 C C . SER A 1 346 ? 52.890 -32.492 24.607 1.00 55.66 346 SER A C 1
ATOM 2820 O O . SER A 1 346 ? 53.641 -33.199 23.930 1.00 55.66 346 SER A O 1
ATOM 2822 N N . ALA A 1 347 ? 53.131 -31.194 24.814 1.00 57.97 347 ALA A N 1
ATOM 2823 C CA . ALA A 1 347 ? 54.189 -30.469 24.116 1.00 57.97 347 ALA A CA 1
ATOM 2824 C C . ALA A 1 347 ? 55.504 -30.324 24.908 1.00 57.97 347 ALA A C 1
ATOM 2826 O O . ALA A 1 347 ? 56.545 -30.150 24.278 1.00 57.97 347 ALA A O 1
ATOM 2827 N N . GLU A 1 348 ? 55.501 -30.418 26.248 1.00 56.47 348 GLU A N 1
ATOM 2828 C CA . GLU A 1 348 ? 56.647 -29.918 27.042 1.00 56.47 348 GLU A CA 1
ATOM 2829 C C . GLU A 1 348 ? 57.277 -30.870 28.076 1.00 56.47 348 GLU A C 1
ATOM 2831 O O . GLU A 1 348 ? 58.334 -30.551 28.623 1.00 56.47 348 GLU A O 1
ATOM 2836 N N . THR A 1 349 ? 56.745 -32.064 28.348 1.00 54.72 349 THR A N 1
ATOM 2837 C CA . THR A 1 349 ? 57.336 -32.907 29.410 1.00 54.72 349 THR A CA 1
ATOM 2838 C C . THR A 1 349 ? 58.495 -33.791 28.934 1.00 54.72 349 THR A C 1
ATOM 2840 O O . THR A 1 349 ? 58.296 -34.856 28.348 1.00 54.72 349 THR A O 1
ATOM 2843 N N . SER A 1 350 ? 59.719 -33.363 29.261 1.00 57.22 350 SER A N 1
ATOM 2844 C CA . SER A 1 350 ? 60.942 -34.182 29.279 1.00 57.22 350 SER A CA 1
ATOM 2845 C C . SER A 1 350 ? 60.889 -35.230 30.413 1.00 57.22 350 SER A C 1
ATOM 2847 O O . SER A 1 350 ? 60.395 -34.927 31.503 1.00 57.22 350 SER A O 1
ATOM 2849 N N . PRO A 1 351 ? 61.375 -36.469 30.202 1.00 52.47 351 PRO A N 1
ATOM 2850 C CA . PRO A 1 351 ? 61.205 -37.574 31.140 1.00 52.47 351 PRO A CA 1
ATOM 2851 C C . PRO A 1 351 ? 62.207 -37.492 32.298 1.00 52.47 351 PRO A C 1
ATOM 2853 O O . PRO A 1 351 ? 63.268 -38.110 32.269 1.00 52.47 351 PRO A O 1
ATOM 2856 N N . GLY A 1 352 ? 61.848 -36.757 33.346 1.00 58.06 352 GLY A N 1
ATOM 2857 C CA . GLY A 1 352 ? 62.528 -36.851 34.634 1.00 58.06 352 GLY A CA 1
ATOM 2858 C C . GLY A 1 352 ? 62.361 -35.599 35.473 1.00 58.06 352 GLY A C 1
ATOM 2859 O O . GLY A 1 352 ? 63.141 -34.680 35.301 1.00 58.06 352 GLY A O 1
ATOM 2860 N N . GLU A 1 353 ? 61.347 -35.576 36.348 1.00 56.22 353 GLU A N 1
ATOM 2861 C CA . GLU A 1 353 ? 61.503 -35.214 37.777 1.00 56.22 353 GLU A CA 1
ATOM 2862 C C . GLU A 1 353 ? 60.187 -35.045 38.558 1.00 56.22 353 GLU A C 1
ATOM 2864 O O . GLU A 1 353 ? 60.223 -35.119 39.780 1.00 56.22 353 GLU A O 1
ATOM 2869 N N . ASN A 1 354 ? 59.001 -34.968 37.943 1.00 60.91 354 ASN A N 1
ATOM 2870 C CA . ASN A 1 354 ? 57.781 -34.644 38.709 1.00 60.91 354 ASN A CA 1
ATOM 2871 C C . ASN A 1 354 ? 56.760 -35.792 38.793 1.00 60.91 354 ASN A C 1
ATOM 2873 O O . ASN A 1 354 ? 55.665 -35.734 38.238 1.00 60.91 354 ASN A O 1
ATOM 2877 N N . HIS A 1 355 ? 57.089 -36.849 39.544 1.00 60.06 355 HIS A N 1
ATOM 2878 C CA . HIS A 1 355 ? 56.158 -37.968 39.772 1.00 60.06 355 HIS A CA 1
ATOM 2879 C C . HIS A 1 355 ? 54.912 -37.552 40.587 1.00 60.06 355 HIS A C 1
ATOM 2881 O O . HIS A 1 355 ? 53.829 -38.085 40.374 1.00 60.06 355 HIS A O 1
ATOM 2887 N N . SER A 1 356 ? 55.039 -36.549 41.465 1.00 67.06 356 SER A N 1
ATOM 2888 C CA . SER A 1 356 ? 53.928 -35.985 42.253 1.00 67.06 356 SER A CA 1
ATOM 2889 C C . SER A 1 356 ? 52.884 -35.270 41.379 1.00 67.06 356 SER A C 1
ATOM 2891 O O . SER A 1 356 ? 51.682 -35.489 41.527 1.00 67.06 356 SER A O 1
ATOM 2893 N N . GLU A 1 357 ? 53.331 -34.473 40.404 1.00 65.06 357 GLU A N 1
ATOM 2894 C CA . GLU A 1 357 ? 52.430 -33.768 39.480 1.00 65.06 357 GLU A CA 1
ATOM 2895 C C . GLU A 1 357 ? 51.744 -34.730 38.511 1.00 65.06 357 GLU A C 1
ATOM 2897 O O . GLU A 1 357 ? 50.577 -34.532 38.168 1.00 65.06 357 GLU A O 1
ATOM 2902 N N . LEU A 1 358 ? 52.434 -35.811 38.132 1.00 68.06 358 LEU A N 1
ATOM 2903 C CA . LEU A 1 358 ? 51.865 -36.883 37.323 1.00 68.06 358 LEU A CA 1
ATOM 2904 C C . LEU A 1 358 ? 50.765 -37.644 38.077 1.00 68.06 358 LEU A C 1
ATOM 2906 O O . LEU A 1 358 ? 49.721 -37.941 37.505 1.00 68.06 358 LEU A O 1
ATOM 2910 N N . VAL A 1 359 ? 50.951 -37.927 39.370 1.00 71.94 359 VAL A N 1
ATOM 2911 C CA . VAL A 1 359 ? 49.902 -38.561 40.189 1.00 71.94 359 VAL A CA 1
ATOM 2912 C C . VAL A 1 359 ? 48.706 -37.617 40.359 1.00 71.94 359 VAL A C 1
ATOM 2914 O O . VAL A 1 359 ? 47.567 -38.044 40.173 1.00 71.94 359 VAL A O 1
ATOM 2917 N N . GLY A 1 360 ? 48.944 -36.320 40.585 1.00 73.50 360 GLY A N 1
ATOM 2918 C CA . GLY A 1 360 ? 47.875 -35.316 40.631 1.00 73.50 360 GLY A CA 1
ATOM 2919 C C . GLY A 1 360 ? 47.132 -35.145 39.298 1.00 73.50 360 GLY A C 1
ATOM 2920 O O . GLY A 1 360 ? 45.914 -34.955 39.288 1.00 73.50 360 GLY A O 1
ATOM 2921 N N . SER A 1 361 ? 47.822 -35.250 38.156 1.00 68.31 361 SER A N 1
ATOM 2922 C CA . SER A 1 361 ? 47.178 -35.220 36.835 1.00 68.31 361 SER A CA 1
ATOM 2923 C C . SER A 1 361 ? 46.379 -36.496 36.563 1.00 68.31 361 SER A C 1
ATOM 2925 O O . SER A 1 361 ? 45.277 -36.416 36.017 1.00 68.31 361 SER A O 1
ATOM 2927 N N . MET A 1 362 ? 46.863 -37.655 37.021 1.00 64.25 362 MET A N 1
ATOM 2928 C CA . MET A 1 362 ? 46.147 -38.928 36.929 1.00 64.25 362 MET A CA 1
ATOM 2929 C C . MET A 1 362 ? 44.892 -38.965 37.808 1.00 64.25 362 MET A C 1
ATOM 2931 O O . MET A 1 362 ? 43.860 -39.452 37.348 1.00 64.25 362 MET A O 1
ATOM 2935 N N . GLU A 1 363 ? 44.928 -38.418 39.026 1.00 69.94 363 GLU A N 1
ATOM 2936 C CA . GLU A 1 363 ? 43.737 -38.301 39.881 1.00 69.94 363 GLU A CA 1
ATOM 2937 C C . GLU A 1 363 ? 42.707 -37.332 39.290 1.00 69.94 363 GLU A C 1
ATOM 2939 O O . GLU A 1 363 ? 41.517 -37.651 39.244 1.00 69.94 363 GLU A O 1
ATOM 2944 N N . ARG A 1 364 ? 43.148 -36.194 38.732 1.00 72.19 364 ARG A N 1
ATOM 2945 C CA . ARG A 1 364 ? 42.261 -35.286 37.983 1.00 72.19 364 ARG A CA 1
ATOM 2946 C C . ARG A 1 364 ? 41.662 -35.972 36.753 1.00 72.19 364 ARG A C 1
ATOM 2948 O O . ARG A 1 364 ? 40.467 -35.835 36.511 1.00 72.19 364 ARG A O 1
ATOM 2955 N N . ALA A 1 365 ? 42.445 -36.755 36.012 1.00 66.06 365 ALA A N 1
ATOM 2956 C CA . ALA A 1 365 ? 41.951 -37.527 34.872 1.00 66.06 365 ALA A CA 1
ATOM 2957 C C . ALA A 1 365 ? 40.966 -38.634 35.294 1.00 66.06 365 ALA A C 1
ATOM 2959 O O . ALA A 1 365 ? 40.003 -38.907 34.577 1.00 66.06 365 ALA A O 1
ATOM 2960 N N . ALA A 1 366 ? 41.164 -39.258 36.459 1.00 66.56 366 ALA A N 1
ATOM 2961 C CA . ALA A 1 366 ? 40.257 -40.264 37.005 1.00 66.56 366 ALA A CA 1
ATOM 2962 C C . ALA A 1 366 ? 38.919 -39.653 37.454 1.00 66.56 366 ALA A C 1
ATOM 2964 O O . ALA A 1 366 ? 37.870 -40.165 37.061 1.00 66.56 366 ALA A O 1
ATOM 2965 N N . SER A 1 367 ? 38.940 -38.531 38.183 1.00 69.50 367 SER A N 1
ATOM 2966 C CA . SER A 1 367 ? 37.725 -37.786 38.555 1.00 69.50 367 SER A CA 1
ATOM 2967 C C . SER A 1 367 ? 36.942 -37.330 37.320 1.00 69.50 367 SER A C 1
ATOM 2969 O O . SER A 1 367 ? 35.727 -37.502 37.253 1.00 69.50 367 SER A O 1
ATOM 2971 N N . ARG A 1 368 ? 37.638 -36.871 36.276 1.00 62.44 368 ARG A N 1
ATOM 2972 C CA . ARG A 1 368 ? 37.005 -36.428 35.024 1.00 62.44 368 ARG A CA 1
ATOM 2973 C C . ARG A 1 368 ? 36.496 -37.590 34.154 1.00 62.44 368 ARG A C 1
ATOM 2975 O O . ARG A 1 368 ? 35.491 -37.449 33.465 1.00 62.44 368 ARG A O 1
ATOM 2982 N N . ARG A 1 369 ? 37.091 -38.792 34.231 1.00 66.19 369 ARG A N 1
ATOM 2983 C CA . ARG A 1 369 ? 36.501 -40.013 33.629 1.00 66.19 369 ARG A CA 1
ATOM 2984 C C . ARG A 1 369 ? 35.163 -40.381 34.265 1.00 66.19 369 ARG A C 1
ATOM 2986 O O . ARG A 1 369 ? 34.294 -40.898 33.566 1.00 66.19 369 ARG A O 1
ATOM 2993 N N . VAL A 1 370 ? 34.992 -40.123 35.561 1.00 68.25 370 VAL A N 1
ATOM 2994 C CA . VAL A 1 370 ? 33.701 -40.313 36.235 1.00 68.25 370 VAL A CA 1
ATOM 2995 C C . VAL A 1 370 ? 32.679 -39.297 35.720 1.00 68.25 370 VAL A C 1
ATOM 2997 O O . VAL A 1 370 ? 31.553 -39.689 35.433 1.00 68.25 370 VAL A O 1
ATOM 3000 N N . GLU A 1 371 ? 33.072 -38.040 35.500 1.00 67.88 371 GLU A N 1
ATOM 3001 C CA . GLU A 1 371 ? 32.202 -37.011 34.901 1.00 67.88 371 GLU A CA 1
ATOM 3002 C C . GLU A 1 371 ? 31.771 -37.368 33.468 1.00 67.88 371 GLU A C 1
ATOM 3004 O O . GLU A 1 371 ? 30.586 -37.290 33.149 1.00 67.88 371 GLU A O 1
ATOM 3009 N N . ILE A 1 372 ? 32.685 -37.876 32.631 1.00 65.50 372 ILE A N 1
ATOM 3010 C CA . ILE A 1 372 ? 32.349 -38.363 31.279 1.00 65.50 372 ILE A CA 1
ATOM 3011 C C . ILE A 1 372 ? 31.376 -39.552 31.346 1.00 65.50 372 ILE A C 1
ATOM 3013 O O . ILE A 1 372 ? 30.418 -39.611 30.581 1.00 65.50 372 ILE A O 1
ATOM 3017 N N . GLN A 1 373 ? 31.560 -40.481 32.292 1.00 66.31 373 GLN A N 1
ATOM 3018 C CA . GLN A 1 373 ? 30.620 -41.592 32.490 1.00 66.31 373 GLN A CA 1
ATOM 3019 C C . GLN A 1 373 ? 29.238 -41.135 32.982 1.00 66.31 373 GLN A C 1
ATOM 3021 O O . GLN A 1 373 ? 28.245 -41.823 32.730 1.00 66.31 373 GLN A O 1
ATOM 3026 N N . VAL A 1 374 ? 29.160 -40.015 33.703 1.00 68.88 374 VAL A N 1
ATOM 3027 C CA . VAL A 1 374 ? 27.890 -39.389 34.098 1.00 68.88 374 VAL A CA 1
ATOM 3028 C C . VAL A 1 374 ? 27.221 -38.755 32.874 1.00 68.88 374 VAL A C 1
ATOM 3030 O O . VAL A 1 374 ? 26.064 -39.078 32.603 1.00 68.88 374 VAL A O 1
ATOM 3033 N N . ALA A 1 375 ? 27.969 -38.004 32.060 1.00 65.44 375 ALA A N 1
ATOM 3034 C CA . ALA A 1 375 ? 27.472 -37.417 30.814 1.00 65.44 375 ALA A CA 1
ATOM 3035 C C . ALA A 1 375 ? 26.989 -38.479 29.801 1.00 65.44 375 ALA A C 1
ATOM 3037 O O . ALA A 1 375 ? 25.926 -38.331 29.198 1.00 65.44 375 ALA A O 1
ATOM 3038 N N . ASP A 1 376 ? 27.702 -39.602 29.654 1.00 62.69 376 ASP A N 1
ATOM 3039 C CA . ASP A 1 376 ? 27.286 -40.707 28.774 1.00 62.69 376 ASP A CA 1
ATOM 3040 C C . ASP A 1 376 ? 25.982 -41.372 29.251 1.00 62.69 376 ASP A C 1
ATOM 3042 O O . ASP A 1 376 ? 25.128 -41.750 28.440 1.00 62.69 376 ASP A O 1
ATOM 3046 N N . LYS A 1 377 ? 25.779 -41.483 30.571 1.00 69.38 377 LYS A N 1
ATOM 3047 C CA . LYS A 1 377 ? 24.505 -41.964 31.132 1.00 69.38 377 LYS A CA 1
ATOM 3048 C C . LYS A 1 377 ? 23.367 -40.983 30.855 1.00 69.38 377 LYS A C 1
ATOM 3050 O O . LYS A 1 377 ? 22.250 -41.420 30.580 1.00 69.38 377 LYS A O 1
ATOM 3055 N N . GLU A 1 378 ? 23.636 -39.684 30.887 1.00 69.00 378 GLU A N 1
ATOM 3056 C CA . GLU A 1 378 ? 22.653 -38.627 30.619 1.00 69.00 378 GLU A CA 1
ATOM 3057 C C . GLU A 1 378 ? 22.265 -38.551 29.138 1.00 69.00 378 GLU A C 1
ATOM 3059 O O . GLU A 1 378 ? 21.077 -38.431 28.821 1.00 69.00 378 GLU A O 1
ATOM 3064 N N . ILE A 1 379 ? 23.225 -38.738 28.226 1.00 69.31 379 ILE A N 1
ATOM 3065 C CA . ILE A 1 379 ? 22.958 -38.907 26.789 1.00 69.31 379 ILE A CA 1
ATOM 3066 C C . ILE A 1 379 ? 22.050 -40.126 26.562 1.00 69.31 379 ILE A C 1
ATOM 3068 O O . ILE A 1 379 ? 21.060 -40.029 25.834 1.00 69.31 379 ILE A O 1
ATOM 3072 N N . GLY A 1 380 ? 22.294 -41.236 27.267 1.00 73.62 380 GLY A N 1
ATOM 3073 C CA . GLY A 1 380 ? 21.418 -42.412 27.222 1.00 73.62 380 GLY A CA 1
ATOM 3074 C C . GLY A 1 380 ? 19.968 -42.133 27.658 1.00 73.62 380 GLY A C 1
ATOM 3075 O O . GLY A 1 380 ? 19.027 -42.694 27.091 1.00 73.62 380 GLY A O 1
ATOM 3076 N N . VAL A 1 381 ? 19.754 -41.229 28.622 1.00 72.88 381 VAL A N 1
ATOM 3077 C CA . VAL A 1 381 ? 18.409 -40.799 29.059 1.00 72.88 381 VAL A CA 1
ATOM 3078 C C . VAL A 1 381 ? 17.716 -39.931 27.998 1.00 72.88 381 VAL A C 1
ATOM 3080 O O . VAL A 1 381 ? 16.495 -40.037 27.810 1.00 72.88 381 VAL A O 1
ATOM 3083 N N . LEU A 1 382 ? 18.466 -39.092 27.276 1.00 70.75 382 LEU A N 1
ATOM 3084 C CA . LEU A 1 382 ? 17.938 -38.297 26.161 1.00 70.75 382 LEU A CA 1
ATOM 3085 C C . LEU A 1 382 ? 17.546 -39.179 24.970 1.00 70.75 382 LEU A C 1
ATOM 3087 O O . LEU A 1 382 ? 16.450 -39.000 24.430 1.00 70.75 382 LEU A O 1
ATOM 3091 N N . ASP A 1 383 ? 18.360 -40.179 24.632 1.00 72.31 383 ASP A N 1
ATOM 3092 C CA . ASP A 1 383 ? 18.047 -41.158 23.583 1.00 72.31 383 ASP A CA 1
ATOM 3093 C C . ASP A 1 383 ? 16.790 -41.973 23.929 1.00 72.31 383 ASP A C 1
ATOM 3095 O O . ASP A 1 383 ? 15.884 -42.117 23.100 1.00 72.31 383 ASP A O 1
ATOM 3099 N N . ALA A 1 384 ? 16.655 -42.417 25.184 1.00 75.31 384 ALA A N 1
ATOM 3100 C CA . ALA A 1 384 ? 15.445 -43.091 25.660 1.00 75.31 384 ALA A CA 1
ATOM 3101 C C . ALA A 1 384 ? 14.195 -42.187 25.573 1.00 75.31 384 ALA A C 1
ATOM 3103 O O . ALA A 1 384 ? 13.104 -42.643 25.208 1.00 75.31 384 ALA A O 1
ATOM 3104 N N . SER A 1 385 ? 14.348 -40.888 25.854 1.00 74.12 385 SER A N 1
ATOM 3105 C CA . SER A 1 385 ? 13.266 -39.897 25.748 1.00 74.12 385 SER A CA 1
ATOM 3106 C C . SER A 1 385 ? 12.863 -39.642 24.288 1.00 74.12 385 SER A C 1
ATOM 3108 O O . SER A 1 385 ? 11.669 -39.588 23.974 1.00 74.12 385 SER A O 1
ATOM 3110 N N . ALA A 1 386 ? 13.834 -39.561 23.375 1.00 72.62 386 ALA A N 1
ATOM 3111 C CA . ALA A 1 386 ? 13.598 -39.435 21.937 1.00 72.62 386 ALA A CA 1
ATOM 3112 C C . ALA A 1 386 ? 12.890 -40.676 21.363 1.00 72.62 386 ALA A C 1
ATOM 3114 O O . ALA A 1 386 ? 11.929 -40.555 20.590 1.00 72.62 386 ALA A O 1
ATOM 3115 N N . GLU A 1 387 ? 13.276 -41.880 21.800 1.00 80.62 387 GLU A N 1
ATOM 3116 C CA . GLU A 1 387 ? 12.554 -43.110 21.463 1.00 80.62 387 GLU A CA 1
ATOM 3117 C C . GLU A 1 387 ? 11.106 -43.083 21.965 1.00 80.62 387 GLU A C 1
ATOM 3119 O O . GLU A 1 387 ? 10.189 -43.491 21.242 1.00 80.62 387 GLU A O 1
ATOM 3124 N N . GLN A 1 388 ? 10.866 -42.577 23.176 1.00 79.38 388 GLN A N 1
ATOM 3125 C CA . GLN A 1 388 ? 9.523 -42.457 23.740 1.00 79.38 388 GLN A CA 1
ATOM 3126 C C . GLN A 1 388 ? 8.647 -41.459 22.960 1.00 79.38 388 GLN A C 1
ATOM 3128 O O . GLN A 1 388 ? 7.467 -41.748 22.712 1.00 79.38 388 GLN A O 1
ATOM 3133 N N . ILE A 1 389 ? 9.212 -40.336 22.499 1.00 77.69 389 ILE A N 1
ATOM 3134 C CA . ILE A 1 389 ? 8.546 -39.387 21.584 1.00 77.69 389 ILE A CA 1
ATOM 3135 C C . ILE A 1 389 ? 8.209 -40.080 20.255 1.00 77.69 389 ILE A C 1
ATOM 3137 O O . ILE A 1 389 ? 7.076 -40.019 19.774 1.00 77.69 389 ILE A O 1
ATOM 3141 N N . SER A 1 390 ? 9.153 -40.827 19.681 1.00 82.94 390 SER A N 1
ATOM 3142 C CA . SER A 1 390 ? 8.931 -41.576 18.437 1.00 82.94 390 SER A CA 1
ATOM 3143 C C . SER A 1 390 ? 7.821 -42.631 18.577 1.00 82.94 390 SER A C 1
ATOM 3145 O O . SER A 1 390 ? 6.917 -42.710 17.736 1.00 82.94 390 SER A O 1
ATOM 3147 N N . ARG A 1 391 ? 7.815 -43.406 19.672 1.00 85.19 391 ARG A N 1
ATOM 3148 C CA . ARG A 1 391 ? 6.771 -44.409 19.968 1.00 85.19 391 ARG A CA 1
ATOM 3149 C C . ARG A 1 391 ? 5.392 -43.762 20.133 1.00 85.19 391 ARG A C 1
ATOM 3151 O O . ARG A 1 391 ? 4.410 -44.275 19.594 1.00 85.19 391 ARG A O 1
ATOM 3158 N N . THR A 1 392 ? 5.305 -42.629 20.830 1.00 80.94 392 THR A N 1
ATOM 3159 C CA . THR A 1 392 ? 4.036 -41.904 21.030 1.00 80.94 392 THR A CA 1
ATOM 3160 C C . THR A 1 392 ? 3.511 -41.269 19.740 1.00 80.94 392 THR A C 1
ATOM 3162 O O . THR A 1 392 ? 2.316 -41.405 19.462 1.00 80.94 392 THR A O 1
ATOM 3165 N N . ARG A 1 393 ? 4.380 -40.704 18.886 1.00 82.38 393 ARG A N 1
ATOM 3166 C CA . ARG A 1 393 ? 4.004 -40.225 17.538 1.00 82.38 393 ARG A CA 1
ATOM 3167 C C . ARG A 1 393 ? 3.446 -41.352 16.667 1.00 82.38 393 ARG A C 1
ATOM 3169 O O . ARG A 1 393 ? 2.404 -41.182 16.036 1.00 82.38 393 ARG A O 1
ATOM 3176 N N . LYS A 1 394 ? 4.086 -42.529 16.678 1.00 87.94 394 LYS A N 1
ATOM 3177 C CA . LYS A 1 394 ? 3.601 -43.716 15.947 1.00 87.94 394 LYS A CA 1
ATOM 3178 C C . LYS A 1 394 ? 2.227 -44.181 16.441 1.00 87.94 394 LYS A C 1
ATOM 3180 O O . LYS A 1 394 ? 1.369 -44.498 15.619 1.00 87.94 394 LYS A O 1
ATOM 3185 N N . MET A 1 395 ? 1.991 -44.191 17.757 1.00 83.56 395 MET A N 1
ATOM 3186 C CA . MET A 1 395 ? 0.670 -44.522 18.316 1.00 83.56 395 MET A CA 1
ATOM 3187 C C . MET A 1 395 ? -0.404 -43.513 17.894 1.00 83.56 395 MET A C 1
ATOM 3189 O O . MET A 1 395 ? -1.489 -43.924 17.484 1.00 83.56 395 MET A O 1
ATOM 3193 N N . TYR A 1 396 ? -0.097 -42.213 17.934 1.00 80.19 396 TYR A N 1
ATOM 3194 C CA . TYR A 1 396 ? -1.023 -41.165 17.500 1.00 80.19 396 TYR A CA 1
ATOM 3195 C C . TYR A 1 396 ? -1.394 -41.315 16.016 1.00 80.19 396 TYR A C 1
ATOM 3197 O O . TYR A 1 396 ? -2.577 -41.337 15.674 1.00 80.19 396 TYR A O 1
ATOM 3205 N N . ALA A 1 397 ? -0.399 -41.522 15.145 1.00 84.88 397 ALA A N 1
ATOM 3206 C CA . ALA A 1 397 ? -0.616 -41.732 13.714 1.00 84.88 397 ALA A CA 1
ATOM 3207 C C . ALA A 1 397 ? -1.470 -42.981 13.419 1.00 84.88 397 ALA A C 1
ATOM 3209 O O . ALA A 1 397 ? -2.320 -42.956 12.526 1.00 84.88 397 ALA A O 1
ATOM 3210 N N . ARG A 1 398 ? -1.289 -44.066 14.190 1.00 88.50 398 ARG A N 1
ATOM 3211 C CA . ARG A 1 398 ? -2.098 -45.289 14.065 1.00 88.50 398 ARG A CA 1
ATOM 3212 C C . ARG A 1 398 ? -3.569 -45.040 14.412 1.00 88.50 398 ARG A C 1
ATOM 3214 O O . ARG A 1 398 ? -4.433 -45.463 13.647 1.00 88.50 398 ARG A O 1
ATOM 3221 N N . LEU A 1 399 ? -3.851 -44.336 15.512 1.00 83.19 399 LEU A N 1
ATOM 3222 C CA . LEU A 1 399 ? -5.228 -43.988 15.895 1.00 83.19 399 LEU A CA 1
ATOM 3223 C C . LEU A 1 399 ? -5.885 -43.046 14.879 1.00 83.19 399 LEU A C 1
ATOM 3225 O O . LEU A 1 399 ? -7.054 -43.222 14.540 1.00 83.19 399 LEU A O 1
ATOM 3229 N N . GLU A 1 400 ? -5.135 -42.082 14.342 1.00 83.25 400 GLU A N 1
ATOM 3230 C CA . GLU A 1 400 ? -5.653 -41.178 13.312 1.00 83.25 400 GLU A CA 1
ATOM 3231 C C . GLU A 1 400 ? -6.009 -41.931 12.018 1.00 83.25 400 GLU A C 1
ATOM 3233 O O . GLU A 1 400 ? -7.055 -41.680 11.409 1.00 83.25 400 GLU A O 1
ATOM 3238 N N . ALA A 1 401 ? -5.176 -42.893 11.611 1.00 88.00 401 ALA A N 1
ATOM 3239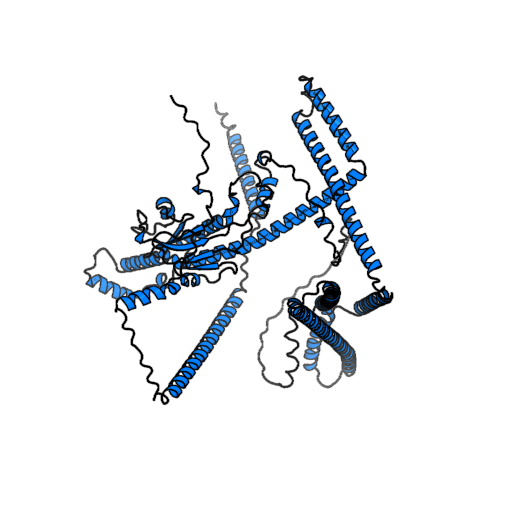 C CA . ALA A 1 401 ? -5.458 -43.760 10.471 1.00 88.00 401 ALA A CA 1
ATOM 3240 C C . ALA A 1 401 ? -6.694 -44.645 10.711 1.00 88.00 401 ALA A C 1
ATOM 3242 O O . ALA A 1 401 ? -7.522 -44.785 9.808 1.00 88.00 401 ALA A O 1
ATOM 3243 N N . GLU A 1 402 ? -6.859 -45.190 11.919 1.00 88.81 402 GLU A N 1
ATOM 3244 C CA . GLU A 1 402 ? -8.036 -45.982 12.295 1.00 88.81 402 GLU A CA 1
ATOM 3245 C C . GLU A 1 402 ? -9.321 -45.144 12.255 1.00 88.81 402 GLU A C 1
ATOM 3247 O O . GLU A 1 402 ? -10.325 -45.575 11.686 1.00 88.81 402 GLU A O 1
ATOM 3252 N N . LEU A 1 403 ? -9.274 -43.907 12.757 1.00 83.31 403 LEU A N 1
ATOM 3253 C CA . LEU A 1 403 ? -10.401 -42.974 12.715 1.00 83.31 403 LEU A CA 1
ATOM 3254 C C . LEU A 1 403 ? -10.762 -42.582 11.273 1.00 83.31 403 LEU A C 1
ATOM 3256 O O . LEU A 1 403 ? -11.940 -42.516 10.915 1.00 83.31 403 LEU A O 1
ATOM 3260 N N . ARG A 1 404 ? -9.763 -42.383 10.402 1.00 85.75 404 ARG A N 1
ATOM 3261 C CA . ARG A 1 404 ? -9.990 -42.153 8.963 1.00 85.75 404 ARG A CA 1
ATOM 3262 C C . ARG A 1 404 ? -10.585 -43.380 8.270 1.00 85.75 404 ARG A C 1
ATOM 3264 O O . ARG A 1 404 ? -11.478 -43.207 7.443 1.00 85.75 404 ARG A O 1
ATOM 3271 N N . LYS A 1 405 ? -10.116 -44.590 8.594 1.00 89.25 405 LYS A N 1
ATOM 3272 C CA . LYS A 1 405 ? -10.642 -45.853 8.050 1.00 89.25 405 LYS A CA 1
ATOM 3273 C C . LYS A 1 405 ? -12.102 -46.057 8.462 1.00 89.25 405 LYS A C 1
ATOM 3275 O O . LYS A 1 405 ? -12.942 -46.221 7.582 1.00 89.25 405 LYS A O 1
ATOM 3280 N N . LYS A 1 406 ? -12.428 -45.896 9.748 1.00 82.88 406 LYS A N 1
ATOM 3281 C CA . LYS A 1 406 ? -13.811 -45.985 10.243 1.00 82.88 406 LYS A CA 1
ATOM 3282 C C . LYS A 1 406 ? -14.718 -44.932 9.623 1.00 82.88 406 LYS A C 1
ATOM 3284 O O . LYS A 1 406 ? -15.806 -45.263 9.186 1.00 82.88 406 LYS A O 1
ATOM 3289 N N . ARG A 1 407 ? -14.263 -43.685 9.462 1.00 83.81 407 ARG A N 1
ATOM 3290 C CA . ARG A 1 407 ? -15.042 -42.656 8.743 1.00 83.81 407 ARG A CA 1
ATOM 3291 C C . ARG A 1 407 ? -15.331 -43.007 7.280 1.00 83.81 407 ARG A C 1
ATOM 3293 O O . ARG A 1 407 ? -16.307 -42.495 6.739 1.00 83.81 407 ARG A O 1
ATOM 3300 N N . ARG A 1 408 ? -14.488 -43.820 6.630 1.00 83.06 408 ARG A N 1
ATOM 3301 C CA . ARG A 1 408 ? -14.738 -44.327 5.270 1.00 83.06 408 ARG A CA 1
ATOM 3302 C C . ARG A 1 408 ? -15.737 -45.480 5.302 1.00 83.06 408 ARG A C 1
ATOM 3304 O O . ARG A 1 408 ? -16.762 -45.365 4.654 1.00 83.06 408 ARG A O 1
ATOM 3311 N N . GLU A 1 409 ? -15.498 -46.500 6.125 1.00 80.44 409 GLU A N 1
ATOM 3312 C CA . GLU A 1 409 ? -16.393 -47.663 6.282 1.00 80.44 409 GLU A CA 1
ATOM 3313 C C . GLU A 1 409 ? -17.792 -47.270 6.798 1.00 80.44 409 GLU A C 1
ATOM 3315 O O . GLU A 1 409 ? -18.794 -47.892 6.462 1.00 80.44 409 GLU A O 1
ATOM 3320 N N . MET A 1 410 ? -17.887 -46.196 7.587 1.00 68.81 410 MET A N 1
ATOM 3321 C CA . MET A 1 410 ? -19.149 -45.684 8.131 1.00 68.81 410 MET A CA 1
ATOM 3322 C C . MET A 1 410 ? -19.907 -44.733 7.196 1.00 68.81 410 MET A C 1
ATOM 3324 O O . MET A 1 410 ? -21.055 -44.404 7.496 1.00 68.81 410 MET A O 1
ATOM 3328 N N . LYS A 1 411 ? -19.332 -44.301 6.061 1.00 72.62 411 LYS A N 1
ATOM 3329 C CA . LYS A 1 411 ? -20.141 -43.672 4.998 1.00 72.62 411 LYS A CA 1
ATOM 3330 C C . LYS A 1 411 ? -21.106 -44.673 4.357 1.00 72.62 411 LYS A C 1
ATOM 3332 O O . LYS A 1 411 ? -22.115 -44.241 3.808 1.00 72.62 411 LYS A O 1
ATOM 3337 N N . ASP A 1 412 ? -20.834 -45.966 4.524 1.00 69.25 412 ASP A N 1
ATOM 3338 C CA . ASP A 1 412 ? -21.564 -47.048 3.876 1.00 69.25 412 ASP A CA 1
ATOM 3339 C C . ASP A 1 412 ? -22.578 -47.748 4.815 1.00 69.25 412 ASP A C 1
ATOM 3341 O O . ASP A 1 412 ? -23.329 -48.603 4.356 1.00 69.25 412 ASP A O 1
ATOM 3345 N N . SER A 1 413 ? -22.667 -47.387 6.113 1.00 58.94 413 SER A N 1
ATOM 3346 C CA . SER A 1 413 ? -23.594 -48.022 7.079 1.00 58.94 413 SER A CA 1
ATOM 3347 C C . SER A 1 413 ? -24.580 -47.054 7.773 1.00 58.94 413 SER A C 1
ATOM 3349 O O . SER A 1 413 ? -24.232 -46.020 8.355 1.00 58.94 413 SER A O 1
ATOM 3351 N N . GLU A 1 414 ? -25.877 -47.386 7.727 1.00 57.34 414 GLU A N 1
ATOM 3352 C CA . GLU A 1 414 ? -26.991 -46.491 8.097 1.00 57.34 414 GLU A CA 1
ATOM 3353 C C . GLU A 1 414 ? -27.292 -46.357 9.603 1.00 57.34 414 GLU A C 1
ATOM 3355 O O . GLU A 1 414 ? -28.046 -45.467 10.005 1.00 57.34 414 GLU A O 1
ATOM 3360 N N . THR A 1 415 ? -26.692 -47.155 10.485 1.00 60.03 415 THR A N 1
ATOM 3361 C CA . THR A 1 415 ? -27.072 -47.145 11.908 1.00 60.03 415 THR A CA 1
ATOM 3362 C C . THR A 1 415 ? -26.460 -45.958 12.658 1.00 60.03 415 THR A C 1
ATOM 3364 O O . THR A 1 415 ? -25.251 -45.912 12.884 1.00 60.03 415 THR A O 1
ATOM 3367 N N . ARG A 1 416 ? -27.299 -44.980 13.047 1.00 56.28 416 ARG A N 1
ATOM 3368 C CA . ARG A 1 416 ? -26.882 -43.704 13.668 1.00 56.28 416 ARG A CA 1
ATOM 3369 C C . ARG A 1 416 ? -26.539 -43.763 15.159 1.00 56.28 416 ARG A C 1
ATOM 3371 O O . ARG A 1 416 ? -25.755 -42.944 15.613 1.00 56.28 416 ARG A O 1
ATOM 3378 N N . SER A 1 417 ? -27.087 -44.715 15.910 1.00 52.03 417 SER A N 1
ATOM 3379 C CA . SER A 1 417 ? -27.081 -44.644 17.382 1.00 52.03 417 SER A CA 1
ATOM 3380 C C . SER A 1 417 ? -25.807 -45.169 18.058 1.00 52.03 417 SER A C 1
ATOM 3382 O O . SER A 1 417 ? -25.490 -44.723 19.152 1.00 52.03 417 SER A O 1
ATOM 3384 N N . ASN A 1 418 ? -25.044 -46.063 17.415 1.00 55.59 418 ASN A N 1
ATOM 3385 C CA . ASN A 1 418 ? -23.736 -46.518 17.924 1.00 55.59 418 ASN A CA 1
ATOM 3386 C C . ASN A 1 418 ? -22.564 -45.627 17.459 1.00 55.59 418 ASN A C 1
ATOM 3388 O O . ASN A 1 418 ? -21.413 -45.908 17.790 1.00 55.59 418 ASN A O 1
ATOM 3392 N N . ARG A 1 419 ? -22.850 -44.559 16.693 1.00 59.12 419 ARG A N 1
ATOM 3393 C CA . ARG A 1 419 ? -21.846 -43.675 16.075 1.00 59.12 419 ARG A CA 1
ATOM 3394 C C . ARG A 1 419 ? -21.077 -42.851 17.099 1.00 59.12 419 ARG A C 1
ATOM 3396 O O . ARG A 1 419 ? -19.870 -42.691 16.966 1.00 59.12 419 ARG A O 1
ATOM 3403 N N . ASP A 1 420 ? -21.760 -42.376 18.134 1.00 66.12 420 ASP A N 1
ATOM 3404 C CA . ASP A 1 420 ? -21.182 -41.355 19.003 1.00 66.12 420 ASP A CA 1
ATOM 3405 C C . ASP A 1 420 ? -20.248 -41.969 20.053 1.00 66.12 420 ASP A C 1
ATOM 3407 O O . ASP A 1 420 ? -19.129 -41.499 20.237 1.00 66.12 420 ASP A O 1
ATOM 3411 N N . ALA A 1 421 ? -20.634 -43.078 20.690 1.00 67.69 421 ALA A N 1
ATOM 3412 C CA . ALA A 1 421 ? -19.862 -43.641 21.801 1.00 67.69 421 ALA A CA 1
ATOM 3413 C C . ALA A 1 421 ? -18.442 -44.095 21.399 1.00 67.69 421 ALA A C 1
ATOM 3415 O O . ALA A 1 421 ? -17.480 -43.880 22.141 1.00 67.69 421 ALA A O 1
ATOM 3416 N N . HIS A 1 422 ? -18.288 -44.699 20.217 1.00 68.75 422 HIS A N 1
ATOM 3417 C CA . HIS A 1 422 ? -16.998 -45.231 19.772 1.00 68.75 422 HIS A CA 1
ATOM 3418 C C . HIS A 1 422 ? -16.064 -44.146 19.208 1.00 68.75 422 HIS A C 1
ATOM 3420 O O . HIS A 1 422 ? -14.864 -44.154 19.500 1.00 68.75 422 HIS A O 1
ATOM 3426 N N . ASP A 1 423 ? -16.610 -43.171 18.472 1.00 76.06 423 ASP A N 1
ATOM 3427 C CA . ASP A 1 423 ? -15.846 -42.017 17.984 1.00 76.06 423 ASP A CA 1
ATOM 3428 C C . ASP A 1 423 ? -15.349 -41.153 19.152 1.00 76.06 423 ASP A C 1
ATOM 3430 O O . ASP A 1 423 ? -14.202 -40.696 19.145 1.00 76.06 423 ASP A O 1
ATOM 3434 N N . TRP A 1 424 ? -16.160 -40.999 20.204 1.00 71.94 424 TRP A N 1
ATOM 3435 C CA . TRP A 1 424 ? -15.754 -40.302 21.425 1.00 71.94 424 TRP A CA 1
ATOM 3436 C C . TRP A 1 424 ? -14.596 -40.999 22.152 1.00 71.94 424 TRP A C 1
ATOM 3438 O O . TRP A 1 424 ? -13.670 -40.319 22.604 1.00 71.94 424 TRP A O 1
ATOM 3448 N N . ALA A 1 425 ? -14.581 -42.334 22.217 1.00 75.06 425 ALA A N 1
ATOM 3449 C CA . ALA A 1 425 ? -13.486 -43.085 22.838 1.00 75.06 425 ALA A CA 1
ATOM 3450 C C . ALA A 1 425 ? -12.152 -42.914 22.081 1.00 75.06 425 ALA A C 1
ATOM 3452 O O . ALA A 1 425 ? -11.116 -42.648 22.700 1.00 75.06 425 ALA A O 1
ATOM 3453 N N . LEU A 1 426 ? -12.181 -42.987 20.746 1.00 75.50 426 LEU A N 1
ATOM 3454 C CA . LEU A 1 426 ? -11.010 -42.770 19.886 1.00 75.50 426 LEU A CA 1
ATOM 3455 C C . LEU A 1 426 ? -10.491 -41.328 19.968 1.00 75.50 426 LEU A C 1
ATOM 3457 O O . LEU A 1 426 ? -9.292 -41.108 20.156 1.00 75.50 426 LEU A O 1
ATOM 3461 N N . LEU A 1 427 ? -11.385 -40.336 19.902 1.00 77.38 427 LEU A N 1
ATOM 3462 C CA . LEU A 1 427 ? -11.021 -38.920 20.038 1.00 77.38 427 LEU A CA 1
ATOM 3463 C C . LEU A 1 427 ? -10.409 -38.617 21.409 1.00 77.38 427 LEU A C 1
ATOM 3465 O O . LEU A 1 427 ? -9.460 -37.836 21.514 1.00 77.38 427 LEU A O 1
ATOM 3469 N N . ARG A 1 428 ? -10.904 -39.269 22.463 1.00 79.19 428 ARG A N 1
ATOM 3470 C CA . ARG A 1 428 ? -10.358 -39.149 23.816 1.00 79.19 428 ARG A CA 1
ATOM 3471 C C . ARG A 1 428 ? -8.956 -39.748 23.933 1.00 79.19 428 ARG A C 1
ATOM 3473 O O . ARG A 1 428 ? -8.080 -39.105 24.514 1.00 79.19 428 ARG A O 1
ATOM 3480 N N . GLN A 1 429 ? -8.714 -40.929 23.358 1.00 76.94 429 GLN A N 1
ATOM 3481 C CA . GLN A 1 429 ? -7.372 -41.525 23.310 1.00 76.94 429 GLN A CA 1
ATOM 3482 C C . GLN A 1 429 ? -6.392 -40.652 22.514 1.00 76.94 429 GLN A C 1
ATOM 3484 O O . GLN A 1 429 ? -5.279 -40.400 22.980 1.00 76.94 429 GLN A O 1
ATOM 3489 N N . MET A 1 430 ? -6.820 -40.112 21.368 1.00 79.75 430 MET A N 1
ATOM 3490 C CA . MET A 1 430 ? -6.013 -39.173 20.581 1.00 79.75 430 MET A CA 1
ATOM 3491 C C . MET A 1 430 ? -5.681 -37.902 21.370 1.00 79.75 430 MET A C 1
ATOM 3493 O O . MET A 1 430 ? -4.535 -37.456 21.352 1.00 79.75 430 MET A O 1
ATOM 3497 N N . LYS A 1 431 ? -6.647 -37.346 22.114 1.00 78.44 431 LYS A N 1
ATOM 3498 C CA . LYS A 1 431 ? -6.424 -36.171 22.968 1.00 78.44 431 LYS A CA 1
ATOM 3499 C C . LYS A 1 431 ? -5.390 -36.449 24.064 1.00 78.44 431 LYS A C 1
ATOM 3501 O O . LYS A 1 431 ? -4.516 -35.620 24.289 1.00 78.44 431 LYS A O 1
ATOM 3506 N N . MET A 1 432 ? -5.447 -37.618 24.704 1.00 81.31 432 MET A N 1
ATOM 3507 C CA . MET A 1 432 ? -4.466 -38.016 25.722 1.00 81.31 432 MET A CA 1
ATOM 3508 C C . MET A 1 432 ? -3.059 -38.203 25.141 1.00 81.31 432 MET A C 1
ATOM 3510 O O . MET A 1 432 ? -2.089 -37.744 25.740 1.00 81.31 432 MET A O 1
ATOM 3514 N N . LEU A 1 433 ? -2.934 -38.838 23.971 1.00 75.75 433 LEU A N 1
ATOM 3515 C CA . LEU A 1 433 ? -1.637 -38.995 23.302 1.00 75.75 433 LEU A CA 1
ATOM 3516 C C . LEU A 1 433 ? -1.063 -37.661 22.826 1.00 75.75 433 LEU A C 1
ATOM 3518 O O . LEU A 1 433 ? 0.143 -37.465 22.924 1.00 75.75 433 LEU A O 1
ATOM 3522 N N . ARG A 1 434 ? -1.915 -36.743 22.360 1.00 78.56 434 ARG A N 1
ATOM 3523 C CA . ARG A 1 434 ? -1.505 -35.389 21.982 1.00 78.56 434 ARG A CA 1
ATOM 3524 C C . ARG A 1 434 ? -0.950 -34.615 23.175 1.00 78.56 434 ARG A C 1
ATOM 3526 O O . ARG A 1 434 ? 0.143 -34.083 23.071 1.00 78.56 434 ARG A O 1
ATOM 3533 N N . LEU A 1 435 ? -1.643 -34.633 24.315 1.00 74.94 435 LEU A N 1
ATOM 3534 C CA . LEU A 1 435 ? -1.149 -33.995 25.542 1.00 74.94 435 LEU A CA 1
ATOM 3535 C C . LEU A 1 435 ? 0.163 -34.630 26.030 1.00 74.94 435 LEU A C 1
ATOM 3537 O O . LEU A 1 435 ? 1.065 -33.925 26.467 1.00 74.94 435 LEU A O 1
ATOM 3541 N N . LYS A 1 436 ? 0.298 -35.959 25.920 1.00 77.75 436 LYS A N 1
ATOM 3542 C CA . LYS A 1 436 ? 1.549 -36.661 26.248 1.00 77.75 436 LYS A CA 1
ATOM 3543 C C . LYS A 1 436 ? 2.694 -36.261 25.308 1.00 77.75 436 LYS A C 1
ATOM 3545 O O . LYS A 1 436 ? 3.821 -36.138 25.770 1.00 77.75 436 LYS A O 1
ATOM 3550 N N . LEU A 1 437 ? 2.417 -36.062 24.019 1.00 77.31 437 LEU A N 1
ATOM 3551 C CA . LEU A 1 437 ? 3.392 -35.579 23.038 1.00 77.31 437 LEU A CA 1
ATOM 3552 C C . LEU A 1 437 ? 3.808 -34.137 23.316 1.00 77.31 437 LEU A C 1
ATOM 3554 O O . LEU A 1 437 ? 4.999 -33.883 23.403 1.00 77.31 437 LEU A O 1
ATOM 3558 N N . GLU A 1 438 ? 2.847 -33.237 23.527 1.00 76.06 438 GLU A N 1
ATOM 3559 C CA . GLU A 1 438 ? 3.107 -31.827 23.846 1.00 76.06 438 GLU A CA 1
ATOM 3560 C C . GLU A 1 438 ? 3.951 -31.702 25.128 1.00 76.06 438 GLU A C 1
ATOM 3562 O O . GLU A 1 438 ? 4.916 -30.944 25.154 1.00 76.06 438 GLU A O 1
ATOM 3567 N N . ALA A 1 439 ? 3.674 -32.515 26.156 1.00 74.56 439 ALA A N 1
ATOM 3568 C CA . ALA A 1 439 ? 4.495 -32.567 27.366 1.00 74.56 439 ALA A CA 1
ATOM 3569 C C . ALA A 1 439 ? 5.919 -33.089 27.096 1.00 74.56 439 ALA A C 1
ATOM 3571 O O . ALA A 1 439 ? 6.885 -32.476 27.540 1.00 74.56 439 ALA A O 1
ATOM 3572 N N . LEU A 1 440 ? 6.075 -34.195 26.357 1.00 74.50 440 LEU A N 1
ATOM 3573 C CA . LEU A 1 440 ? 7.399 -34.746 26.035 1.00 74.50 440 LEU A CA 1
ATOM 3574 C C . LEU A 1 440 ? 8.223 -33.811 25.136 1.00 74.50 440 LEU A C 1
ATOM 3576 O O . LEU A 1 440 ? 9.433 -33.712 25.312 1.00 74.50 440 LEU A O 1
ATOM 3580 N N . GLU A 1 441 ? 7.584 -33.122 24.191 1.00 75.88 441 GLU A N 1
ATOM 3581 C CA . GLU A 1 441 ? 8.229 -32.146 23.307 1.00 75.88 441 GLU A CA 1
ATOM 3582 C C . GLU A 1 441 ? 8.644 -30.895 24.077 1.00 75.88 441 GLU A C 1
ATOM 3584 O O . GLU A 1 441 ? 9.779 -30.452 23.921 1.00 75.88 441 GLU A O 1
ATOM 3589 N N . HIS A 1 442 ? 7.788 -30.388 24.970 1.00 72.38 442 HIS A N 1
ATOM 3590 C CA . HIS A 1 442 ? 8.138 -29.279 25.853 1.00 72.38 442 HIS A CA 1
ATOM 3591 C C . HIS A 1 442 ? 9.365 -29.621 26.709 1.00 72.38 442 HIS A C 1
ATOM 3593 O O . HIS A 1 442 ? 10.325 -28.855 26.724 1.00 72.38 442 HIS A O 1
ATOM 3599 N N . LEU A 1 443 ? 9.383 -30.811 27.329 1.00 67.69 443 LEU A N 1
ATOM 3600 C CA . LEU A 1 443 ? 10.530 -31.321 28.093 1.00 67.69 443 LEU A CA 1
ATOM 3601 C C . LEU A 1 443 ? 11.806 -31.464 27.258 1.00 67.69 443 LEU A C 1
ATOM 3603 O O . LEU A 1 443 ? 12.904 -31.290 27.780 1.00 67.69 443 LEU A O 1
ATOM 3607 N N . PHE A 1 444 ? 11.676 -31.796 25.975 1.00 71.56 444 PHE A N 1
ATOM 3608 C CA . PHE A 1 444 ? 12.813 -31.883 25.064 1.00 71.56 444 PHE A CA 1
ATOM 3609 C C . PHE A 1 444 ? 13.340 -30.487 24.693 1.00 71.56 444 PHE A C 1
ATOM 3611 O O . PHE A 1 444 ? 14.550 -30.275 24.659 1.00 71.56 444 PHE A O 1
ATOM 3618 N N . THR A 1 445 ? 12.446 -29.515 24.477 1.00 68.75 445 THR A N 1
ATOM 3619 C CA . THR A 1 445 ? 12.806 -28.137 24.104 1.00 68.75 445 THR A CA 1
ATOM 3620 C C . THR A 1 445 ? 13.351 -27.297 25.258 1.00 68.75 445 THR A C 1
ATOM 3622 O O . THR A 1 445 ? 14.301 -26.547 25.049 1.00 68.75 445 THR A O 1
ATOM 3625 N N . THR A 1 446 ? 12.813 -27.425 26.478 1.00 67.62 446 THR A N 1
ATOM 3626 C CA . THR A 1 446 ? 13.308 -26.672 27.648 1.00 67.62 446 THR A CA 1
ATOM 3627 C C . THR A 1 446 ? 14.701 -27.117 28.088 1.00 67.62 446 THR A C 1
ATOM 3629 O O . THR A 1 446 ? 15.404 -26.360 28.743 1.00 67.62 446 THR A O 1
ATOM 3632 N N . ARG A 1 447 ? 15.143 -28.308 27.664 1.00 58.78 447 ARG A N 1
ATOM 3633 C CA . ARG A 1 447 ? 16.505 -28.828 27.867 1.00 58.78 447 ARG A CA 1
ATOM 3634 C C . ARG A 1 447 ? 17.545 -28.278 26.876 1.00 58.78 447 ARG A C 1
ATOM 3636 O O . ARG A 1 447 ? 18.644 -28.812 26.796 1.00 58.78 447 ARG A O 1
ATOM 3643 N N . GLY A 1 448 ? 17.216 -27.243 26.096 1.00 48.25 448 GLY A N 1
ATOM 3644 C CA . GLY A 1 448 ? 18.176 -26.536 25.234 1.00 48.25 448 GLY A CA 1
ATOM 3645 C C . GLY A 1 448 ? 18.589 -27.280 23.958 1.00 48.25 448 GLY A C 1
ATOM 3646 O O . GLY A 1 448 ? 19.380 -26.762 23.170 1.00 48.25 448 GLY A O 1
ATOM 3647 N N . VAL A 1 449 ? 18.028 -28.462 23.689 1.00 51.94 449 VAL A N 1
ATOM 3648 C CA . VAL A 1 449 ? 18.242 -29.170 22.422 1.00 51.94 449 VAL A CA 1
ATOM 3649 C C . VAL A 1 449 ? 17.242 -28.629 21.404 1.00 51.94 449 VAL A C 1
ATOM 3651 O O . VAL A 1 449 ? 16.124 -29.123 21.257 1.00 51.94 449 VAL A O 1
ATOM 3654 N N . GLY A 1 450 ? 17.627 -27.554 20.718 1.00 46.38 450 GLY A N 1
ATOM 3655 C CA . GLY A 1 450 ? 16.805 -26.969 19.664 1.00 46.38 450 GLY A CA 1
ATOM 3656 C C . GLY A 1 450 ? 16.435 -28.004 18.582 1.00 46.38 450 GLY A C 1
ATOM 3657 O O . GLY A 1 450 ? 17.225 -28.904 18.282 1.00 46.38 450 GLY A O 1
ATOM 3658 N N . PRO A 1 451 ? 15.266 -27.873 17.925 1.00 44.72 451 PRO A N 1
ATOM 3659 C CA . PRO A 1 451 ? 14.768 -28.832 16.927 1.00 44.72 451 PRO A CA 1
ATOM 3660 C C . PRO A 1 451 ? 15.682 -29.024 15.696 1.00 44.72 451 PRO A C 1
ATOM 3662 O O . PRO A 1 451 ? 15.461 -29.935 14.901 1.00 44.72 451 PRO A O 1
ATOM 3665 N N . GLN A 1 452 ? 16.729 -28.205 15.548 1.00 45.88 452 GLN A N 1
ATOM 3666 C CA . GLN A 1 452 ? 17.736 -28.287 14.484 1.00 45.88 452 GLN A CA 1
ATOM 3667 C C . GLN A 1 452 ? 18.882 -29.282 14.765 1.00 45.88 452 GLN A C 1
ATOM 3669 O O . GLN A 1 452 ? 19.656 -29.570 13.858 1.00 45.88 452 GLN A O 1
ATOM 3674 N N . ALA A 1 453 ? 18.997 -29.855 15.971 1.00 44.09 453 ALA A N 1
ATOM 3675 C CA . ALA A 1 453 ? 20.089 -30.782 16.314 1.00 44.09 453 ALA A CA 1
ATOM 3676 C C . ALA A 1 453 ? 19.901 -32.219 15.770 1.00 44.09 453 ALA A C 1
ATOM 3678 O O . ALA A 1 453 ? 20.835 -33.022 15.753 1.00 44.09 453 ALA A O 1
ATOM 3679 N N . HIS A 1 454 ? 18.701 -32.562 15.292 1.00 40.91 454 HIS A N 1
ATOM 3680 C CA . HIS A 1 454 ? 18.343 -33.936 14.924 1.00 40.91 454 HIS A CA 1
ATOM 3681 C C . HIS A 1 454 ? 18.993 -34.494 13.629 1.00 40.91 454 HIS A C 1
ATOM 3683 O O . HIS A 1 454 ? 19.151 -35.715 13.545 1.00 40.91 454 HIS A O 1
ATOM 3689 N N . PRO A 1 455 ? 19.414 -33.696 12.620 1.00 36.66 455 PRO A N 1
ATOM 3690 C CA . PRO A 1 455 ? 20.126 -34.237 11.456 1.00 36.66 455 PRO A CA 1
ATOM 3691 C C . PRO A 1 455 ? 21.605 -34.566 11.724 1.00 36.66 455 PRO A C 1
ATOM 3693 O O . PRO A 1 455 ? 22.187 -35.360 10.988 1.00 36.66 455 PRO A O 1
ATOM 3696 N N . LEU A 1 456 ? 22.225 -33.989 12.762 1.00 35.34 456 LEU A N 1
ATOM 3697 C CA . LEU A 1 456 ? 23.673 -34.113 13.002 1.00 35.34 456 LEU A CA 1
ATOM 3698 C C . LEU A 1 456 ? 24.060 -35.311 13.886 1.00 35.34 456 LEU A C 1
ATOM 3700 O O . LEU A 1 456 ? 25.196 -35.778 13.821 1.00 35.34 456 LEU A O 1
ATOM 3704 N N . LEU A 1 457 ? 23.115 -35.894 14.632 1.00 40.59 457 LEU A N 1
ATOM 3705 C CA . LEU A 1 457 ? 23.367 -37.072 15.480 1.00 40.59 457 LEU A CA 1
ATOM 3706 C C . LEU A 1 457 ? 23.541 -38.387 14.693 1.00 40.59 457 LEU A C 1
ATOM 3708 O O . LEU A 1 457 ? 24.062 -39.363 15.227 1.00 40.59 457 LEU A O 1
ATOM 3712 N N . HIS A 1 458 ? 23.201 -38.418 13.400 1.00 37.91 458 HIS A N 1
ATOM 3713 C CA . HIS A 1 458 ? 23.439 -39.589 12.546 1.00 37.91 458 HIS A CA 1
ATOM 3714 C C . HIS A 1 458 ? 24.858 -39.670 11.955 1.00 37.91 458 HIS A C 1
ATOM 3716 O O . HIS A 1 458 ? 25.221 -40.709 11.402 1.00 37.91 458 HIS A O 1
ATOM 3722 N N . ILE A 1 459 ? 25.692 -38.635 12.107 1.00 39.50 459 ILE A N 1
ATOM 3723 C CA . ILE A 1 459 ? 27.029 -38.592 11.487 1.00 39.50 459 ILE A CA 1
ATOM 3724 C C . ILE A 1 459 ? 28.087 -39.349 12.321 1.00 39.50 459 ILE A C 1
ATOM 3726 O O . ILE A 1 459 ? 29.091 -39.817 11.784 1.00 39.50 459 ILE A O 1
ATOM 3730 N N . ARG A 1 460 ? 27.845 -39.606 13.615 1.00 35.75 460 ARG A N 1
ATOM 3731 C CA . ARG A 1 460 ? 28.851 -40.218 14.511 1.00 35.75 460 ARG A CA 1
ATOM 3732 C C . ARG A 1 460 ? 29.052 -41.731 14.326 1.00 35.75 460 ARG A C 1
ATOM 3734 O O . ARG A 1 460 ? 30.000 -42.286 14.869 1.00 35.75 460 ARG A O 1
ATOM 3741 N N . ARG A 1 461 ? 28.222 -42.413 13.525 1.00 38.81 461 ARG A N 1
ATOM 3742 C CA . ARG A 1 461 ? 28.382 -43.859 13.252 1.00 38.81 461 ARG A CA 1
ATOM 3743 C C . ARG A 1 461 ? 29.315 -44.182 12.073 1.00 38.81 461 ARG A C 1
ATOM 3745 O O . ARG A 1 461 ? 29.548 -45.358 11.820 1.00 38.81 461 ARG A O 1
ATOM 3752 N N . GLY A 1 462 ? 29.840 -43.173 11.366 1.00 35.03 462 GLY A N 1
ATOM 3753 C CA . GLY A 1 462 ? 30.641 -43.359 10.144 1.00 35.03 462 GLY A CA 1
ATOM 3754 C C . GLY A 1 462 ? 32.122 -42.968 10.218 1.00 35.03 462 GLY A C 1
ATOM 3755 O O . GLY A 1 462 ? 32.858 -43.280 9.290 1.00 35.03 462 GLY A O 1
ATOM 3756 N N . LEU A 1 463 ? 32.589 -42.315 11.286 1.00 35.16 463 LEU A N 1
ATOM 3757 C CA . LEU A 1 463 ? 33.958 -41.785 11.372 1.00 35.16 463 LEU A CA 1
ATOM 3758 C C . LEU A 1 463 ? 34.803 -42.579 12.370 1.00 35.16 463 LEU A C 1
ATOM 3760 O O . LEU A 1 463 ? 35.218 -42.094 13.416 1.00 35.16 463 LEU A O 1
ATOM 3764 N N . GLY A 1 464 ? 35.049 -43.838 12.024 1.00 33.28 464 GLY A N 1
ATOM 3765 C CA . GLY A 1 464 ? 36.189 -44.590 12.527 1.00 33.28 464 GLY A CA 1
ATOM 3766 C C . GLY A 1 464 ? 37.060 -44.948 11.332 1.00 33.28 464 GLY A C 1
ATOM 3767 O O . GLY A 1 464 ? 36.621 -45.757 10.517 1.00 33.28 464 GLY A O 1
ATOM 3768 N N . LYS A 1 465 ? 38.272 -44.372 11.278 1.00 37.53 465 LYS A N 1
ATOM 3769 C CA . LYS A 1 465 ? 39.355 -44.517 10.276 1.00 37.53 465 LYS A CA 1
ATOM 3770 C C . LYS A 1 465 ? 39.501 -43.335 9.310 1.00 37.53 465 LYS A C 1
ATOM 3772 O O . LYS A 1 465 ? 38.950 -43.353 8.218 1.00 37.53 465 LYS A O 1
ATOM 3777 N N . ALA A 1 466 ? 40.337 -42.376 9.691 1.00 30.34 466 ALA A N 1
ATOM 3778 C CA . ALA A 1 466 ? 41.400 -41.846 8.832 1.00 30.34 466 ALA A CA 1
ATOM 3779 C C . ALA A 1 466 ? 42.308 -40.950 9.681 1.00 30.34 466 ALA A C 1
ATOM 3781 O O . ALA A 1 466 ? 41.869 -39.941 10.226 1.00 30.34 466 ALA A O 1
ATOM 3782 N N . SER A 1 467 ? 43.554 -41.381 9.822 1.00 30.86 467 SER A N 1
ATOM 3783 C CA . SER A 1 467 ? 44.667 -40.632 10.379 1.00 30.86 467 SER A CA 1
ATOM 3784 C C . SER A 1 467 ? 45.462 -39.964 9.252 1.00 30.86 467 SER A C 1
ATOM 3786 O O . SER A 1 467 ? 45.482 -40.468 8.132 1.00 30.86 467 SER A O 1
ATOM 3788 N N . GLU A 1 468 ? 46.184 -38.914 9.641 1.00 29.42 468 GLU A N 1
ATOM 3789 C CA . GLU A 1 468 ? 47.415 -38.374 9.044 1.00 29.42 468 GLU A CA 1
ATOM 3790 C C . GLU A 1 468 ? 47.364 -37.345 7.891 1.00 29.42 468 GLU A C 1
ATOM 3792 O O . GLU A 1 468 ? 46.778 -37.540 6.830 1.00 29.42 468 GLU A O 1
ATOM 3797 N N . VAL A 1 469 ? 48.196 -36.317 8.139 1.00 29.78 469 VAL A N 1
ATOM 3798 C CA . VAL A 1 469 ? 49.008 -35.464 7.248 1.00 29.78 469 VAL A CA 1
ATOM 3799 C C . VAL A 1 469 ? 48.552 -34.004 7.086 1.00 29.78 469 VAL A C 1
ATOM 3801 O O . VAL A 1 469 ? 47.568 -33.714 6.417 1.00 29.78 469 VAL A O 1
ATOM 3804 N N . GLY A 1 470 ? 49.403 -33.078 7.569 1.00 27.69 470 GLY A N 1
ATOM 3805 C CA . GLY A 1 470 ? 49.744 -31.873 6.791 1.00 27.69 470 GLY A CA 1
ATOM 3806 C C . GLY A 1 470 ? 49.735 -30.497 7.477 1.00 27.69 470 GLY A C 1
ATOM 3807 O O . GLY A 1 470 ? 48.872 -29.684 7.191 1.00 27.69 470 GLY A O 1
ATOM 3808 N N . VAL A 1 471 ? 50.746 -30.234 8.313 1.00 28.92 471 VAL A N 1
ATOM 3809 C CA . VAL A 1 471 ? 51.552 -28.992 8.471 1.00 28.92 471 VAL A CA 1
ATOM 3810 C C . VAL A 1 471 ? 51.222 -27.781 7.558 1.00 28.92 471 VAL A C 1
ATOM 3812 O O . VAL A 1 471 ? 51.283 -27.934 6.342 1.00 28.92 471 VAL A O 1
ATOM 3815 N N . ALA A 1 472 ? 51.075 -26.562 8.127 1.00 28.64 472 ALA A N 1
ATOM 3816 C CA . ALA A 1 472 ? 51.938 -25.375 7.865 1.00 28.64 472 ALA A CA 1
ATOM 3817 C C . ALA A 1 472 ? 51.366 -23.998 8.322 1.00 28.64 472 ALA A C 1
ATOM 3819 O O . ALA A 1 472 ? 50.285 -23.606 7.906 1.00 28.64 472 ALA A O 1
ATOM 3820 N N . GLN A 1 473 ? 52.229 -23.247 9.037 1.00 30.17 473 GLN A N 1
ATOM 3821 C CA . GLN A 1 473 ? 52.454 -21.775 9.066 1.00 30.17 473 GLN A CA 1
ATOM 3822 C C . GLN A 1 473 ? 51.382 -20.835 9.676 1.00 30.17 473 GLN A C 1
ATOM 3824 O O . GLN A 1 473 ? 50.269 -20.755 9.183 1.00 30.17 473 GLN A O 1
ATOM 3829 N N . LYS A 1 474 ? 51.614 -20.166 10.824 1.00 27.31 474 LYS A N 1
ATOM 3830 C CA . LYS A 1 474 ? 52.587 -19.107 11.231 1.00 27.31 474 LYS A CA 1
ATOM 3831 C C . LYS A 1 474 ? 52.129 -17.686 10.846 1.00 27.31 474 LYS A C 1
ATOM 3833 O O . LYS A 1 474 ? 52.011 -17.380 9.665 1.00 27.31 474 LYS A O 1
ATOM 3838 N N . GLY A 1 475 ? 51.948 -16.821 11.849 1.00 28.84 475 GLY A N 1
ATOM 3839 C CA . GLY A 1 475 ? 51.685 -15.388 11.684 1.00 28.84 475 GLY A CA 1
ATOM 3840 C C . GLY A 1 475 ? 51.396 -14.685 13.013 1.00 28.84 475 GLY A C 1
ATOM 3841 O O . GLY A 1 475 ? 50.254 -14.654 13.456 1.00 28.84 475 GLY A O 1
ATOM 3842 N N . ASP A 1 476 ? 52.455 -14.156 13.619 1.00 26.61 476 ASP A N 1
ATOM 3843 C CA . ASP A 1 476 ? 52.504 -13.331 14.831 1.00 26.61 476 ASP A CA 1
ATOM 3844 C C . ASP A 1 476 ? 51.781 -11.979 14.662 1.00 26.61 476 ASP A C 1
ATOM 3846 O O . ASP A 1 476 ? 51.944 -11.370 13.607 1.00 26.61 476 ASP A O 1
ATOM 3850 N N . VAL A 1 477 ? 51.099 -11.460 15.700 1.00 30.62 477 VAL A N 1
ATOM 3851 C CA . VAL A 1 477 ? 51.101 -10.021 16.066 1.00 30.62 477 VAL A CA 1
ATOM 3852 C C . VAL A 1 477 ? 50.891 -9.865 17.578 1.00 30.62 477 VAL A C 1
ATOM 3854 O O . VAL A 1 477 ? 49.998 -10.458 18.179 1.00 30.62 477 VAL A O 1
ATOM 3857 N N . GLU A 1 478 ? 51.762 -9.043 18.152 1.00 30.03 478 GLU A N 1
ATOM 3858 C CA . GLU A 1 478 ? 51.970 -8.712 19.554 1.00 30.03 478 GLU A CA 1
ATOM 3859 C C . GLU A 1 478 ? 50.872 -7.845 20.205 1.00 30.03 478 GLU A C 1
ATOM 3861 O O . GLU A 1 478 ? 50.228 -7.014 19.571 1.00 30.03 478 GLU A O 1
ATOM 3866 N N . ALA A 1 479 ? 50.749 -8.062 21.518 1.00 29.52 479 ALA A N 1
ATOM 3867 C CA . ALA A 1 479 ? 50.605 -7.112 22.626 1.00 29.52 479 ALA A CA 1
ATOM 3868 C C . ALA A 1 479 ? 50.018 -5.706 22.386 1.00 29.52 479 ALA A C 1
ATOM 3870 O O . ALA A 1 479 ? 50.596 -4.899 21.672 1.00 29.52 479 ALA A O 1
ATOM 3871 N N . THR A 1 480 ? 49.050 -5.334 23.233 1.00 28.69 480 THR A N 1
ATOM 3872 C CA . THR A 1 480 ? 49.243 -4.215 24.177 1.00 28.69 480 THR A CA 1
ATOM 3873 C C . THR A 1 480 ? 48.363 -4.384 25.412 1.00 28.69 480 THR A C 1
ATOM 3875 O O . THR A 1 480 ? 47.183 -4.721 25.328 1.00 28.69 480 THR A O 1
ATOM 3878 N N . THR A 1 481 ? 49.004 -4.144 26.546 1.00 29.11 481 THR A N 1
ATOM 3879 C CA . THR A 1 481 ? 48.520 -4.036 27.916 1.00 29.11 481 THR A CA 1
ATOM 3880 C C . THR A 1 481 ? 47.592 -2.829 28.102 1.00 29.11 481 THR A C 1
ATOM 3882 O O . THR A 1 481 ? 47.697 -1.854 27.367 1.00 29.11 481 THR A O 1
ATOM 3885 N N . ASP A 1 482 ? 46.690 -2.869 29.088 1.00 28.77 482 ASP A N 1
ATOM 3886 C CA . ASP A 1 482 ? 46.823 -2.012 30.275 1.00 28.77 482 ASP A CA 1
ATOM 3887 C C . ASP A 1 482 ? 45.704 -2.240 31.298 1.00 28.77 482 ASP A C 1
ATOM 3889 O O . ASP A 1 482 ? 44.522 -2.403 30.997 1.00 28.77 482 ASP A O 1
ATOM 3893 N N . ALA A 1 483 ? 46.163 -2.272 32.542 1.00 29.55 483 ALA A N 1
ATOM 3894 C CA . ALA A 1 483 ? 45.436 -2.479 33.774 1.00 29.55 483 ALA A CA 1
ATOM 3895 C C . ALA A 1 483 ? 44.979 -1.146 34.388 1.00 29.55 483 ALA A C 1
ATOM 3897 O O . ALA A 1 483 ? 45.692 -0.153 34.289 1.00 29.55 483 ALA A O 1
ATOM 3898 N N . ALA A 1 484 ? 43.854 -1.159 35.109 1.00 30.75 484 ALA A N 1
ATOM 3899 C CA . ALA A 1 484 ? 43.631 -0.425 36.367 1.00 30.75 484 ALA A CA 1
ATOM 3900 C C . ALA A 1 484 ? 42.230 -0.806 36.903 1.00 30.75 484 ALA A C 1
ATOM 3902 O O . ALA A 1 484 ? 41.243 -0.623 36.201 1.00 30.75 484 ALA A O 1
ATOM 3903 N N . THR A 1 485 ? 42.069 -1.523 38.020 1.00 29.86 485 THR A N 1
ATOM 3904 C CA . THR A 1 485 ? 42.358 -1.154 39.425 1.00 29.86 485 THR A CA 1
ATOM 3905 C C . THR A 1 485 ? 41.249 -0.285 40.050 1.00 29.86 485 THR A C 1
ATOM 3907 O O . THR A 1 485 ? 41.207 0.921 39.855 1.00 29.86 485 THR A O 1
ATOM 3910 N N . THR A 1 486 ? 40.367 -0.978 40.794 1.00 28.66 486 THR A N 1
ATOM 3911 C CA . THR A 1 486 ? 39.727 -0.655 42.100 1.00 28.66 486 THR A CA 1
ATOM 3912 C C . THR A 1 486 ? 39.251 0.768 42.434 1.00 28.66 486 THR A C 1
ATOM 3914 O O . THR A 1 486 ? 40.063 1.679 42.505 1.00 28.66 486 THR A O 1
ATOM 3917 N N . SER A 1 487 ? 37.999 0.900 42.901 1.00 30.14 487 SER A N 1
ATOM 3918 C CA . SER A 1 487 ? 37.602 1.032 44.333 1.00 30.14 487 SER A CA 1
ATOM 3919 C C . SER A 1 487 ? 36.064 1.186 44.410 1.00 30.14 487 SER A C 1
ATOM 3921 O O . SER A 1 487 ? 35.474 1.842 43.558 1.00 30.14 487 SER A O 1
ATOM 3923 N N . SER A 1 488 ? 35.329 0.421 45.232 1.00 31.25 488 SER A N 1
ATOM 3924 C CA . SER A 1 488 ? 34.801 0.808 46.567 1.00 31.25 488 SER A CA 1
ATOM 3925 C C . SER A 1 488 ? 34.393 2.293 46.654 1.00 31.25 488 SER A C 1
ATOM 3927 O O . SER A 1 488 ? 35.207 3.158 46.352 1.00 31.25 488 SER A O 1
ATOM 3929 N N . GLU A 1 489 ? 33.188 2.700 47.060 1.00 33.75 489 GLU A N 1
ATOM 3930 C CA . GLU A 1 489 ? 32.431 2.351 48.277 1.00 33.75 489 GLU A CA 1
ATOM 3931 C C . GLU A 1 489 ? 31.024 3.056 48.223 1.00 33.75 489 GLU A C 1
ATOM 3933 O O . GLU A 1 489 ? 30.646 3.490 47.132 1.00 33.75 489 GLU A O 1
ATOM 3938 N N . PRO A 1 490 ? 30.176 3.146 49.279 1.00 49.47 490 PRO A N 1
ATOM 3939 C CA . PRO A 1 490 ? 28.756 2.778 49.201 1.00 49.47 490 PRO A CA 1
ATOM 3940 C C . PRO A 1 490 ? 27.764 3.944 49.436 1.00 49.47 490 PRO A C 1
ATOM 3942 O O . PRO A 1 490 ? 28.160 5.042 49.809 1.00 49.47 490 PRO A O 1
ATOM 3945 N N . ALA A 1 491 ? 26.462 3.671 49.257 1.00 29.42 491 ALA A N 1
ATOM 3946 C CA . ALA A 1 491 ? 25.349 4.040 50.159 1.00 29.42 491 ALA A CA 1
ATOM 3947 C C . ALA A 1 491 ? 24.011 4.279 49.422 1.00 29.42 491 ALA A C 1
ATOM 3949 O O . ALA A 1 491 ? 23.907 5.098 48.517 1.00 29.42 491 ALA A O 1
ATOM 3950 N N . GLU A 1 492 ? 22.998 3.553 49.904 1.00 30.86 492 GLU A N 1
ATOM 3951 C CA . GLU A 1 492 ? 21.626 3.993 50.204 1.00 30.86 492 GLU A CA 1
ATOM 3952 C C . GLU A 1 492 ? 20.786 4.763 49.167 1.00 30.86 492 GLU A C 1
ATOM 3954 O O . GLU A 1 492 ? 20.998 5.939 48.887 1.00 30.86 492 GLU A O 1
ATOM 3959 N N . SER A 1 493 ? 19.681 4.139 48.740 1.00 30.67 493 SER A N 1
ATOM 3960 C CA . SER A 1 493 ? 18.289 4.635 48.872 1.00 30.67 493 SER A CA 1
ATOM 3961 C C . SER A 1 493 ? 17.372 3.774 47.976 1.00 30.67 493 SER A C 1
ATOM 3963 O O . SER A 1 493 ? 17.680 3.511 46.825 1.00 30.67 493 SER A O 1
ATOM 3965 N N . LEU A 1 494 ? 16.376 3.081 48.536 1.00 33.03 494 LEU A N 1
ATOM 3966 C CA . LEU A 1 494 ? 15.005 3.563 48.767 1.00 33.03 494 LEU A CA 1
ATOM 3967 C C . LEU A 1 494 ? 14.071 3.217 47.581 1.00 33.03 494 LEU A C 1
ATOM 3969 O O . LEU A 1 494 ? 14.148 3.854 46.542 1.00 33.03 494 LEU A O 1
ATOM 3973 N N . ARG A 1 495 ? 13.123 2.297 47.847 1.00 36.84 495 ARG A N 1
ATOM 3974 C CA . ARG A 1 495 ? 11.860 2.011 47.119 1.00 36.84 495 ARG A CA 1
ATOM 3975 C C . ARG A 1 495 ? 11.976 1.345 45.738 1.00 36.84 495 ARG A C 1
ATOM 3977 O O . ARG A 1 495 ? 12.471 1.936 44.798 1.00 36.84 495 ARG A O 1
ATOM 3984 N N . ASP A 1 496 ? 11.450 0.124 45.625 1.00 33.34 496 ASP A N 1
ATOM 3985 C CA . ASP A 1 496 ? 10.153 -0.123 44.975 1.00 33.34 496 ASP A CA 1
ATOM 3986 C C . ASP A 1 496 ? 9.739 -1.594 45.173 1.00 33.34 496 ASP A C 1
ATOM 3988 O O . ASP A 1 496 ? 10.435 -2.538 44.807 1.00 33.34 496 ASP A O 1
ATOM 3992 N N . LEU A 1 497 ? 8.602 -1.760 45.846 1.00 44.50 497 LEU A N 1
ATOM 3993 C CA . LEU A 1 497 ? 7.836 -2.991 45.986 1.00 44.50 497 LEU A CA 1
ATOM 3994 C C . LEU A 1 497 ? 6.647 -2.820 45.042 1.00 44.50 497 LEU A C 1
ATOM 3996 O O . LEU A 1 497 ? 5.842 -1.932 45.301 1.00 44.50 497 LEU A O 1
ATOM 4000 N N . GLU A 1 498 ? 6.596 -3.633 43.985 1.00 45.59 498 GLU A N 1
ATOM 4001 C CA . GLU A 1 498 ? 5.430 -4.062 43.184 1.00 45.59 498 GLU A CA 1
ATOM 4002 C C . GLU A 1 498 ? 5.828 -4.214 41.710 1.00 45.59 498 GLU A C 1
ATOM 4004 O O . GLU A 1 498 ? 5.753 -3.272 40.937 1.00 45.59 498 GLU A O 1
ATOM 4009 N N . ASP A 1 499 ? 6.253 -5.423 41.343 1.00 42.03 499 ASP A N 1
ATOM 4010 C CA . ASP A 1 499 ? 5.977 -6.048 40.042 1.00 42.03 499 ASP A CA 1
ATOM 4011 C C . ASP A 1 499 ? 6.276 -7.544 40.203 1.00 42.03 499 ASP A C 1
ATOM 4013 O O . ASP A 1 499 ? 7.336 -8.065 39.864 1.00 42.03 499 ASP A O 1
ATOM 4017 N N . THR A 1 500 ? 5.346 -8.245 40.853 1.00 36.62 500 THR A N 1
ATOM 4018 C CA . THR A 1 500 ? 5.286 -9.706 40.781 1.00 36.62 500 THR A CA 1
ATOM 4019 C C . THR A 1 500 ? 4.377 -10.032 39.608 1.00 36.62 500 THR A C 1
ATOM 4021 O O . THR A 1 500 ? 3.154 -10.025 39.746 1.00 36.62 500 THR A O 1
ATOM 4024 N N . ASP A 1 501 ? 4.975 -10.262 38.442 1.00 38.84 501 ASP A N 1
ATOM 4025 C CA . ASP A 1 501 ? 4.290 -10.863 37.303 1.00 38.84 501 ASP A CA 1
ATOM 4026 C C . ASP A 1 501 ? 3.708 -12.219 37.745 1.00 38.84 501 ASP A C 1
ATOM 4028 O O . ASP A 1 501 ? 4.469 -13.117 38.120 1.00 38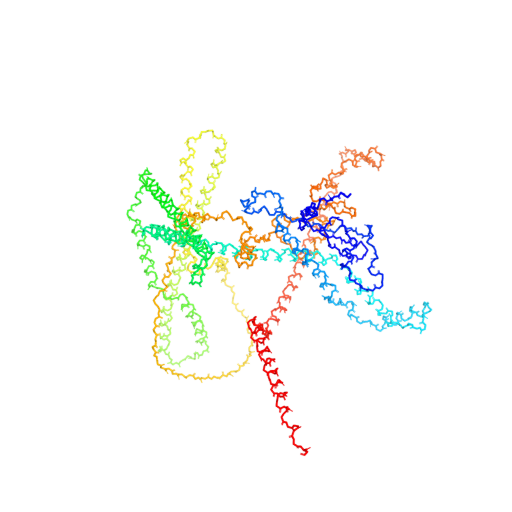.84 501 ASP A O 1
ATOM 4032 N N . PRO A 1 502 ? 2.376 -12.424 37.736 1.00 47.88 502 PRO A N 1
ATOM 4033 C CA . PRO A 1 502 ? 1.833 -13.759 37.879 1.00 47.88 502 PRO A CA 1
ATOM 4034 C C . PRO A 1 502 ? 2.044 -14.466 36.545 1.00 47.88 502 PRO A C 1
ATOM 4036 O O . PRO A 1 502 ? 1.252 -14.332 35.608 1.00 47.88 502 PRO A O 1
ATOM 4039 N N . ASP A 1 503 ? 3.149 -15.196 36.485 1.00 37.22 503 ASP A N 1
ATOM 4040 C CA . ASP A 1 503 ? 3.511 -16.109 35.416 1.00 37.22 503 ASP A CA 1
ATOM 4041 C C . ASP A 1 503 ? 2.325 -17.049 35.124 1.00 37.22 503 ASP A C 1
ATOM 4043 O O . ASP A 1 503 ? 1.930 -17.914 35.917 1.00 37.22 503 ASP A O 1
ATOM 4047 N N . ALA A 1 504 ? 1.637 -16.765 34.019 1.00 38.50 504 ALA A N 1
ATOM 4048 C CA . ALA A 1 504 ? 0.350 -17.348 33.694 1.00 38.50 504 ALA A CA 1
ATOM 4049 C C . ALA A 1 504 ? 0.552 -18.732 33.070 1.00 38.50 504 ALA A C 1
ATOM 4051 O O . ALA A 1 504 ? 0.882 -18.866 31.893 1.00 38.50 504 ALA A O 1
ATOM 4052 N N . SER A 1 505 ? 0.273 -19.772 33.858 1.00 39.97 505 SER A N 1
ATOM 4053 C CA . SER A 1 505 ? 0.200 -21.161 33.398 1.00 39.97 505 SER A CA 1
ATOM 4054 C C . SER A 1 505 ? -0.711 -21.313 32.160 1.00 39.97 505 SER A C 1
ATOM 4056 O O . SER A 1 505 ? -1.898 -20.967 32.220 1.00 39.97 505 SER A O 1
ATOM 4058 N N . PRO A 1 506 ? -0.232 -21.886 31.041 1.00 43.28 506 PRO A N 1
ATOM 4059 C CA . PRO A 1 506 ? -0.964 -21.893 29.779 1.00 43.28 506 PRO A CA 1
ATOM 4060 C C . PRO A 1 506 ? -1.810 -23.164 29.610 1.00 43.28 506 PRO A C 1
ATOM 4062 O O . PRO A 1 506 ? -1.634 -23.875 28.633 1.00 43.28 506 PRO A O 1
ATOM 4065 N N . LEU A 1 507 ? -2.707 -23.520 30.541 1.00 38.56 507 LEU A N 1
ATOM 4066 C CA . LEU A 1 507 ? -3.465 -24.788 30.422 1.00 38.56 507 LEU A CA 1
ATOM 4067 C C . LEU A 1 507 ? -4.931 -24.741 30.894 1.00 38.56 507 LEU A C 1
ATOM 4069 O O . LEU A 1 507 ? -5.501 -25.762 31.281 1.00 38.56 507 LEU A O 1
ATOM 4073 N N . SER A 1 508 ? -5.598 -23.587 30.809 1.00 45.72 508 SER A N 1
ATOM 4074 C CA . SER A 1 508 ? -7.059 -23.553 30.971 1.00 45.72 508 SER A CA 1
ATOM 4075 C C . SER A 1 508 ? -7.760 -23.825 29.629 1.00 45.72 508 SER A C 1
ATOM 4077 O O . SER A 1 508 ? -7.583 -23.051 28.691 1.00 45.72 508 SER A O 1
ATOM 4079 N N . PRO A 1 509 ? -8.610 -24.865 29.509 1.00 46.84 509 PRO A N 1
ATOM 4080 C CA . PRO A 1 509 ? -9.446 -25.092 28.326 1.00 46.84 509 PRO A CA 1
ATOM 4081 C C . PRO A 1 509 ? -10.601 -24.082 28.197 1.00 46.84 509 PRO A C 1
ATOM 4083 O O . PRO A 1 509 ? -11.430 -24.211 27.294 1.00 46.84 509 PRO A O 1
ATOM 4086 N N . PHE A 1 510 ? -10.696 -23.103 29.101 1.00 51.28 510 PHE A N 1
ATOM 4087 C CA . PHE A 1 510 ? -11.706 -22.058 29.045 1.00 51.28 510 PHE A CA 1
ATOM 4088 C C . PHE A 1 510 ? -11.145 -20.820 28.342 1.00 51.28 510 PHE A C 1
ATOM 4090 O O . PHE A 1 510 ? -10.032 -20.404 28.672 1.00 51.28 510 PHE A O 1
ATOM 4097 N N . PRO A 1 511 ? -11.910 -20.197 27.422 1.00 64.31 511 PRO A N 1
ATOM 4098 C CA . PRO A 1 511 ? -11.535 -18.899 26.879 1.00 64.31 511 PRO A CA 1
ATOM 4099 C C . PRO A 1 511 ? -11.300 -17.949 28.047 1.00 64.31 511 PRO A C 1
ATOM 4101 O O . PRO A 1 511 ? -12.064 -17.939 29.022 1.00 64.31 511 PRO A O 1
ATOM 4104 N N . ALA A 1 512 ? -10.212 -17.192 27.977 1.00 75.12 512 ALA A N 1
ATOM 4105 C CA . ALA A 1 512 ? -9.836 -16.318 29.067 1.00 75.12 512 ALA A CA 1
ATOM 4106 C C . ALA A 1 512 ? -10.990 -15.342 29.356 1.00 75.12 512 ALA A C 1
ATOM 4108 O O . ALA A 1 512 ? -11.650 -14.858 28.437 1.00 75.12 512 ALA A O 1
ATOM 4109 N N . PHE A 1 513 ? -11.265 -15.063 30.634 1.00 76.88 513 PHE A N 1
ATOM 4110 C CA . PHE A 1 513 ? -12.437 -14.291 31.088 1.00 76.88 513 PHE A CA 1
ATOM 4111 C C . PHE A 1 513 ? -12.679 -12.997 30.278 1.00 76.88 513 PHE A C 1
ATOM 4113 O O . PHE A 1 513 ? -13.818 -12.615 30.005 1.00 76.88 513 PHE A O 1
ATOM 4120 N N . HIS A 1 514 ? -11.599 -12.353 29.829 1.00 76.25 514 HIS A N 1
ATOM 4121 C CA . HIS A 1 514 ? -11.615 -11.130 29.026 1.00 76.25 514 HIS A CA 1
ATOM 4122 C C . HIS A 1 514 ? -12.206 -11.285 27.609 1.00 76.25 514 HIS A C 1
ATOM 4124 O O . HIS A 1 514 ? -12.692 -10.302 27.041 1.00 76.25 514 HIS A O 1
ATOM 4130 N N . GLU A 1 515 ? -12.212 -12.492 27.041 1.00 83.81 515 GLU A N 1
ATOM 4131 C CA . GLU A 1 515 ? -12.800 -12.796 25.729 1.00 83.81 515 GLU A CA 1
ATOM 4132 C C . GLU A 1 515 ? -14.325 -12.986 25.793 1.00 83.81 515 GLU A C 1
ATOM 4134 O O . GLU A 1 515 ? -15.017 -12.801 24.793 1.00 83.81 515 GLU A O 1
ATOM 4139 N N . LEU A 1 516 ? -14.866 -13.332 26.970 1.00 87.44 516 LEU A N 1
ATOM 4140 C CA . LEU A 1 516 ? -16.295 -13.619 27.161 1.00 87.44 516 LEU A CA 1
ATOM 4141 C C . LEU A 1 516 ? -17.156 -12.369 27.364 1.00 87.44 516 LEU A C 1
ATOM 4143 O O . LEU A 1 516 ? -18.360 -12.389 27.067 1.00 87.44 516 LEU A O 1
ATOM 4147 N N . LEU A 1 517 ? -16.557 -11.299 27.889 1.00 88.19 517 LEU A N 1
ATOM 4148 C CA . LEU A 1 517 ? -17.211 -10.002 28.003 1.00 88.19 517 LEU A CA 1
ATOM 4149 C C . LEU A 1 517 ? -17.452 -9.445 26.591 1.00 88.19 517 LEU A C 1
ATOM 4151 O O . LEU A 1 517 ? -16.633 -9.625 25.688 1.00 88.19 517 LEU A O 1
ATOM 4155 N N . ARG A 1 518 ? -18.553 -8.727 26.385 1.00 90.75 518 ARG A N 1
ATOM 4156 C CA . ARG A 1 518 ? -18.777 -7.907 25.181 1.00 90.75 518 ARG A CA 1
ATOM 4157 C C . ARG A 1 518 ? -18.063 -6.558 25.327 1.00 90.75 518 ARG A C 1
ATOM 4159 O O . ARG A 1 518 ? -17.558 -6.244 26.404 1.00 90.75 518 ARG A O 1
ATOM 4166 N N . SER A 1 519 ? -17.920 -5.785 24.253 1.00 87.12 519 SER A N 1
ATOM 4167 C CA . SER A 1 519 ? -17.492 -4.376 24.342 1.00 87.12 519 SER A CA 1
ATOM 4168 C C . SER A 1 519 ? -18.623 -3.515 24.876 1.00 87.12 519 SER A C 1
ATOM 4170 O O . SER A 1 519 ? -19.788 -3.855 24.648 1.00 87.12 519 SER A O 1
ATOM 4172 N N . PHE A 1 520 ? -18.286 -2.409 25.551 1.00 86.19 520 PHE A N 1
ATOM 4173 C CA . PHE A 1 520 ? -19.257 -1.387 25.921 1.00 86.19 520 PHE A CA 1
ATOM 4174 C C . PHE A 1 520 ? -20.112 -1.092 24.693 1.00 86.19 520 PHE A C 1
ATOM 4176 O O . PHE A 1 520 ? -19.564 -1.000 23.584 1.00 86.19 520 PHE A O 1
ATOM 4183 N N . PRO A 1 521 ? -21.436 -0.938 24.856 1.00 80.56 521 PRO A N 1
ATOM 4184 C CA . PRO A 1 521 ? -22.269 -0.467 23.775 1.00 80.56 521 PRO A CA 1
ATOM 4185 C C . PRO A 1 521 ? -21.669 0.863 23.347 1.00 80.56 521 PRO A C 1
ATOM 4187 O O . PRO A 1 521 ? -21.663 1.837 24.105 1.00 80.56 521 PRO A O 1
ATOM 4190 N N . HIS A 1 522 ? -21.068 0.886 22.158 1.00 67.56 522 HIS A N 1
ATOM 4191 C CA . HIS A 1 522 ? -20.625 2.142 21.601 1.00 67.56 522 HIS A CA 1
ATOM 4192 C C . HIS A 1 522 ? -21.892 2.985 21.509 1.00 67.56 522 HIS A C 1
ATOM 4194 O O . HIS A 1 522 ? -22.866 2.504 20.917 1.00 67.56 522 HIS A O 1
ATOM 4200 N N . PRO A 1 523 ? -21.928 4.186 22.122 1.00 58.25 523 PRO A N 1
ATOM 4201 C CA . PRO A 1 523 ? -23.058 5.075 21.919 1.00 58.25 523 PRO A CA 1
ATOM 4202 C C . PRO A 1 523 ? -23.242 5.129 20.412 1.00 58.25 523 PRO A C 1
ATOM 4204 O O . PRO A 1 523 ? -22.232 5.271 19.712 1.00 58.25 523 PRO A O 1
ATOM 4207 N N . THR A 1 524 ? -24.466 4.885 19.934 1.00 53.44 524 THR A N 1
ATOM 4208 C CA . THR A 1 524 ? -24.826 4.928 18.515 1.00 53.44 524 THR A CA 1
ATOM 4209 C C . THR A 1 524 ? -24.399 6.294 18.024 1.00 53.44 524 THR A C 1
ATOM 4211 O O . THR A 1 524 ? -25.061 7.306 18.238 1.00 53.44 524 THR A O 1
ATOM 4214 N N . THR A 1 525 ? -23.164 6.350 17.555 1.00 49.25 525 THR A N 1
ATOM 4215 C CA . THR A 1 525 ? -22.457 7.593 17.366 1.00 49.25 525 THR A CA 1
ATOM 4216 C C . THR A 1 525 ? -22.883 7.961 15.982 1.00 49.25 525 THR A C 1
ATOM 4218 O O . THR A 1 525 ? -22.314 7.482 15.003 1.00 49.25 525 THR A O 1
ATOM 4221 N N . ASP A 1 526 ? -23.910 8.799 15.901 1.00 51.19 526 ASP A N 1
ATOM 4222 C CA . ASP A 1 526 ? -24.079 9.649 14.742 1.00 51.19 526 ASP A CA 1
ATOM 4223 C C . ASP A 1 526 ? -22.731 10.341 14.550 1.00 51.19 526 ASP A C 1
ATOM 4225 O O . ASP A 1 526 ? -22.351 11.254 15.295 1.00 51.19 526 ASP A O 1
ATOM 4229 N N . SER A 1 527 ? -21.947 9.810 13.605 1.00 53.09 527 SER A N 1
ATOM 4230 C CA . SER A 1 527 ? -20.521 10.107 13.414 1.00 53.09 527 SER A CA 1
ATOM 4231 C C . SER A 1 527 ? -20.240 11.600 13.201 1.00 53.09 527 SER A C 1
ATOM 4233 O O . SER A 1 527 ? -19.101 12.055 13.300 1.00 53.09 527 SER A O 1
ATOM 4235 N N . HIS A 1 528 ? -21.304 12.361 12.952 1.00 54.94 528 HIS A N 1
ATOM 4236 C CA . HIS A 1 528 ? -21.356 13.802 12.807 1.00 54.94 528 HIS A CA 1
ATOM 4237 C C . HIS A 1 528 ? -21.028 14.582 14.091 1.00 54.94 528 HIS A C 1
ATOM 4239 O O . HIS A 1 528 ? -20.642 15.743 13.985 1.00 54.94 528 HIS A O 1
ATOM 4245 N N . THR A 1 529 ? -21.136 13.976 15.281 1.00 55.50 529 THR A N 1
ATOM 4246 C CA . THR A 1 529 ? -20.923 14.677 16.568 1.00 55.50 529 THR A CA 1
ATOM 4247 C C . THR A 1 529 ? -19.502 14.581 17.128 1.00 55.50 529 THR A C 1
ATOM 4249 O O . THR A 1 529 ? -19.141 15.364 18.006 1.00 55.50 529 THR A O 1
ATOM 4252 N N . LEU A 1 530 ? -18.659 13.677 16.613 1.00 57.34 530 LEU A N 1
ATOM 4253 C CA . LEU A 1 530 ? -17.240 13.651 16.972 1.00 57.34 530 LEU A CA 1
ATOM 4254 C C . LEU A 1 530 ? -16.545 14.859 16.331 1.00 57.34 530 LEU A C 1
ATOM 4256 O O . LEU A 1 530 ? -16.462 14.962 15.103 1.00 57.34 530 LEU A O 1
ATOM 4260 N N . LEU A 1 531 ? -16.051 15.779 17.165 1.00 59.34 531 LEU A N 1
ATOM 4261 C CA . LEU A 1 531 ? -15.356 16.991 16.730 1.00 59.34 531 LEU A CA 1
ATOM 4262 C C . LEU A 1 531 ? -14.262 16.645 15.702 1.00 59.34 531 LEU A C 1
ATOM 4264 O O . LEU A 1 531 ? -13.488 15.699 15.866 1.00 59.34 531 LEU A O 1
ATOM 4268 N N . ARG A 1 532 ? -14.203 17.417 14.606 1.00 59.56 532 ARG A N 1
ATOM 4269 C CA . ARG A 1 532 ? -13.408 17.120 13.393 1.00 59.56 532 ARG A CA 1
ATOM 4270 C C . ARG A 1 532 ? -11.917 16.831 13.641 1.00 59.56 532 ARG A C 1
ATOM 4272 O O . ARG A 1 532 ? -11.318 16.178 12.784 1.00 59.56 532 ARG A O 1
ATOM 4279 N N . HIS A 1 533 ? -11.358 17.282 14.766 1.00 56.44 533 HIS A N 1
ATOM 4280 C CA . HIS A 1 533 ? -9.924 17.293 15.081 1.00 56.44 533 HIS A CA 1
ATOM 4281 C C . HIS A 1 533 ? -9.485 16.327 16.189 1.00 56.44 533 HIS A C 1
ATOM 4283 O O . HIS A 1 533 ? -8.353 16.415 16.659 1.00 56.44 533 HIS A O 1
ATOM 4289 N N . ASP A 1 534 ? -10.339 15.394 16.603 1.00 71.62 534 ASP A N 1
ATOM 4290 C CA . ASP A 1 534 ? -10.025 14.586 17.775 1.00 71.62 534 ASP A CA 1
ATOM 4291 C C . ASP A 1 534 ? -8.963 13.497 17.499 1.00 71.62 534 ASP A C 1
ATOM 4293 O O . ASP A 1 534 ? -9.032 12.779 16.490 1.00 71.62 534 ASP A O 1
ATOM 4297 N N . LYS A 1 535 ? -7.997 13.324 18.417 1.00 84.19 535 LYS A N 1
ATOM 4298 C CA . LYS A 1 535 ? -6.948 12.276 18.343 1.00 84.19 535 LYS A CA 1
ATOM 4299 C C . LYS A 1 535 ? -7.574 10.883 18.202 1.00 84.19 535 LYS A C 1
ATOM 4301 O O . LYS A 1 535 ? -7.046 10.021 17.497 1.00 84.19 535 LYS A O 1
ATOM 4306 N N . LEU A 1 536 ? -8.748 10.699 18.809 1.00 79.50 536 LEU A N 1
ATOM 4307 C CA . LEU A 1 536 ? -9.565 9.491 18.714 1.00 79.50 536 LEU A CA 1
ATOM 4308 C C . LEU A 1 536 ? -10.015 9.194 17.284 1.00 79.50 536 LEU A C 1
ATOM 4310 O O . LEU A 1 536 ? -10.001 8.038 16.873 1.00 79.50 536 LEU A O 1
ATOM 4314 N N . ARG A 1 537 ? -10.353 10.214 16.488 1.00 77.94 537 ARG A N 1
ATOM 4315 C CA . ARG A 1 537 ? -10.768 10.022 15.094 1.00 77.94 537 ARG A CA 1
ATOM 4316 C C . ARG A 1 537 ? -9.605 9.553 14.231 1.00 77.94 537 ARG A C 1
ATOM 4318 O O . ARG A 1 537 ? -9.801 8.694 13.377 1.00 77.94 537 ARG A O 1
ATOM 4325 N N . HIS A 1 538 ? -8.405 10.091 14.451 1.00 83.38 538 HIS A N 1
ATOM 4326 C CA . HIS A 1 538 ? -7.200 9.611 13.773 1.00 83.38 538 HIS A CA 1
ATOM 4327 C C . HIS A 1 538 ? -6.881 8.169 14.180 1.00 83.38 538 HIS A C 1
ATOM 4329 O O . HIS A 1 538 ? -6.676 7.326 13.312 1.00 83.38 538 HIS A O 1
ATOM 4335 N N . LYS A 1 539 ? -6.917 7.867 15.485 1.00 86.19 539 LYS A N 1
ATOM 4336 C CA . LYS A 1 539 ? -6.705 6.510 16.002 1.00 86.19 539 LYS A CA 1
ATOM 4337 C C . LYS A 1 539 ? -7.720 5.518 15.431 1.00 86.19 539 LYS A C 1
ATOM 4339 O O . LYS A 1 539 ? -7.328 4.460 14.958 1.00 86.19 539 LYS A O 1
ATOM 4344 N N . LEU A 1 540 ? -9.001 5.883 15.391 1.00 82.81 540 LEU A N 1
ATOM 4345 C CA . LEU A 1 540 ? -10.065 5.052 14.830 1.00 82.81 540 LEU A CA 1
ATOM 4346 C C . LEU A 1 540 ? -9.909 4.874 13.316 1.00 82.81 540 LEU A C 1
ATOM 4348 O O . LEU A 1 540 ? -10.067 3.770 12.811 1.00 82.81 540 LEU A O 1
ATOM 4352 N N . ARG A 1 541 ? -9.556 5.937 12.582 1.00 82.88 541 ARG A N 1
ATOM 4353 C CA . ARG A 1 541 ? -9.235 5.844 11.149 1.00 82.88 541 ARG A CA 1
ATOM 4354 C C . ARG A 1 541 ? -8.047 4.932 10.889 1.00 82.88 541 ARG A C 1
ATOM 4356 O O . ARG A 1 541 ? -8.073 4.221 9.899 1.00 82.88 541 ARG A O 1
ATOM 4363 N N . TRP A 1 542 ? -7.036 4.962 11.752 1.00 87.94 542 TRP A N 1
ATOM 4364 C CA . TRP A 1 542 ? -5.865 4.100 11.650 1.00 87.94 542 TRP A CA 1
ATOM 4365 C C . TRP A 1 542 ? -6.198 2.639 11.989 1.00 87.94 542 TRP A C 1
ATOM 4367 O O . TRP A 1 542 ? -5.833 1.755 11.225 1.00 87.94 542 TRP A O 1
ATOM 4377 N N . LEU A 1 543 ? -6.968 2.383 13.052 1.00 86.25 543 LEU A N 1
ATOM 4378 C CA . LEU A 1 543 ? -7.457 1.044 13.431 1.00 86.25 543 LEU A CA 1
ATOM 4379 C C . LEU A 1 543 ? -8.424 0.427 12.413 1.00 86.25 543 LEU A C 1
ATOM 4381 O O . LEU A 1 543 ? -8.577 -0.794 12.359 1.00 86.25 543 LEU A O 1
ATOM 4385 N N . ASN A 1 544 ? -9.100 1.281 11.647 1.00 83.50 544 ASN A N 1
ATOM 4386 C CA . ASN A 1 544 ? -10.015 0.901 10.575 1.00 83.50 544 ASN A CA 1
ATOM 4387 C C . ASN A 1 544 ? -9.394 1.091 9.186 1.00 83.50 544 ASN A C 1
ATOM 4389 O O . ASN A 1 544 ? -10.094 0.938 8.184 1.00 83.50 544 ASN A O 1
ATOM 4393 N N . ALA A 1 545 ? -8.112 1.462 9.105 1.00 84.81 545 ALA A N 1
ATOM 4394 C CA . ALA A 1 545 ? -7.419 1.524 7.832 1.00 84.81 545 ALA A CA 1
ATOM 4395 C C . ALA A 1 545 ? -7.332 0.098 7.276 1.00 84.81 545 ALA A C 1
ATOM 4397 O O . ALA A 1 545 ? -7.068 -0.830 8.045 1.00 84.81 545 ALA A O 1
ATOM 4398 N N . PRO A 1 546 ? -7.572 -0.095 5.970 1.00 84.94 546 PRO A N 1
ATOM 4399 C CA . PRO A 1 546 ? -7.495 -1.414 5.371 1.00 84.94 546 PRO A CA 1
ATOM 4400 C C . PRO A 1 546 ? -6.079 -1.959 5.526 1.00 84.94 546 PRO A C 1
ATOM 4402 O O . PRO A 1 546 ? -5.092 -1.270 5.255 1.00 84.94 546 PRO A O 1
ATOM 4405 N N . VAL A 1 547 ? -6.004 -3.211 5.949 1.00 89.12 547 VAL A N 1
ATOM 4406 C CA . VAL A 1 547 ? -4.781 -3.995 5.878 1.00 89.12 547 VAL A CA 1
ATOM 4407 C C . VAL A 1 547 ? -4.614 -4.432 4.435 1.00 89.12 547 VAL A C 1
ATOM 4409 O O . VAL A 1 547 ? -5.547 -4.974 3.841 1.00 89.12 547 VAL A O 1
ATOM 4412 N N . PHE A 1 548 ? -3.450 -4.144 3.867 1.00 93.19 548 PHE A N 1
ATOM 4413 C CA . PHE A 1 548 ? -3.121 -4.568 2.516 1.00 93.19 548 PHE A CA 1
ATOM 4414 C C . PHE A 1 548 ? -2.854 -6.070 2.543 1.00 93.19 548 PHE A C 1
ATOM 4416 O O . PHE A 1 548 ? -2.090 -6.545 3.376 1.00 93.19 548 PHE A O 1
ATOM 4423 N N . ARG A 1 549 ? -3.543 -6.815 1.682 1.00 92.94 549 ARG A N 1
ATOM 4424 C CA . ARG A 1 549 ? -3.390 -8.267 1.549 1.00 92.94 549 ARG A CA 1
ATOM 4425 C C . ARG A 1 549 ? -3.209 -8.612 0.082 1.00 92.94 549 ARG A C 1
ATOM 4427 O O . ARG A 1 549 ? -3.730 -7.895 -0.778 1.00 92.94 549 ARG A O 1
ATOM 4434 N N . MET A 1 550 ? -2.479 -9.689 -0.187 1.00 95.12 550 MET A N 1
ATOM 4435 C CA . MET A 1 550 ? -2.269 -10.179 -1.552 1.00 95.12 550 MET A CA 1
ATOM 4436 C C . MET A 1 550 ? -3.324 -11.198 -1.979 1.00 95.12 550 MET A C 1
ATOM 4438 O O . MET A 1 550 ? -3.559 -11.350 -3.172 1.00 95.12 550 MET A O 1
ATOM 4442 N N . GLU A 1 551 ? -4.039 -11.808 -1.027 1.00 93.19 551 GLU A N 1
ATOM 4443 C CA . GLU A 1 551 ? -5.127 -12.755 -1.290 1.00 93.19 551 GLU A CA 1
ATOM 4444 C C . GLU A 1 551 ? -6.161 -12.188 -2.275 1.00 93.19 551 GLU A C 1
ATOM 4446 O O . GLU A 1 551 ? -6.884 -11.234 -1.968 1.00 93.19 551 GLU A O 1
ATOM 4451 N N . GLY A 1 552 ? -6.250 -12.806 -3.455 1.00 93.00 552 GLY A N 1
ATOM 4452 C CA . GLY A 1 552 ? -7.214 -12.468 -4.503 1.00 93.00 552 GLY A CA 1
ATOM 4453 C C . GLY A 1 552 ? -6.802 -11.308 -5.415 1.00 93.00 552 GLY A C 1
ATOM 4454 O O . GLY A 1 552 ? -7.621 -10.877 -6.237 1.00 93.00 552 GLY A O 1
ATOM 4455 N N . VAL A 1 553 ? -5.576 -10.785 -5.289 1.00 96.38 553 VAL A N 1
ATOM 4456 C CA . VAL A 1 553 ? -5.002 -9.848 -6.265 1.00 96.38 553 VAL A CA 1
ATOM 4457 C C . VAL A 1 553 ? -4.731 -10.604 -7.562 1.00 96.38 553 VAL A C 1
ATOM 4459 O O . VAL A 1 553 ? -3.977 -11.568 -7.586 1.00 96.38 553 VAL A O 1
ATOM 4462 N N . LYS A 1 554 ? -5.342 -10.149 -8.660 1.00 96.88 554 LYS A N 1
ATOM 4463 C CA . LYS A 1 554 ? -5.203 -10.760 -9.989 1.00 96.88 554 LYS A CA 1
ATOM 4464 C C . LYS A 1 554 ? -4.467 -9.824 -10.933 1.00 96.88 554 LYS A C 1
ATOM 4466 O O . LYS A 1 554 ? -4.900 -8.685 -11.131 1.00 96.88 554 LYS A O 1
ATOM 4471 N N . VAL A 1 555 ? -3.410 -10.304 -11.575 1.00 97.62 555 VAL A N 1
ATOM 4472 C CA . VAL A 1 555 ? -2.690 -9.587 -12.632 1.00 97.62 555 VAL A CA 1
ATOM 4473 C C . VAL A 1 555 ? -2.988 -10.246 -13.972 1.00 97.62 555 VAL A C 1
ATOM 4475 O O . VAL A 1 555 ? -2.564 -11.363 -14.251 1.00 97.62 555 VAL A O 1
ATOM 4478 N N . GLN A 1 556 ? -3.729 -9.534 -14.815 1.00 97.06 556 GLN A N 1
ATOM 4479 C CA . GLN A 1 556 ? -4.050 -9.960 -16.170 1.00 97.06 556 GLN A CA 1
ATOM 4480 C C . GLN A 1 556 ? -3.004 -9.421 -17.143 1.00 97.06 556 GLN A C 1
ATOM 4482 O O . GLN A 1 556 ? -2.849 -8.206 -17.260 1.00 97.06 556 GLN A O 1
ATOM 4487 N N . TRP A 1 557 ? -2.329 -10.302 -17.874 1.00 97.31 557 TRP A N 1
ATOM 4488 C CA . TRP A 1 557 ? -1.226 -9.966 -18.777 1.00 97.31 557 TRP A CA 1
ATOM 4489 C C . TRP A 1 557 ? -1.645 -9.982 -20.244 1.00 97.31 557 TRP A C 1
ATOM 4491 O O . TRP A 1 557 ? -2.330 -10.903 -20.689 1.00 97.31 557 TRP A O 1
ATOM 4501 N N . ALA A 1 558 ? -1.188 -9.006 -21.032 1.00 95.75 558 ALA A N 1
ATOM 4502 C CA . ALA A 1 558 ? -1.303 -9.080 -22.491 1.00 95.75 558 ALA A CA 1
ATOM 4503 C C . ALA A 1 558 ? -0.376 -10.157 -23.083 1.00 95.75 558 ALA A C 1
ATOM 4505 O O . ALA A 1 558 ? -0.749 -10.831 -24.042 1.00 95.75 558 ALA A O 1
ATOM 4506 N N . ASN A 1 559 ? 0.805 -10.336 -22.486 1.00 95.75 559 ASN A N 1
ATOM 4507 C CA . ASN A 1 559 ? 1.729 -11.435 -22.735 1.00 95.75 559 ASN A CA 1
ATOM 4508 C C . ASN A 1 559 ? 2.174 -12.010 -21.388 1.00 95.75 559 ASN A C 1
ATOM 4510 O O . ASN A 1 559 ? 2.778 -11.290 -20.600 1.00 95.75 559 ASN A O 1
ATOM 4514 N N . ILE A 1 560 ? 1.877 -13.282 -21.124 1.00 96.19 560 ILE A N 1
ATOM 4515 C CA . ILE A 1 560 ? 2.160 -13.898 -19.821 1.00 96.19 560 ILE A CA 1
ATOM 4516 C C . ILE A 1 560 ? 3.662 -14.009 -19.530 1.00 96.19 560 ILE A C 1
ATOM 4518 O O . ILE A 1 560 ? 4.056 -13.905 -18.377 1.00 96.19 560 ILE A O 1
ATOM 4522 N N . LEU A 1 561 ? 4.499 -14.108 -20.570 1.00 96.56 561 LEU A N 1
ATOM 4523 C CA . LEU A 1 561 ? 5.960 -14.148 -20.433 1.00 96.56 561 LEU A CA 1
ATOM 4524 C C . LEU A 1 561 ? 6.537 -12.842 -19.880 1.00 96.56 561 LEU A C 1
ATOM 4526 O O . LEU A 1 561 ? 7.630 -12.830 -19.334 1.00 96.56 561 LEU A O 1
ATOM 4530 N N . ASP A 1 562 ? 5.800 -11.731 -19.984 1.00 97.38 562 ASP A N 1
ATOM 4531 C CA . ASP A 1 562 ? 6.261 -10.475 -19.396 1.00 97.38 562 ASP A CA 1
ATOM 4532 C C . ASP A 1 562 ? 6.304 -10.555 -17.856 1.00 97.38 562 ASP A C 1
ATOM 4534 O O . ASP A 1 562 ? 7.008 -9.760 -17.243 1.00 97.38 562 ASP A O 1
ATOM 4538 N N . ALA A 1 563 ? 5.612 -11.514 -17.223 1.00 97.38 563 ALA A N 1
ATOM 4539 C CA . ALA A 1 563 ? 5.684 -11.733 -15.776 1.00 97.38 563 ALA A CA 1
ATOM 4540 C C . ALA A 1 563 ? 7.092 -12.137 -15.295 1.00 97.38 563 ALA A C 1
ATOM 4542 O O . ALA A 1 563 ? 7.427 -11.885 -14.138 1.00 97.38 563 ALA A O 1
ATOM 4543 N N . GLU A 1 564 ? 7.925 -12.700 -16.178 1.00 96.88 564 GLU A N 1
ATOM 4544 C CA . GLU A 1 564 ? 9.302 -13.130 -15.884 1.00 96.88 564 GLU A CA 1
ATOM 4545 C C . GLU A 1 564 ? 10.276 -11.955 -15.704 1.00 96.88 564 GLU A C 1
ATOM 4547 O O . GLU A 1 564 ? 11.382 -12.141 -15.208 1.00 96.88 564 GLU A O 1
ATOM 4552 N N . PHE A 1 565 ? 9.888 -10.728 -16.083 1.00 97.50 565 PHE A N 1
ATOM 4553 C CA . PHE A 1 565 ? 10.718 -9.543 -15.834 1.00 97.50 565 PHE A CA 1
ATOM 4554 C C . PHE A 1 565 ? 10.827 -9.186 -14.348 1.00 97.50 565 PHE A C 1
ATOM 4556 O O . PHE A 1 565 ? 11.708 -8.413 -13.973 1.00 97.50 565 PHE A O 1
ATOM 4563 N N . ALA A 1 566 ? 9.931 -9.704 -13.509 1.00 97.88 566 ALA A N 1
ATOM 4564 C CA . ALA A 1 566 ? 10.044 -9.579 -12.067 1.00 97.88 566 ALA A CA 1
ATOM 4565 C C . ALA A 1 566 ? 10.840 -10.759 -11.498 1.00 97.88 566 ALA A C 1
ATOM 4567 O O . ALA A 1 566 ? 10.630 -11.905 -11.886 1.00 97.88 566 ALA A O 1
ATOM 4568 N N . GLN A 1 567 ? 11.734 -10.462 -10.556 1.00 97.38 567 GLN A N 1
ATOM 4569 C CA . GLN A 1 567 ? 12.552 -11.473 -9.886 1.00 97.38 567 GLN A CA 1
ATOM 4570 C C . GLN A 1 567 ? 11.708 -12.417 -9.020 1.00 97.38 567 GLN A C 1
ATOM 4572 O O . GLN A 1 567 ? 11.963 -13.617 -8.983 1.00 97.38 567 GLN A O 1
ATOM 4577 N N . GLU A 1 568 ? 10.713 -11.866 -8.329 1.00 97.81 568 GLU A N 1
ATOM 4578 C CA . GLU A 1 568 ? 9.857 -12.575 -7.384 1.00 97.81 568 GLU A CA 1
ATOM 4579 C C . GLU A 1 568 ? 8.467 -11.933 -7.370 1.00 97.81 568 GLU A C 1
ATOM 4581 O O . GLU A 1 568 ? 8.330 -10.734 -7.624 1.00 97.81 568 GLU A O 1
ATOM 4586 N N . TRP A 1 569 ? 7.442 -12.728 -7.067 1.00 98.19 569 TRP A N 1
ATOM 4587 C CA . TRP A 1 569 ? 6.063 -12.282 -6.882 1.00 98.19 569 TRP A CA 1
ATOM 4588 C C . TRP A 1 569 ? 5.542 -12.751 -5.519 1.00 98.19 569 TRP A C 1
ATOM 4590 O O . TRP A 1 569 ? 5.901 -13.851 -5.103 1.00 98.19 569 TRP A O 1
ATOM 4600 N N . PRO A 1 570 ? 4.665 -11.979 -4.848 1.00 97.75 570 PRO A N 1
ATOM 4601 C CA . PRO A 1 570 ? 3.983 -12.451 -3.644 1.00 97.75 570 PRO A CA 1
ATOM 4602 C C . PRO A 1 570 ? 3.161 -13.716 -3.915 1.00 97.75 570 PRO A C 1
ATOM 4604 O O . PRO A 1 570 ? 2.466 -13.785 -4.933 1.00 97.75 570 PRO A O 1
ATOM 4607 N N . GLU A 1 571 ? 3.158 -14.671 -2.981 1.00 96.25 571 GLU A N 1
ATOM 4608 C CA . GLU A 1 571 ? 2.472 -15.967 -3.144 1.00 96.25 571 GLU A CA 1
ATOM 4609 C C . GLU A 1 571 ? 0.960 -15.823 -3.396 1.00 96.25 571 GLU A C 1
ATOM 4611 O O . GLU A 1 571 ? 0.359 -16.624 -4.112 1.00 96.25 571 GLU A O 1
ATOM 4616 N N . GLY A 1 572 ? 0.334 -14.780 -2.842 1.00 95.44 572 GLY A N 1
ATOM 4617 C CA . GLY A 1 572 ? -1.101 -14.523 -2.998 1.00 95.44 572 GLY A CA 1
ATOM 4618 C C . GLY A 1 572 ? -1.523 -13.950 -4.358 1.00 95.44 572 GLY A C 1
ATOM 4619 O O . GLY A 1 572 ? -2.726 -13.805 -4.597 1.00 95.44 572 GLY A O 1
ATOM 4620 N N . VAL A 1 573 ? -0.577 -13.588 -5.235 1.00 97.56 573 VAL A N 1
ATOM 4621 C CA . VAL A 1 573 ? -0.871 -12.940 -6.522 1.00 97.56 573 VAL A CA 1
ATOM 4622 C C . VAL A 1 573 ? -1.175 -13.976 -7.601 1.00 97.56 573 VAL A C 1
ATOM 4624 O O . VAL A 1 573 ? -0.347 -14.803 -7.968 1.00 97.56 573 VAL A O 1
ATOM 4627 N N . GLU A 1 574 ? -2.364 -13.878 -8.189 1.00 97.12 574 GLU A N 1
ATOM 4628 C CA . GLU A 1 574 ? -2.782 -14.730 -9.299 1.00 97.12 574 GLU A CA 1
ATOM 4629 C C . GLU A 1 574 ? -2.442 -14.084 -10.646 1.00 97.12 574 GLU A C 1
ATOM 4631 O O . GLU A 1 574 ? -2.807 -12.937 -10.921 1.00 97.12 574 GLU A O 1
ATOM 4636 N N . HIS A 1 575 ? -1.803 -14.840 -11.536 1.00 97.50 575 HIS A N 1
ATOM 4637 C CA . HIS A 1 575 ? -1.521 -14.401 -12.900 1.00 97.50 575 HIS A CA 1
ATOM 4638 C C . HIS A 1 575 ? -2.525 -14.997 -13.887 1.00 97.50 575 HIS A C 1
ATOM 4640 O O . HIS A 1 575 ? -2.736 -16.206 -13.942 1.00 97.50 575 HIS A O 1
ATOM 4646 N N . GLU A 1 576 ? -3.127 -14.145 -14.712 1.00 96.19 576 GLU A N 1
ATOM 4647 C CA . GLU A 1 576 ? -4.124 -14.539 -15.706 1.00 96.19 576 GLU A CA 1
ATOM 4648 C C . GLU A 1 576 ? -3.753 -13.994 -17.092 1.00 96.19 576 GLU A C 1
ATOM 4650 O O . GLU A 1 576 ? -3.146 -12.931 -17.239 1.00 96.19 576 GLU A O 1
ATOM 4655 N N . TYR A 1 577 ? -4.170 -14.690 -18.149 1.00 95.31 577 TYR A N 1
ATOM 4656 C CA . TYR A 1 577 ? -4.044 -14.175 -19.510 1.00 95.31 577 TYR A CA 1
ATOM 4657 C C . TYR A 1 577 ? -5.195 -13.211 -19.831 1.00 95.31 577 TYR A C 1
ATOM 4659 O O . TYR A 1 577 ? -6.372 -13.563 -19.745 1.00 95.31 577 TYR A O 1
ATOM 4667 N N . MET A 1 578 ? -4.876 -11.988 -20.263 1.00 91.75 578 MET A N 1
ATOM 4668 C CA . MET A 1 578 ? -5.875 -10.968 -20.607 1.00 91.75 578 MET A CA 1
ATOM 4669 C C . MET A 1 578 ? -6.624 -11.303 -21.913 1.00 91.75 578 MET A C 1
ATOM 4671 O O . MET A 1 578 ? -7.717 -10.784 -22.162 1.00 91.75 578 MET A O 1
ATOM 4675 N N . GLY A 1 579 ? -6.096 -12.196 -22.755 1.00 89.81 579 GLY A N 1
ATOM 4676 C CA . GLY A 1 579 ? -6.643 -12.500 -24.082 1.00 89.81 579 GLY A CA 1
ATOM 4677 C C . GLY A 1 579 ? -6.223 -11.497 -25.158 1.00 89.81 579 GLY A C 1
ATOM 4678 O O . GLY A 1 579 ? -5.551 -10.508 -24.878 1.00 89.81 579 GLY A O 1
ATOM 4679 N N . LEU A 1 580 ? -6.685 -11.704 -26.398 1.00 84.38 580 LEU A N 1
ATOM 4680 C CA . LEU A 1 580 ? -6.477 -10.734 -27.478 1.00 84.38 580 LEU A CA 1
ATOM 4681 C C . LEU A 1 580 ? -7.179 -9.410 -27.148 1.00 84.38 580 LEU A C 1
ATOM 4683 O O . LEU A 1 580 ? -8.401 -9.274 -27.247 1.00 84.38 580 LEU A O 1
ATOM 4687 N N . THR A 1 581 ? -6.390 -8.415 -26.768 1.00 78.38 581 THR A N 1
ATOM 4688 C CA . THR A 1 581 ? -6.842 -7.043 -26.558 1.00 78.38 581 THR A CA 1
ATOM 4689 C C . THR A 1 581 ? -6.335 -6.141 -27.666 1.00 78.38 581 THR A C 1
ATOM 4691 O O . THR A 1 581 ? -5.157 -6.169 -28.011 1.00 78.38 581 THR A O 1
ATOM 4694 N N . ARG A 1 582 ? -7.230 -5.309 -28.211 1.00 82.81 582 ARG A N 1
ATOM 4695 C CA . ARG A 1 582 ? -6.866 -4.268 -29.181 1.00 82.81 582 ARG A CA 1
ATOM 4696 C C . ARG A 1 582 ? -6.256 -3.056 -28.459 1.00 82.81 582 ARG A C 1
ATOM 4698 O O . ARG A 1 582 ? -5.118 -3.103 -28.014 1.00 82.81 582 ARG A O 1
ATOM 4705 N N . HIS A 1 583 ? -7.029 -1.979 -28.317 1.00 80.75 583 HIS A N 1
ATOM 4706 C CA . HIS A 1 583 ? -6.564 -0.682 -27.794 1.00 80.75 583 HIS A CA 1
ATOM 4707 C C . HIS A 1 583 ? -7.153 -0.328 -26.424 1.00 80.75 583 HIS A C 1
ATOM 4709 O O . HIS A 1 583 ? -6.868 0.723 -25.861 1.00 80.75 583 HIS A O 1
ATOM 4715 N N . THR A 1 584 ? -8.049 -1.162 -25.903 1.00 82.44 584 THR A N 1
ATOM 4716 C CA . THR A 1 584 ? -8.743 -0.931 -24.636 1.00 82.44 584 THR A CA 1
ATOM 4717 C C . THR A 1 584 ? -8.594 -2.188 -23.804 1.00 82.44 584 THR A C 1
ATOM 4719 O O . THR A 1 584 ? -8.851 -3.282 -24.310 1.00 82.44 584 THR A O 1
ATOM 4722 N N . ALA A 1 585 ? -8.155 -2.032 -22.555 1.00 75.75 585 ALA A N 1
ATOM 4723 C CA . ALA A 1 585 ? -8.057 -3.151 -21.629 1.00 75.75 585 ALA A CA 1
ATOM 4724 C C . ALA A 1 585 ? -9.432 -3.814 -21.452 1.00 75.75 585 ALA A C 1
ATOM 4726 O O . ALA A 1 585 ? -10.473 -3.152 -21.577 1.00 75.75 585 ALA A O 1
ATOM 4727 N N . LYS A 1 586 ? -9.464 -5.121 -21.178 1.00 79.31 586 LYS A N 1
ATOM 4728 C CA . LYS A 1 586 ? -10.733 -5.785 -20.861 1.00 79.31 586 LYS A CA 1
ATOM 4729 C C . LYS A 1 586 ? -11.275 -5.247 -19.544 1.00 79.31 586 LYS A C 1
ATOM 4731 O O . LYS A 1 586 ? -10.546 -4.752 -18.692 1.00 79.31 586 LYS A O 1
ATOM 4736 N N . HIS A 1 587 ? -12.595 -5.270 -19.414 1.00 77.56 587 HIS A N 1
ATOM 4737 C CA . HIS A 1 587 ? -13.219 -4.904 -18.152 1.00 77.56 587 HIS A CA 1
ATOM 4738 C C . HIS A 1 587 ? -13.213 -6.139 -17.233 1.00 77.56 587 HIS A C 1
ATOM 4740 O O . HIS A 1 587 ? -13.636 -7.199 -17.692 1.00 77.56 587 HIS A O 1
ATOM 4746 N N . PRO A 1 588 ? -12.822 -6.009 -15.953 1.00 73.81 588 PRO A N 1
ATOM 4747 C CA . PRO A 1 588 ? -12.556 -7.138 -15.045 1.00 73.81 588 PRO A CA 1
ATOM 4748 C C . PRO A 1 588 ? -13.758 -8.075 -14.849 1.00 73.81 588 PRO A C 1
ATOM 4750 O O . PRO A 1 588 ? -13.603 -9.271 -14.653 1.00 73.81 588 PRO A O 1
ATOM 4753 N N . LYS A 1 589 ? -14.989 -7.552 -14.950 1.00 75.38 589 LYS A N 1
ATOM 4754 C CA . LYS A 1 589 ? -16.220 -8.366 -14.860 1.00 75.38 589 LYS A CA 1
ATOM 4755 C C . LYS A 1 589 ? -16.394 -9.393 -15.984 1.00 75.38 589 LYS A C 1
ATOM 4757 O O . LYS A 1 589 ? -17.145 -10.346 -15.802 1.00 75.38 589 LYS A O 1
ATOM 4762 N N . TYR A 1 590 ? -15.769 -9.199 -17.143 1.00 74.31 590 TYR A N 1
ATOM 4763 C CA . TYR A 1 590 ? -15.842 -10.189 -18.210 1.00 74.31 590 TYR A CA 1
ATOM 4764 C C . TYR A 1 590 ? -14.728 -11.197 -17.974 1.00 74.31 590 TYR A C 1
ATOM 4766 O O . TYR A 1 590 ? -13.586 -10.956 -18.362 1.00 74.31 590 TYR A O 1
ATOM 4774 N N . LYS A 1 591 ? -15.073 -12.326 -17.343 1.00 63.75 591 LYS A N 1
ATOM 4775 C CA . LYS A 1 591 ? -14.218 -13.515 -17.385 1.00 63.75 591 LYS A CA 1
ATOM 4776 C C . LYS A 1 591 ? -13.852 -13.763 -18.845 1.00 63.75 591 LYS A C 1
ATOM 4778 O O . LYS A 1 591 ? -14.724 -13.635 -19.713 1.00 63.75 591 LYS A O 1
ATOM 4783 N N . ALA A 1 592 ? -12.582 -14.050 -19.118 1.00 58.47 592 ALA A N 1
ATOM 4784 C CA . ALA A 1 592 ? -12.140 -14.417 -20.451 1.00 58.47 592 ALA A CA 1
ATOM 4785 C C . ALA A 1 592 ? -12.910 -15.676 -20.871 1.00 58.47 592 ALA A C 1
ATOM 4787 O O . ALA A 1 592 ? -12.555 -16.788 -20.506 1.00 58.47 592 ALA A O 1
ATOM 4788 N N . LYS A 1 593 ? -14.027 -15.494 -21.581 1.00 52.25 593 LYS A N 1
ATOM 4789 C CA . LYS A 1 593 ? -14.661 -16.583 -22.310 1.00 52.25 593 LYS A CA 1
ATOM 4790 C C . LYS A 1 593 ? -13.643 -16.970 -23.382 1.00 52.25 593 LYS A C 1
ATOM 4792 O O . LYS A 1 593 ? -13.309 -16.110 -24.198 1.00 52.25 593 LYS A O 1
ATOM 4797 N N . MET A 1 594 ? -13.160 -18.209 -23.316 1.00 46.88 594 MET A N 1
ATOM 4798 C CA . MET A 1 594 ? -12.223 -18.867 -24.233 1.00 46.88 594 MET A CA 1
ATOM 4799 C C . MET A 1 594 ? -10.748 -18.439 -24.182 1.00 46.88 594 MET A C 1
ATOM 4801 O O . MET A 1 594 ? -10.349 -17.349 -24.603 1.00 46.88 594 MET A O 1
ATOM 4805 N N . THR A 1 595 ? -9.913 -19.398 -23.793 1.00 48.38 595 THR A N 1
ATOM 4806 C CA . THR A 1 595 ? -8.571 -19.590 -24.347 1.00 48.38 595 THR A CA 1
ATOM 4807 C C . THR A 1 595 ? -8.711 -19.984 -25.819 1.00 48.38 595 THR A C 1
ATOM 4809 O O . THR A 1 595 ? -9.497 -20.855 -26.172 1.00 48.38 595 THR A O 1
ATOM 4812 N N . VAL A 1 596 ? -7.934 -19.353 -26.704 1.00 51.59 596 VAL A N 1
ATOM 4813 C CA . VAL A 1 596 ? -7.932 -19.633 -28.157 1.00 51.59 596 VAL A CA 1
ATOM 4814 C C . VAL A 1 596 ? -7.634 -21.113 -28.467 1.00 51.59 596 VAL A C 1
ATOM 4816 O O . VAL A 1 596 ? -8.000 -21.606 -29.531 1.00 51.59 596 VAL A O 1
ATOM 4819 N N . LEU A 1 597 ? -7.042 -21.834 -27.510 1.00 50.34 597 LEU A N 1
ATOM 4820 C CA . LEU A 1 597 ? -6.779 -23.270 -27.577 1.00 50.34 597 LEU A CA 1
ATOM 4821 C C . LEU A 1 597 ? -8.054 -24.132 -27.561 1.00 50.34 597 LEU A C 1
ATOM 4823 O O . LEU A 1 597 ? -8.066 -25.160 -28.223 1.00 50.34 597 LEU A O 1
ATOM 4827 N N . GLU A 1 598 ? -9.142 -23.699 -26.917 1.00 53.19 598 GLU A N 1
ATOM 4828 C CA . GLU A 1 598 ? -10.425 -24.431 -26.938 1.00 53.19 598 GLU A CA 1
ATOM 4829 C C . GLU A 1 598 ? -11.249 -24.150 -28.209 1.00 53.19 598 GLU A C 1
ATOM 4831 O O . GLU A 1 598 ? -12.213 -24.849 -28.497 1.00 53.19 598 GLU A O 1
ATOM 4836 N N . THR A 1 599 ? -10.855 -23.155 -29.015 1.00 51.97 599 THR A N 1
ATOM 4837 C CA . THR A 1 599 ? -11.490 -22.839 -30.310 1.00 51.97 599 THR A CA 1
ATOM 4838 C C . THR A 1 599 ? -10.822 -23.442 -31.532 1.00 51.97 599 THR A C 1
ATOM 4840 O O . THR A 1 599 ? -11.211 -23.115 -32.650 1.00 51.97 599 THR A O 1
ATOM 4843 N N . LYS A 1 600 ? -9.825 -24.309 -31.379 1.00 56.75 600 LYS A N 1
ATOM 4844 C CA . LYS A 1 600 ? -9.275 -24.991 -32.553 1.00 56.75 600 LYS A CA 1
ATOM 4845 C C . LYS A 1 600 ? -10.237 -25.960 -33.265 1.00 56.75 600 LYS A C 1
ATOM 4847 O O . LYS A 1 600 ? -10.184 -25.938 -34.491 1.00 56.75 600 LYS A O 1
ATOM 4852 N N . PRO A 1 601 ? -11.196 -26.652 -32.608 1.00 59.91 601 PRO A N 1
ATOM 4853 C CA . PRO A 1 601 ? -12.040 -27.623 -33.310 1.00 59.91 601 PRO A CA 1
ATOM 4854 C C . PRO A 1 601 ? -12.862 -27.002 -34.446 1.00 59.91 601 PRO A C 1
ATOM 4856 O O . PRO A 1 601 ? -12.843 -27.501 -35.560 1.00 59.91 601 PRO A O 1
ATOM 4859 N N . TRP A 1 602 ? -13.501 -25.847 -34.220 1.00 61.66 602 TRP A N 1
ATOM 4860 C CA . TRP A 1 602 ? -14.380 -25.249 -35.239 1.00 61.66 602 TRP A CA 1
ATOM 4861 C C . TRP A 1 602 ? -13.620 -24.577 -36.400 1.00 61.66 602 TRP A C 1
ATOM 4863 O O . TRP A 1 602 ? -14.173 -24.402 -37.483 1.00 61.66 602 TRP A O 1
ATOM 4873 N N . LEU A 1 603 ? -12.372 -24.138 -36.181 1.00 64.62 603 LEU A N 1
ATOM 4874 C CA . LEU A 1 603 ? -11.533 -23.541 -37.230 1.00 64.62 603 LEU A CA 1
ATOM 4875 C C . LEU A 1 603 ? -10.879 -24.627 -38.085 1.00 64.62 603 LEU A C 1
ATOM 4877 O O . LEU A 1 603 ? -10.785 -24.438 -39.295 1.00 64.62 603 LEU A O 1
ATOM 4881 N N . GLU A 1 604 ? -10.492 -25.747 -37.470 1.00 68.44 604 GLU A N 1
ATOM 4882 C CA . GLU A 1 604 ? -10.045 -26.955 -38.167 1.00 68.44 604 GLU A CA 1
ATOM 4883 C C . GLU A 1 604 ? -11.209 -27.584 -38.952 1.00 68.44 604 GLU A C 1
ATOM 4885 O O . GLU A 1 604 ? -11.073 -27.756 -40.159 1.00 68.44 604 GLU A O 1
ATOM 4890 N N . GLU A 1 605 ? -12.404 -27.752 -38.368 1.00 70.94 605 GLU A N 1
ATOM 4891 C CA . GLU A 1 605 ? -13.610 -28.208 -39.094 1.00 70.94 605 GLU A CA 1
ATOM 4892 C C . GLU A 1 605 ? -13.959 -27.309 -40.285 1.00 70.94 605 GLU A C 1
ATOM 4894 O O . GLU A 1 605 ? -14.364 -27.788 -41.341 1.00 70.94 605 GLU A O 1
ATOM 4899 N N . ARG A 1 606 ? -13.797 -25.989 -40.150 1.00 75.44 606 ARG A N 1
ATOM 4900 C CA . ARG A 1 606 ? -14.125 -25.037 -41.221 1.00 75.44 606 ARG A CA 1
ATOM 4901 C C . ARG A 1 606 ? -13.027 -24.915 -42.279 1.00 75.44 606 ARG A C 1
ATOM 4903 O O . ARG A 1 606 ? -13.301 -24.407 -43.366 1.00 75.44 606 ARG A O 1
ATOM 4910 N N . ALA A 1 607 ? -11.795 -25.307 -41.964 1.00 74.62 607 ALA A N 1
ATOM 4911 C CA . ALA A 1 607 ? -10.712 -25.449 -42.935 1.00 74.62 607 ALA A CA 1
ATOM 4912 C C . ALA A 1 607 ? -10.855 -26.771 -43.711 1.00 74.62 607 ALA A C 1
ATOM 4914 O O . ALA A 1 607 ? -10.763 -26.755 -44.936 1.00 74.62 607 ALA A O 1
ATOM 4915 N N . ILE A 1 608 ? -11.228 -27.857 -43.022 1.00 78.50 608 ILE A N 1
ATOM 4916 C CA . ILE A 1 608 ? -11.594 -29.151 -43.622 1.00 78.50 608 ILE A CA 1
ATOM 4917 C C . ILE A 1 608 ? -12.819 -28.987 -44.537 1.00 78.50 608 ILE A C 1
ATOM 4919 O O . ILE A 1 608 ? -12.772 -29.346 -45.708 1.00 78.50 608 ILE A O 1
ATOM 4923 N N . ALA A 1 609 ? -13.885 -28.322 -44.076 1.00 78.12 609 ALA A N 1
ATOM 4924 C CA . ALA A 1 609 ? -15.086 -28.076 -44.885 1.00 78.12 609 ALA A CA 1
ATOM 4925 C C . ALA A 1 609 ? -14.853 -27.149 -46.096 1.00 78.12 609 ALA A C 1
ATOM 4927 O O . ALA A 1 609 ? -15.687 -27.098 -46.999 1.00 78.12 609 ALA A O 1
ATOM 4928 N N . ARG A 1 610 ? -13.750 -26.387 -46.116 1.00 82.19 610 ARG A N 1
ATOM 4929 C CA . ARG A 1 610 ? -13.344 -25.557 -47.264 1.00 82.19 610 ARG A CA 1
ATOM 4930 C C . ARG A 1 610 ? -12.325 -26.243 -48.176 1.00 82.19 610 ARG A C 1
ATOM 4932 O O . ARG A 1 610 ? -11.941 -25.636 -49.169 1.00 82.19 610 ARG A O 1
ATOM 4939 N N . GLY A 1 611 ? -11.903 -27.469 -47.855 1.00 70.62 611 GLY A N 1
ATOM 4940 C CA . GLY A 1 611 ? -10.879 -28.195 -48.608 1.00 70.62 611 GLY A CA 1
ATOM 4941 C C . GLY A 1 611 ? -9.496 -27.538 -48.553 1.00 70.62 611 GLY A C 1
ATOM 4942 O O . GLY A 1 611 ? -8.672 -27.784 -49.421 1.00 70.62 611 GLY A O 1
ATOM 4943 N N . GLU A 1 612 ? -9.239 -26.666 -47.570 1.00 79.94 612 GLU A N 1
ATOM 4944 C CA . GLU A 1 612 ? -7.932 -26.002 -47.402 1.00 79.94 612 GLU A CA 1
ATOM 4945 C C . GLU A 1 612 ? -6.912 -26.912 -46.700 1.00 79.94 612 GLU A C 1
ATOM 4947 O O . GLU A 1 612 ? -5.714 -26.638 -46.715 1.00 79.94 612 GLU A O 1
ATOM 4952 N N . ILE A 1 613 ? -7.394 -27.980 -46.067 1.00 62.94 613 ILE A N 1
ATOM 4953 C CA . ILE A 1 613 ? -6.591 -29.029 -45.452 1.00 62.94 613 ILE A CA 1
ATOM 4954 C C . ILE A 1 613 ? -7.087 -30.331 -46.073 1.00 62.94 613 ILE A C 1
ATOM 4956 O O . ILE A 1 613 ? -8.202 -30.760 -45.774 1.00 62.94 613 ILE A O 1
ATOM 4960 N N . GLU A 1 614 ? -6.290 -30.921 -46.963 1.00 59.62 614 GLU A N 1
ATOM 4961 C CA . GLU A 1 614 ? -6.472 -32.317 -47.356 1.00 59.62 614 GLU A CA 1
ATOM 4962 C C . GLU A 1 614 ? -6.223 -33.161 -46.108 1.00 59.62 614 GLU A C 1
ATOM 4964 O O . GLU A 1 614 ? -5.126 -33.173 -45.547 1.00 59.62 614 GLU A O 1
ATOM 4969 N N . VAL A 1 615 ? -7.285 -33.794 -45.613 1.00 57.53 615 VAL A N 1
ATOM 4970 C CA . VAL A 1 615 ? -7.155 -34.862 -44.631 1.00 57.53 615 VAL A CA 1
ATOM 4971 C C . VAL A 1 615 ? -6.575 -36.026 -45.415 1.00 57.53 615 VAL A C 1
ATOM 4973 O O . VAL A 1 615 ? -7.284 -36.661 -46.187 1.00 57.53 615 VAL A O 1
ATOM 4976 N N . GLU A 1 616 ? -5.266 -36.219 -45.294 1.00 61.84 616 GLU A N 1
ATOM 4977 C CA . GLU A 1 616 ? -4.590 -37.409 -45.792 1.00 61.84 616 GLU A CA 1
ATOM 4978 C C . GLU A 1 616 ? -5.233 -38.594 -45.053 1.00 61.84 616 GLU A C 1
ATOM 4980 O O . GLU A 1 616 ? -5.026 -38.774 -43.850 1.00 61.84 616 GLU A O 1
ATOM 4985 N N . GLU A 1 617 ? -6.127 -39.317 -45.734 1.00 52.34 617 GLU A N 1
ATOM 4986 C CA . GLU A 1 617 ? -6.634 -40.604 -45.266 1.00 52.34 617 GLU A CA 1
ATOM 4987 C C . GLU A 1 617 ? -5.420 -41.527 -45.193 1.00 52.34 617 GLU A C 1
ATOM 4989 O O . GLU A 1 617 ? -4.907 -42.006 -46.200 1.00 52.34 617 GLU A O 1
ATOM 4994 N N . VAL A 1 618 ? -4.883 -41.679 -43.983 1.00 46.09 618 VAL A N 1
ATOM 4995 C CA . VAL A 1 618 ? -3.867 -42.684 -43.701 1.00 46.09 618 VAL A CA 1
ATOM 4996 C C . VAL A 1 618 ? -4.602 -44.015 -43.706 1.00 46.09 618 VAL A C 1
ATOM 4998 O O . VAL A 1 618 ? -5.214 -44.389 -42.706 1.00 46.09 618 VAL A O 1
ATOM 5001 N N . ASP A 1 619 ? -4.580 -44.679 -44.858 1.00 40.34 619 ASP A N 1
ATOM 5002 C CA . ASP A 1 619 ? -4.975 -46.073 -44.986 1.00 40.34 619 ASP A CA 1
ATOM 5003 C C . ASP A 1 619 ? -4.147 -46.899 -43.990 1.00 40.34 619 ASP A C 1
ATOM 5005 O O . ASP A 1 619 ? -2.912 -46.922 -44.022 1.00 40.34 619 ASP A O 1
ATOM 5009 N N . GLU A 1 620 ? -4.849 -47.526 -43.048 1.00 49.50 620 GLU A N 1
ATOM 5010 C CA . GLU A 1 620 ? -4.307 -48.498 -42.105 1.00 49.50 620 GLU A CA 1
ATOM 5011 C C . GLU A 1 620 ? -3.947 -49.788 -42.857 1.00 49.50 620 GLU A C 1
ATOM 5013 O O . GLU A 1 620 ? -4.625 -50.805 -42.737 1.00 49.50 620 GLU A O 1
ATOM 5018 N N . ASP A 1 621 ? -2.853 -49.760 -43.616 1.00 40.75 621 ASP A N 1
ATOM 5019 C CA . ASP A 1 621 ? -2.159 -50.978 -44.023 1.00 40.75 621 ASP A CA 1
ATOM 5020 C C . ASP A 1 621 ? -1.137 -51.343 -42.936 1.00 40.75 621 ASP A C 1
ATOM 5022 O O . ASP A 1 621 ? 0.039 -50.965 -42.945 1.00 40.75 621 ASP A O 1
ATOM 5026 N N . GLU A 1 622 ? -1.631 -52.089 -41.945 1.00 53.78 622 GLU A N 1
ATOM 5027 C CA . GLU A 1 622 ? -0.826 -52.905 -41.040 1.00 53.78 622 GLU A CA 1
ATOM 5028 C C . GLU A 1 622 ? -0.115 -54.019 -41.828 1.00 53.78 622 GLU A C 1
ATOM 5030 O O . GLU A 1 622 ? -0.627 -55.128 -41.954 1.00 53.78 622 GLU A O 1
ATOM 5035 N N . ALA A 1 623 ? 1.092 -53.748 -42.322 1.00 51.66 623 ALA A N 1
ATOM 5036 C CA . ALA A 1 623 ? 2.165 -54.738 -42.432 1.00 51.66 623 ALA A CA 1
ATOM 5037 C C . ALA A 1 623 ? 3.499 -54.042 -42.746 1.00 51.66 623 ALA A C 1
ATOM 5039 O O . ALA A 1 623 ? 3.578 -53.169 -43.601 1.00 51.66 623 ALA A O 1
ATOM 5040 N N . ASP A 1 624 ? 4.562 -54.477 -42.070 1.00 50.28 624 ASP A N 1
ATOM 5041 C CA . ASP A 1 624 ? 5.966 -54.267 -42.451 1.00 50.28 624 ASP A CA 1
ATOM 5042 C C . ASP A 1 624 ? 6.632 -52.906 -42.153 1.00 50.28 624 ASP A C 1
ATOM 5044 O O . ASP A 1 624 ? 7.307 -52.325 -42.999 1.00 50.28 624 ASP A O 1
ATOM 5048 N N . VAL A 1 625 ? 6.605 -52.446 -40.892 1.00 49.12 625 VAL A N 1
ATOM 5049 C CA . VAL A 1 625 ? 7.629 -51.498 -40.382 1.00 49.12 625 VAL A CA 1
ATOM 5050 C C . VAL A 1 625 ? 8.072 -51.864 -38.957 1.00 49.12 625 VAL A C 1
ATOM 5052 O O . VAL A 1 625 ? 7.865 -51.116 -37.999 1.00 49.12 625 VAL A O 1
ATOM 5055 N N . GLU A 1 626 ? 8.707 -53.028 -38.792 1.00 51.72 626 GLU A N 1
ATOM 5056 C CA . GLU A 1 626 ? 9.301 -53.446 -37.505 1.00 51.72 626 GLU A CA 1
ATOM 5057 C C . GLU A 1 626 ? 10.832 -53.302 -37.419 1.00 51.72 626 GLU A C 1
ATOM 5059 O O . GLU A 1 626 ? 11.406 -53.506 -36.355 1.00 51.72 626 GLU A O 1
ATOM 5064 N N . VAL A 1 627 ? 11.520 -52.848 -38.474 1.00 50.75 627 VAL A N 1
ATOM 5065 C CA . VAL A 1 627 ? 13.003 -52.803 -38.474 1.00 50.75 627 VAL A CA 1
ATOM 5066 C C . VAL A 1 627 ? 13.590 -51.430 -38.076 1.00 50.75 627 VAL A C 1
ATOM 5068 O O . VAL A 1 627 ? 14.785 -51.318 -37.840 1.00 50.75 627 VAL A O 1
ATOM 5071 N N . GLY A 1 628 ? 12.778 -50.375 -37.905 1.00 50.53 628 GLY A N 1
ATOM 5072 C CA . GLY A 1 628 ? 13.278 -49.011 -37.620 1.00 50.53 628 GLY A CA 1
ATOM 5073 C C . GLY A 1 628 ? 13.069 -48.461 -36.199 1.00 50.53 628 GLY A C 1
ATOM 5074 O O . GLY A 1 628 ? 13.583 -47.389 -35.875 1.00 50.53 628 GLY A O 1
ATOM 5075 N N . LYS A 1 629 ? 12.294 -49.138 -35.337 1.00 52.59 629 LYS A N 1
ATOM 5076 C CA . LYS A 1 629 ? 11.890 -48.577 -34.028 1.00 52.59 629 LYS A CA 1
ATOM 5077 C C . LYS A 1 629 ? 12.984 -48.660 -32.954 1.00 52.59 629 LYS A C 1
ATOM 5079 O O . LYS A 1 629 ? 13.066 -47.757 -32.123 1.00 52.59 629 LYS A O 1
ATOM 5084 N N . ALA A 1 630 ? 13.861 -49.665 -33.006 1.00 57.31 630 ALA A N 1
ATOM 5085 C CA . ALA A 1 630 ? 14.933 -49.832 -32.019 1.00 57.31 630 ALA A CA 1
ATOM 5086 C C . ALA A 1 630 ? 15.998 -48.718 -32.102 1.00 57.31 630 ALA A C 1
ATOM 5088 O O . ALA A 1 630 ? 16.424 -48.179 -31.078 1.00 57.31 630 ALA A O 1
ATOM 5089 N N . ASP A 1 631 ? 16.360 -48.293 -33.316 1.00 58.22 631 ASP A N 1
ATOM 5090 C CA . ASP A 1 631 ? 17.371 -47.248 -33.517 1.00 58.22 631 ASP A CA 1
ATOM 5091 C C . ASP A 1 631 ? 16.847 -45.853 -33.144 1.00 58.22 631 ASP A C 1
ATOM 5093 O O . ASP A 1 631 ? 17.579 -45.016 -32.605 1.00 58.22 631 ASP A O 1
ATOM 5097 N N . ALA A 1 632 ? 15.552 -45.599 -33.353 1.00 64.88 632 ALA A N 1
ATOM 5098 C CA . ALA A 1 632 ? 14.920 -44.342 -32.962 1.00 64.88 632 ALA A CA 1
ATOM 5099 C C . ALA A 1 632 ? 14.846 -44.179 -31.432 1.00 64.88 632 ALA A C 1
ATOM 5101 O O . ALA A 1 632 ? 15.065 -43.077 -30.912 1.00 64.88 632 ALA A O 1
ATOM 5102 N N . GLU A 1 633 ? 14.584 -45.265 -30.700 1.00 71.44 633 GLU A N 1
ATOM 5103 C CA . GLU A 1 633 ? 14.510 -45.244 -29.238 1.00 71.44 633 GLU A CA 1
ATOM 5104 C C . GLU A 1 633 ? 15.897 -45.066 -28.599 1.00 71.44 633 GLU A C 1
ATOM 5106 O O . GLU A 1 633 ? 16.056 -44.245 -27.688 1.00 71.44 633 GLU A O 1
ATOM 5111 N N . ALA A 1 634 ? 16.932 -45.709 -29.151 1.00 72.62 634 ALA A N 1
ATOM 5112 C CA . ALA A 1 634 ? 18.319 -45.517 -28.719 1.00 72.62 634 ALA A CA 1
ATOM 5113 C C . ALA A 1 634 ? 18.797 -44.063 -28.916 1.00 72.62 634 ALA A C 1
ATOM 5115 O O . ALA A 1 634 ? 19.395 -43.460 -28.015 1.00 72.62 634 ALA A O 1
ATOM 5116 N N . VAL A 1 635 ? 18.463 -43.442 -30.054 1.00 77.94 635 VAL A N 1
ATOM 5117 C CA . VAL A 1 635 ? 18.793 -42.030 -30.329 1.00 77.94 635 VAL A CA 1
ATOM 5118 C C . VAL A 1 635 ? 18.024 -41.076 -29.406 1.00 77.94 635 VAL A C 1
ATOM 5120 O O . VAL A 1 635 ? 18.562 -40.043 -28.982 1.00 77.94 635 VAL A O 1
ATOM 5123 N N . ALA A 1 636 ? 16.778 -41.400 -29.053 1.00 77.25 636 ALA A N 1
ATOM 5124 C CA . ALA A 1 636 ? 15.994 -40.612 -28.105 1.00 77.25 636 ALA A CA 1
ATOM 5125 C C . ALA A 1 636 ? 16.575 -40.680 -26.682 1.00 77.25 636 ALA A C 1
ATOM 5127 O O . ALA A 1 636 ? 16.637 -39.651 -25.993 1.00 77.25 636 ALA A O 1
ATOM 5128 N N . LEU A 1 637 ? 17.054 -41.854 -26.260 1.00 78.69 637 LEU A N 1
ATOM 5129 C CA . LEU A 1 637 ? 17.663 -42.056 -24.947 1.00 78.69 637 LEU A CA 1
ATOM 5130 C C . LEU A 1 637 ? 18.995 -41.299 -24.828 1.00 78.69 637 LEU A C 1
ATOM 5132 O O . LEU A 1 637 ? 19.166 -40.514 -23.892 1.00 78.69 637 LEU A O 1
ATOM 5136 N N . ALA A 1 638 ? 19.856 -41.388 -25.848 1.00 81.25 638 ALA A N 1
ATOM 5137 C CA . ALA A 1 638 ? 21.119 -40.647 -25.911 1.00 81.25 638 ALA A CA 1
ATOM 5138 C C . ALA A 1 638 ? 20.911 -39.119 -25.873 1.00 81.25 638 ALA A C 1
ATOM 5140 O O . ALA A 1 638 ? 21.607 -38.392 -25.156 1.00 81.25 638 ALA A O 1
ATOM 5141 N N . LYS A 1 639 ? 19.890 -38.599 -26.573 1.00 81.56 639 LYS A N 1
ATOM 5142 C CA . LYS A 1 639 ? 19.526 -37.169 -26.501 1.00 81.56 639 LYS A CA 1
ATOM 5143 C C . LYS A 1 639 ? 19.017 -36.763 -25.115 1.00 81.56 639 LYS A C 1
ATOM 5145 O O . LYS A 1 639 ? 19.241 -35.625 -24.688 1.00 81.56 639 LYS A O 1
ATOM 5150 N N . ARG A 1 640 ? 18.323 -37.656 -24.404 1.00 79.62 640 ARG A N 1
ATOM 5151 C CA . ARG A 1 640 ? 17.806 -37.394 -23.053 1.00 79.62 640 ARG A CA 1
ATOM 5152 C C . ARG A 1 640 ? 18.932 -37.372 -22.021 1.00 79.62 640 ARG A C 1
ATOM 5154 O O . ARG A 1 640 ? 18.918 -36.503 -21.147 1.00 79.62 640 ARG A O 1
ATOM 5161 N N . GLU A 1 641 ? 19.915 -38.253 -22.154 1.00 86.06 641 GLU A N 1
ATOM 5162 C CA . GLU A 1 641 ? 21.108 -38.277 -21.301 1.00 86.06 641 GLU A CA 1
ATOM 5163 C C . GLU A 1 641 ? 22.028 -37.081 -21.560 1.00 86.06 641 GLU A C 1
ATOM 5165 O O . GLU A 1 641 ? 22.414 -36.403 -20.608 1.00 86.06 641 GLU A O 1
ATOM 5170 N N . GLY A 1 642 ? 22.248 -36.702 -22.824 1.00 87.75 642 GLY A N 1
ATOM 5171 C CA . GLY A 1 642 ? 23.005 -35.490 -23.163 1.00 87.75 642 GLY A CA 1
ATOM 5172 C C . GLY A 1 642 ? 22.379 -34.209 -22.593 1.00 87.75 642 GLY A C 1
ATOM 5173 O O . GLY A 1 642 ? 23.080 -33.334 -22.083 1.00 87.75 642 GLY A O 1
ATOM 5174 N N . ARG A 1 643 ? 21.040 -34.109 -22.583 1.00 79.69 643 ARG A N 1
ATOM 5175 C CA . ARG A 1 643 ? 20.327 -32.987 -21.938 1.00 79.69 643 ARG A CA 1
ATOM 5176 C C . ARG A 1 643 ? 20.457 -32.999 -20.413 1.00 79.69 643 ARG A C 1
ATOM 5178 O O . ARG A 1 643 ? 20.503 -31.924 -19.818 1.00 79.69 643 ARG A O 1
ATOM 5185 N N . LYS A 1 644 ? 20.506 -34.175 -19.777 1.00 83.69 644 LYS A N 1
ATOM 5186 C CA . LYS A 1 644 ? 20.740 -34.295 -18.327 1.00 83.69 644 LYS A CA 1
ATOM 5187 C C . LYS A 1 644 ? 22.171 -33.892 -17.962 1.00 83.69 644 LYS A C 1
ATOM 5189 O O . LYS A 1 644 ? 22.335 -33.095 -17.044 1.00 83.69 644 LYS A O 1
ATOM 5194 N N . ALA A 1 645 ? 23.167 -34.356 -18.717 1.00 84.00 645 ALA A N 1
ATOM 5195 C CA . ALA A 1 645 ? 24.571 -33.997 -18.513 1.00 84.00 645 ALA A CA 1
ATOM 5196 C C . ALA A 1 645 ? 24.806 -32.488 -18.687 1.00 84.00 645 ALA A C 1
ATOM 5198 O O . ALA A 1 645 ? 25.419 -31.855 -17.831 1.00 84.00 645 ALA A O 1
ATOM 5199 N N . LYS A 1 646 ? 24.222 -31.879 -19.729 1.00 87.31 646 LYS A N 1
ATOM 5200 C CA . LYS A 1 646 ? 24.311 -30.428 -19.943 1.00 87.31 646 LYS A CA 1
ATOM 5201 C C . LYS A 1 646 ? 23.683 -29.624 -18.797 1.00 87.31 646 LYS A C 1
ATOM 5203 O O . LYS A 1 646 ? 24.271 -28.649 -18.347 1.00 87.31 646 LYS A O 1
ATOM 5208 N N . LYS A 1 647 ? 22.520 -30.051 -18.288 1.00 86.06 647 LYS A N 1
ATOM 5209 C CA . LYS A 1 647 ? 21.874 -29.404 -17.131 1.00 86.06 647 LYS A CA 1
ATOM 5210 C C . LYS A 1 647 ? 22.680 -29.551 -15.838 1.00 86.06 647 LYS A C 1
ATOM 5212 O O . LYS A 1 647 ? 22.670 -28.630 -15.030 1.00 86.06 647 LYS A O 1
ATOM 5217 N N . ALA A 1 648 ? 23.353 -30.684 -15.636 1.00 85.44 648 ALA A N 1
ATOM 5218 C CA . ALA A 1 648 ? 24.218 -30.890 -14.476 1.00 85.44 648 ALA A CA 1
ATOM 5219 C C . ALA A 1 648 ? 25.440 -29.957 -14.515 1.00 85.44 648 ALA A C 1
ATOM 5221 O O . ALA A 1 648 ? 25.761 -29.338 -13.504 1.00 85.44 648 ALA A O 1
ATOM 5222 N N . LEU A 1 649 ? 26.047 -29.783 -15.693 1.00 90.31 649 LEU A N 1
ATOM 5223 C CA . LEU A 1 649 ? 27.190 -28.890 -15.886 1.00 90.31 649 LEU A CA 1
ATOM 5224 C C . LEU A 1 649 ? 26.803 -27.411 -15.705 1.00 90.31 649 LEU A C 1
ATOM 5226 O O . LEU A 1 649 ? 27.462 -26.695 -14.956 1.00 90.31 649 LEU A O 1
ATOM 5230 N N . GLU A 1 650 ? 25.669 -26.974 -16.271 1.00 85.19 650 GLU A N 1
ATOM 5231 C CA . GLU A 1 650 ? 25.134 -25.618 -16.040 1.00 85.19 650 GLU A CA 1
ATOM 5232 C C . GLU A 1 650 ? 24.789 -25.367 -14.555 1.00 85.19 650 GLU A C 1
ATOM 5234 O O . GLU A 1 650 ? 24.925 -24.244 -14.064 1.00 85.19 650 GLU A O 1
ATOM 5239 N N . ALA A 1 651 ? 24.347 -26.389 -13.812 1.00 87.38 651 ALA A N 1
ATOM 5240 C CA . ALA A 1 651 ? 24.079 -26.269 -12.378 1.00 87.38 651 ALA A CA 1
ATOM 5241 C C . ALA A 1 651 ? 25.370 -26.131 -11.551 1.00 87.38 651 ALA A C 1
ATOM 5243 O O . ALA A 1 651 ? 25.403 -25.352 -10.596 1.00 87.38 651 ALA A O 1
ATOM 5244 N N . GLU A 1 652 ? 26.435 -26.840 -11.927 1.00 91.19 652 GLU A N 1
ATOM 5245 C CA . GLU A 1 652 ? 27.745 -26.730 -11.279 1.00 91.19 652 GLU A CA 1
ATOM 5246 C C . GLU A 1 652 ? 28.388 -25.355 -11.528 1.00 91.19 652 GLU A C 1
ATOM 5248 O O . GLU A 1 652 ? 28.910 -24.736 -10.599 1.00 91.19 652 GLU A O 1
ATOM 5253 N N . GLU A 1 653 ? 28.280 -24.822 -12.750 1.00 89.69 653 GLU A N 1
ATOM 5254 C CA . GLU A 1 653 ? 28.737 -23.464 -13.079 1.00 89.69 653 GLU A CA 1
ATOM 5255 C C . GLU A 1 653 ? 27.978 -22.397 -12.280 1.00 89.69 653 GLU A C 1
ATOM 5257 O O . GLU A 1 653 ? 28.592 -21.491 -11.714 1.00 89.69 653 GLU A O 1
ATOM 5262 N N . ARG A 1 654 ? 26.652 -22.533 -12.144 1.00 86.81 654 ARG A N 1
ATOM 5263 C CA . ARG A 1 654 ? 25.849 -21.637 -11.293 1.00 86.81 654 ARG A CA 1
ATOM 5264 C C . ARG A 1 654 ? 26.283 -21.693 -9.833 1.00 86.81 654 ARG A C 1
ATOM 5266 O O . ARG A 1 654 ? 26.353 -20.648 -9.192 1.00 86.81 654 ARG A O 1
ATOM 5273 N N . LYS A 1 655 ? 26.604 -22.883 -9.315 1.00 91.00 655 LYS A N 1
ATOM 5274 C CA . LYS A 1 655 ? 27.097 -23.040 -7.942 1.00 91.00 655 LYS A CA 1
ATOM 5275 C C . LYS A 1 655 ? 28.422 -22.295 -7.735 1.00 91.00 655 LYS A C 1
ATOM 5277 O O . LYS A 1 655 ? 28.536 -21.553 -6.763 1.00 91.00 655 LYS A O 1
ATOM 5282 N N . LYS A 1 656 ? 29.360 -22.392 -8.686 1.00 91.88 656 LYS A N 1
ATOM 5283 C CA . LYS A 1 656 ? 30.642 -21.657 -8.650 1.00 91.88 656 LYS A CA 1
ATOM 5284 C C . LYS A 1 656 ? 30.448 -20.136 -8.680 1.00 91.88 656 LYS A C 1
ATOM 5286 O O . LYS A 1 656 ? 31.132 -19.417 -7.958 1.00 91.88 656 LYS A O 1
ATOM 5291 N N . VAL A 1 657 ? 29.488 -19.638 -9.465 1.00 88.19 657 VAL A N 1
ATOM 5292 C CA . VAL A 1 657 ? 29.153 -18.199 -9.507 1.00 88.19 657 VAL A CA 1
ATOM 5293 C C . VAL A 1 657 ? 28.555 -17.721 -8.180 1.00 88.19 657 VAL A C 1
ATOM 5295 O O . VAL A 1 657 ? 28.916 -16.647 -7.700 1.00 88.19 657 VAL A O 1
ATOM 5298 N N . VAL A 1 658 ? 27.674 -18.516 -7.565 1.00 85.81 658 VAL A N 1
ATOM 5299 C CA . VAL A 1 658 ? 27.072 -18.189 -6.262 1.00 85.81 658 VAL A CA 1
ATOM 5300 C C . VAL A 1 658 ? 28.118 -18.200 -5.145 1.00 85.81 658 VAL A C 1
ATOM 5302 O O . VAL A 1 658 ? 28.140 -17.273 -4.340 1.00 85.81 658 VAL A O 1
ATOM 5305 N N . GLU A 1 659 ? 29.020 -19.185 -5.117 1.00 84.75 659 GLU A N 1
ATOM 5306 C CA . GLU A 1 659 ? 30.134 -19.225 -4.156 1.00 84.75 659 GLU A CA 1
ATOM 5307 C C . GLU A 1 659 ? 31.087 -18.029 -4.338 1.00 84.75 659 GLU A C 1
ATOM 5309 O O . GLU A 1 659 ? 31.480 -17.400 -3.354 1.00 84.75 659 GLU A O 1
ATOM 5314 N N . GLY A 1 660 ? 31.381 -17.634 -5.583 1.00 89.50 660 GLY A N 1
ATOM 5315 C CA . GLY A 1 660 ? 32.171 -16.433 -5.875 1.00 89.50 660 GLY A CA 1
ATOM 5316 C C . GLY A 1 660 ? 31.505 -15.134 -5.400 1.00 89.50 660 GLY A C 1
ATOM 5317 O O . GLY A 1 660 ? 32.162 -14.284 -4.798 1.00 89.50 660 GLY A O 1
ATOM 5318 N N . LEU A 1 661 ? 30.191 -14.994 -5.608 1.00 77.50 661 LEU A N 1
ATOM 5319 C CA . LEU A 1 661 ? 29.411 -13.852 -5.113 1.00 77.50 661 LEU A CA 1
ATOM 5320 C C . LEU A 1 661 ? 29.337 -13.819 -3.582 1.00 77.50 661 LEU A C 1
ATOM 5322 O O . LEU A 1 661 ? 29.454 -12.744 -2.994 1.00 77.50 661 LEU A O 1
ATOM 5326 N N . ALA A 1 662 ? 29.192 -14.975 -2.931 1.00 77.25 662 ALA A N 1
ATOM 5327 C CA . ALA A 1 662 ? 29.167 -15.072 -1.473 1.00 77.25 662 ALA A CA 1
ATOM 5328 C C . ALA A 1 662 ? 30.495 -14.605 -0.853 1.00 77.25 662 ALA A C 1
ATOM 5330 O O . ALA A 1 662 ? 30.483 -13.792 0.072 1.00 77.25 662 ALA A O 1
ATOM 5331 N N . LEU A 1 663 ? 31.638 -15.020 -1.412 1.00 78.50 663 LEU A N 1
ATOM 5332 C CA . LEU A 1 663 ? 32.960 -14.547 -0.978 1.00 78.50 663 LEU A CA 1
ATOM 5333 C C . LEU A 1 663 ? 33.126 -13.032 -1.179 1.00 78.50 663 LEU A C 1
ATOM 5335 O O . LEU A 1 663 ? 33.678 -12.343 -0.320 1.00 78.50 663 LEU A O 1
ATOM 5339 N N . GLN A 1 664 ? 32.584 -12.488 -2.271 1.00 72.94 664 GLN A N 1
ATOM 5340 C CA . GLN A 1 664 ? 32.624 -11.051 -2.549 1.00 72.94 664 GLN A CA 1
ATOM 5341 C C . GLN A 1 664 ? 31.733 -10.231 -1.595 1.00 72.94 664 GLN A C 1
ATOM 5343 O O . GLN A 1 664 ? 32.041 -9.072 -1.309 1.00 72.94 664 GLN A O 1
ATOM 5348 N N . MET A 1 665 ? 30.642 -10.816 -1.088 1.00 70.94 665 MET A N 1
ATOM 5349 C CA . MET A 1 665 ? 29.771 -10.189 -0.087 1.00 70.94 665 MET A CA 1
ATOM 5350 C C . MET A 1 665 ? 30.374 -10.231 1.319 1.00 70.94 665 MET A C 1
ATOM 5352 O O . MET A 1 665 ? 30.280 -9.238 2.039 1.00 70.94 665 MET A O 1
ATOM 5356 N N . VAL A 1 666 ? 31.044 -11.326 1.690 1.00 68.44 666 VAL A N 1
ATOM 5357 C CA . VAL A 1 666 ? 31.740 -11.436 2.984 1.00 68.44 666 VAL A CA 1
ATOM 5358 C C . VAL A 1 666 ? 32.896 -10.431 3.072 1.00 68.44 666 VAL A C 1
ATOM 5360 O O . VAL A 1 666 ? 33.060 -9.789 4.105 1.00 68.44 666 VAL A O 1
ATOM 5363 N N . GLY A 1 667 ? 33.611 -10.176 1.969 1.00 56.69 667 GLY A N 1
ATOM 5364 C CA . GLY A 1 667 ? 34.665 -9.152 1.920 1.00 56.69 667 GLY A CA 1
ATOM 5365 C C . GLY A 1 667 ? 34.176 -7.699 2.041 1.00 56.69 667 GLY A C 1
ATOM 5366 O O . GLY A 1 667 ? 34.954 -6.827 2.411 1.00 56.69 667 GLY A O 1
ATOM 5367 N N . LYS A 1 668 ? 32.893 -7.415 1.771 1.00 53.72 668 LYS A N 1
ATOM 5368 C CA . LYS A 1 668 ? 32.312 -6.060 1.890 1.00 53.72 668 LYS A CA 1
ATOM 5369 C C . LYS A 1 668 ? 31.696 -5.763 3.259 1.00 53.72 668 LYS A C 1
ATOM 5371 O O . LYS A 1 668 ? 31.319 -4.625 3.510 1.00 53.72 668 LYS A O 1
ATOM 5376 N N . LEU A 1 669 ? 31.596 -6.758 4.141 1.00 47.47 669 LEU A N 1
ATOM 5377 C CA . LEU A 1 669 ? 31.029 -6.595 5.485 1.00 47.47 669 LEU A CA 1
ATOM 5378 C C . LEU A 1 669 ? 32.068 -6.197 6.550 1.00 47.47 669 LEU A C 1
ATOM 5380 O O . LEU A 1 669 ? 31.701 -6.027 7.709 1.00 47.47 669 LEU A O 1
ATOM 5384 N N . GLN A 1 670 ? 33.337 -6.006 6.172 1.00 43.62 670 GLN A N 1
ATOM 5385 C CA . GLN A 1 670 ? 34.416 -5.595 7.082 1.00 43.62 670 GLN A CA 1
ATOM 5386 C C . GLN A 1 670 ? 34.799 -4.105 7.019 1.00 43.62 670 GLN A C 1
ATOM 5388 O O . GLN A 1 670 ? 35.741 -3.699 7.694 1.00 43.62 670 GLN A O 1
ATOM 5393 N N . GLU A 1 671 ? 34.056 -3.260 6.299 1.00 45.12 671 GLU A N 1
ATOM 5394 C CA . GLU A 1 671 ? 34.202 -1.803 6.424 1.00 45.12 671 GLU A CA 1
ATOM 5395 C C . GLU A 1 671 ? 33.085 -1.229 7.314 1.00 45.12 671 GLU A C 1
ATOM 5397 O O . GLU A 1 671 ? 31.911 -1.266 6.932 1.00 45.12 671 GLU A O 1
ATOM 5402 N N . PRO A 1 672 ? 33.399 -0.681 8.505 1.00 46.56 672 PRO A N 1
ATOM 5403 C CA . PRO A 1 672 ? 32.402 -0.020 9.329 1.00 46.56 672 PRO A CA 1
ATOM 5404 C C . PRO A 1 672 ? 32.040 1.336 8.707 1.00 46.56 672 PRO A C 1
ATOM 5406 O O . PRO A 1 672 ? 32.658 2.364 8.993 1.00 46.56 672 PRO A O 1
ATOM 5409 N N . GLU A 1 673 ? 30.995 1.370 7.877 1.00 43.50 673 GLU A N 1
ATOM 5410 C CA . GLU A 1 673 ? 30.319 2.620 7.525 1.00 43.50 673 GLU A CA 1
ATOM 5411 C C . GLU A 1 673 ? 29.636 3.199 8.778 1.00 43.50 673 GLU A C 1
ATOM 5413 O O . GLU A 1 673 ? 28.452 2.988 9.049 1.00 43.50 673 GLU A O 1
ATOM 5418 N N . MET A 1 674 ? 30.380 3.996 9.545 1.00 40.41 674 MET A N 1
ATOM 5419 C CA . MET A 1 674 ? 29.827 4.907 10.546 1.00 40.41 674 MET A CA 1
ATOM 5420 C C . MET A 1 674 ? 29.040 6.037 9.862 1.00 40.41 674 MET A C 1
ATOM 5422 O O . MET A 1 674 ? 29.471 7.190 9.802 1.00 40.41 674 MET A O 1
ATOM 5426 N N . ARG A 1 675 ? 27.842 5.735 9.354 1.00 45.56 675 ARG A N 1
ATOM 5427 C CA . ARG A 1 675 ? 26.831 6.753 9.036 1.00 45.56 675 ARG A CA 1
ATOM 5428 C C . ARG A 1 675 ? 25.847 6.861 10.188 1.00 45.56 675 ARG A C 1
ATOM 5430 O O . ARG A 1 675 ? 24.854 6.148 10.276 1.00 45.56 675 ARG A O 1
ATOM 5437 N N . VAL A 1 676 ? 26.147 7.817 11.062 1.00 45.84 676 VAL A N 1
ATOM 5438 C CA . VAL A 1 676 ? 25.314 8.268 12.179 1.00 45.84 676 VAL A CA 1
ATOM 5439 C C . VAL A 1 676 ? 23.912 8.632 11.672 1.00 45.84 676 VAL A C 1
ATOM 5441 O O . VAL A 1 676 ? 23.677 9.737 11.172 1.00 45.84 676 VAL A O 1
ATOM 5444 N N . PHE A 1 677 ? 22.954 7.717 11.825 1.00 42.72 677 PHE A N 1
ATOM 5445 C CA . PHE A 1 677 ? 21.534 8.044 11.755 1.00 42.72 677 PHE A CA 1
ATOM 5446 C C . PHE A 1 677 ? 21.189 8.895 12.976 1.00 42.72 677 PHE A C 1
ATOM 5448 O O . PHE A 1 677 ? 20.842 8.390 14.041 1.00 42.72 677 PHE A O 1
ATOM 5455 N N . LYS A 1 678 ? 21.301 10.218 12.826 1.00 56.91 678 LYS A N 1
ATOM 5456 C CA . LYS A 1 678 ? 20.832 11.155 13.849 1.00 56.91 678 LYS A CA 1
ATOM 5457 C C . LYS A 1 678 ? 19.346 10.933 14.063 1.00 56.91 678 LYS A C 1
ATOM 5459 O O . LYS A 1 678 ? 18.545 11.029 13.128 1.00 56.91 678 LYS A O 1
ATOM 5464 N N . THR A 1 679 ? 18.984 10.621 15.299 1.00 70.50 679 THR A N 1
ATOM 5465 C CA . THR A 1 679 ? 17.602 10.346 15.671 1.00 70.50 679 THR A CA 1
ATOM 5466 C C . THR A 1 679 ? 16.740 11.579 15.404 1.00 70.50 679 THR A C 1
ATOM 5468 O O . THR A 1 679 ? 17.184 12.733 15.427 1.00 70.50 679 THR A O 1
ATOM 5471 N N . ARG A 1 680 ? 15.457 11.347 15.126 1.00 60.72 680 ARG A N 1
ATOM 5472 C CA . ARG A 1 680 ? 14.478 12.396 14.806 1.00 60.72 680 ARG A CA 1
ATOM 5473 C C . ARG A 1 680 ? 14.387 13.482 15.893 1.00 60.72 680 ARG A C 1
ATOM 5475 O O . ARG A 1 680 ? 14.016 14.620 15.593 1.00 60.72 680 ARG A O 1
ATOM 5482 N N . ASP A 1 681 ? 14.764 13.150 17.124 1.00 66.00 681 ASP A N 1
ATOM 5483 C CA . ASP A 1 681 ? 14.815 14.075 18.253 1.00 66.00 681 ASP A CA 1
ATOM 5484 C C . ASP A 1 681 ? 16.044 14.989 18.235 1.00 66.00 681 ASP A C 1
ATOM 5486 O O . ASP A 1 681 ? 15.946 16.155 18.621 1.00 66.00 681 ASP A O 1
ATOM 5490 N N . GLU A 1 682 ? 17.165 14.544 17.673 1.00 75.00 682 GLU A N 1
ATOM 5491 C CA . GLU A 1 682 ? 18.358 15.374 17.496 1.00 75.00 682 GLU A CA 1
ATOM 5492 C C . GLU A 1 682 ? 18.136 16.456 16.424 1.00 75.00 682 GLU A C 1
ATOM 5494 O O . GLU A 1 682 ? 18.495 17.624 16.604 1.00 75.00 682 GLU A O 1
ATOM 5499 N N . VAL A 1 683 ? 17.414 16.111 15.350 1.00 80.06 683 VAL A N 1
ATOM 5500 C CA . VAL A 1 683 ? 16.968 17.080 14.331 1.00 80.06 683 VAL A CA 1
ATOM 5501 C C . VAL A 1 683 ? 15.994 18.103 14.929 1.00 80.06 683 VAL A C 1
ATOM 5503 O O . VAL A 1 683 ? 16.053 19.289 14.591 1.00 80.06 683 VAL A O 1
ATOM 5506 N N . ARG A 1 684 ? 15.110 17.683 15.846 1.00 80.50 684 ARG A N 1
ATOM 5507 C CA . ARG A 1 684 ? 14.209 18.600 16.568 1.00 80.50 684 ARG A CA 1
ATOM 5508 C C . ARG A 1 684 ? 14.965 19.522 17.523 1.00 80.50 684 ARG A C 1
ATOM 5510 O O . ARG A 1 684 ? 14.659 20.714 17.545 1.00 80.50 684 ARG A O 1
ATOM 5517 N N . ARG A 1 685 ? 15.962 19.013 18.257 1.00 87.56 685 ARG A N 1
ATOM 5518 C CA . ARG A 1 685 ? 16.819 19.825 19.142 1.00 87.56 685 ARG A CA 1
ATOM 5519 C C . ARG A 1 685 ? 17.599 20.882 18.360 1.00 87.56 685 ARG A C 1
ATOM 5521 O O . ARG A 1 685 ? 17.567 22.044 18.756 1.00 87.56 685 ARG A O 1
ATOM 5528 N N . ARG A 1 686 ? 18.179 20.530 17.204 1.00 87.62 686 ARG A N 1
ATOM 5529 C CA . ARG A 1 686 ? 18.848 21.506 16.318 1.00 87.62 686 ARG A CA 1
ATOM 5530 C C . ARG A 1 686 ? 17.900 22.585 15.803 1.00 87.62 686 ARG A C 1
ATOM 5532 O O . ARG A 1 686 ? 18.212 23.763 15.902 1.00 87.62 686 ARG A O 1
ATOM 5539 N N . ARG A 1 687 ? 16.704 22.208 15.332 1.00 89.00 687 ARG A N 1
ATOM 5540 C CA . ARG A 1 687 ? 15.708 23.193 14.869 1.00 89.00 687 ARG A CA 1
ATOM 5541 C C . ARG A 1 687 ? 15.245 24.139 15.978 1.00 89.00 687 ARG A C 1
ATOM 5543 O O . ARG A 1 687 ? 14.942 25.293 15.686 1.00 89.00 687 ARG A O 1
ATOM 5550 N N . LYS A 1 688 ? 15.175 23.663 17.226 1.00 92.94 688 LYS A N 1
ATOM 5551 C CA . LYS A 1 688 ? 14.874 24.513 18.383 1.00 92.94 688 LYS A CA 1
ATOM 5552 C C . LYS A 1 688 ? 16.028 25.484 18.661 1.00 92.94 688 LYS A C 1
ATOM 5554 O O . LYS A 1 688 ? 15.783 26.681 18.697 1.00 92.94 688 LYS A O 1
ATOM 5559 N N . GLN A 1 689 ? 17.270 24.993 18.715 1.00 93.81 689 GLN A N 1
ATOM 5560 C CA . GLN A 1 689 ? 18.457 25.842 18.892 1.00 93.81 689 GLN A CA 1
ATOM 5561 C C . GLN A 1 689 ? 18.605 26.909 17.798 1.00 93.81 689 GLN A C 1
ATOM 5563 O O . GLN A 1 689 ? 18.920 28.053 18.110 1.00 93.81 689 GLN A O 1
ATOM 5568 N N . ASP A 1 690 ? 18.341 26.576 16.532 1.00 93.62 690 ASP A N 1
ATOM 5569 C CA . ASP A 1 690 ? 18.408 27.550 15.434 1.00 93.62 690 ASP A CA 1
ATOM 5570 C C . ASP A 1 690 ? 17.321 28.627 15.547 1.00 93.62 690 ASP A C 1
ATOM 5572 O O . ASP A 1 690 ? 17.552 29.791 15.212 1.00 93.62 690 ASP A O 1
ATOM 5576 N N . ARG A 1 691 ? 16.130 28.258 16.035 1.00 93.25 691 ARG A N 1
ATOM 5577 C CA . ARG A 1 691 ? 15.040 29.208 16.279 1.00 93.25 691 ARG A CA 1
ATOM 5578 C C . ARG A 1 691 ? 15.373 30.141 17.443 1.00 93.25 691 ARG A C 1
ATOM 5580 O O . ARG A 1 691 ? 15.161 31.344 17.312 1.00 93.25 691 ARG A O 1
ATOM 5587 N N . ASP A 1 692 ? 15.945 29.605 18.516 1.00 93.81 692 ASP A N 1
ATOM 5588 C CA . ASP A 1 692 ? 16.362 30.387 19.682 1.00 93.81 692 ASP A CA 1
ATOM 5589 C C . ASP A 1 692 ? 17.518 31.339 19.315 1.00 93.81 692 ASP A C 1
ATOM 5591 O O . ASP A 1 692 ? 17.473 32.518 19.657 1.00 93.81 692 ASP A O 1
ATOM 5595 N N . ARG A 1 693 ? 18.487 30.889 18.501 1.00 94.25 693 ARG A N 1
ATOM 5596 C CA . ARG A 1 693 ? 19.566 31.741 17.959 1.00 94.25 693 ARG A CA 1
ATOM 5597 C C . ARG A 1 693 ? 19.062 32.868 17.061 1.00 94.25 693 ARG A C 1
ATOM 5599 O O . ARG A 1 693 ? 19.612 33.964 17.077 1.00 94.25 693 ARG A O 1
ATOM 5606 N N . ARG A 1 694 ? 18.028 32.620 16.252 1.00 93.62 694 ARG A N 1
ATOM 5607 C CA . ARG A 1 694 ? 17.413 33.684 15.440 1.00 93.62 694 ARG A CA 1
ATOM 5608 C C . ARG A 1 694 ? 16.676 34.699 16.304 1.00 93.62 694 ARG A C 1
ATOM 5610 O O . ARG A 1 694 ? 16.764 35.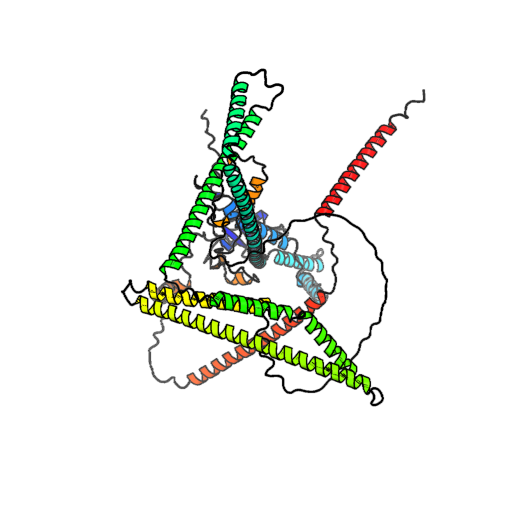887 16.016 1.00 93.62 694 ARG A O 1
ATOM 5617 N N . ALA A 1 695 ? 15.998 34.243 17.356 1.00 92.62 695 ALA A N 1
ATOM 5618 C CA . ALA A 1 695 ? 15.321 35.129 18.295 1.00 92.62 695 ALA A CA 1
ATOM 5619 C C . ALA A 1 695 ? 16.320 36.022 19.051 1.00 92.62 695 ALA A C 1
ATOM 5621 O O . ALA A 1 695 ? 16.090 37.222 19.161 1.00 92.62 695 ALA A O 1
ATOM 5622 N N . THR A 1 696 ? 17.461 35.478 19.493 1.00 95.06 696 THR A N 1
ATOM 5623 C CA . THR A 1 696 ? 18.504 36.283 20.151 1.00 95.06 696 THR A CA 1
ATOM 5624 C C . THR A 1 696 ? 19.175 37.271 19.198 1.00 95.06 696 THR A C 1
ATOM 5626 O O . THR A 1 696 ? 19.413 38.411 19.585 1.00 95.06 696 THR A O 1
ATOM 5629 N N . MET A 1 697 ? 19.424 36.886 17.940 1.00 95.62 697 MET A N 1
ATOM 5630 C CA . MET A 1 697 ? 19.944 37.805 16.915 1.00 95.62 697 MET A CA 1
ATOM 5631 C C . MET A 1 697 ? 18.970 38.954 16.624 1.00 95.62 697 MET A C 1
ATOM 5633 O O . MET A 1 697 ? 19.401 40.096 16.507 1.00 95.62 697 MET A O 1
ATOM 5637 N N . GLN A 1 698 ? 17.663 38.675 16.544 1.00 93.75 698 GLN A N 1
ATOM 5638 C CA . GLN A 1 698 ? 16.647 39.717 16.359 1.00 93.75 698 GLN A CA 1
ATOM 5639 C C . GLN A 1 698 ? 16.545 40.647 17.569 1.00 93.75 698 GLN A C 1
ATOM 5641 O O . GLN A 1 698 ? 16.504 41.856 17.385 1.00 93.75 698 GLN A O 1
ATOM 5646 N N . ALA A 1 699 ? 16.560 40.109 18.792 1.00 91.25 699 ALA A N 1
ATOM 5647 C CA . ALA A 1 699 ? 16.532 40.929 20.002 1.00 91.25 699 ALA A CA 1
ATOM 5648 C C . ALA A 1 699 ? 17.759 41.852 20.099 1.00 91.25 699 ALA A C 1
ATOM 5650 O O . ALA A 1 699 ? 17.627 43.017 20.460 1.00 91.25 699 ALA A O 1
ATOM 5651 N N . ARG A 1 700 ? 18.943 41.356 19.718 1.00 93.69 700 ARG A N 1
ATOM 5652 C CA . ARG A 1 700 ? 20.166 42.164 19.678 1.00 93.69 700 ARG A CA 1
ATOM 5653 C C . ARG A 1 700 ? 20.108 43.259 18.611 1.00 93.69 700 ARG A C 1
ATOM 5655 O O . ARG A 1 700 ? 20.536 44.369 18.887 1.00 93.69 700 ARG A O 1
ATOM 5662 N N . ALA A 1 701 ? 19.565 42.962 17.430 1.00 92.00 701 ALA A N 1
ATOM 5663 C CA . ALA A 1 701 ? 19.400 43.960 16.374 1.00 92.00 701 ALA A CA 1
ATOM 5664 C C . ALA A 1 701 ? 18.451 45.095 16.798 1.00 92.00 701 ALA A C 1
ATOM 5666 O O . ALA A 1 701 ? 18.755 46.255 16.552 1.00 92.00 701 ALA A O 1
ATOM 5667 N N . VAL A 1 702 ? 17.354 44.769 17.493 1.00 92.19 702 VAL A N 1
ATOM 5668 C CA . VAL A 1 702 ? 16.427 45.776 18.042 1.00 92.19 702 VAL A CA 1
ATOM 5669 C C . VAL A 1 702 ? 17.112 46.629 19.115 1.00 92.19 702 VAL A C 1
ATOM 5671 O O . VAL A 1 702 ? 17.004 47.848 19.079 1.00 92.19 702 VAL A O 1
ATOM 5674 N N . ALA A 1 703 ? 17.890 46.018 20.014 1.00 87.62 703 ALA A N 1
ATOM 5675 C CA . ALA A 1 703 ? 18.632 46.759 21.036 1.00 87.62 703 ALA A CA 1
ATOM 5676 C C . ALA A 1 703 ? 19.731 47.672 20.446 1.00 87.62 703 ALA A C 1
ATOM 5678 O O . ALA A 1 703 ? 19.983 48.754 20.970 1.00 87.62 703 ALA A O 1
ATOM 5679 N N . GLU A 1 704 ? 20.385 47.259 19.353 1.00 88.81 704 GLU A N 1
ATOM 5680 C CA . GLU A 1 704 ? 21.365 48.093 18.639 1.00 88.81 704 GLU A CA 1
ATOM 5681 C C . GLU A 1 704 ? 20.707 49.256 17.870 1.00 88.81 704 GLU A C 1
ATOM 5683 O O . GLU A 1 704 ? 21.334 50.306 17.721 1.00 88.81 704 GLU A O 1
ATOM 5688 N N . GLU A 1 705 ? 19.459 49.108 17.408 1.00 84.19 705 GLU A N 1
ATOM 5689 C CA . GLU A 1 705 ? 18.685 50.218 16.831 1.00 84.19 705 GLU A CA 1
ATOM 5690 C C . GLU A 1 705 ? 18.215 51.212 17.902 1.00 84.19 705 GLU A C 1
ATOM 5692 O O . GLU A 1 705 ? 18.331 52.419 17.692 1.00 84.19 705 GLU A O 1
ATOM 5697 N N . GLU A 1 706 ? 17.765 50.737 19.067 1.00 83.25 706 GLU A N 1
ATOM 5698 C CA . GLU A 1 706 ? 17.348 51.609 20.176 1.00 83.25 706 GLU A CA 1
ATOM 5699 C C . GLU A 1 706 ? 18.532 52.389 20.779 1.00 83.25 706 GLU A C 1
ATOM 5701 O O . GLU A 1 706 ? 18.389 53.560 21.117 1.00 83.25 706 GLU A O 1
ATOM 5706 N N . GLY A 1 707 ? 19.734 51.801 20.823 1.00 76.81 707 GLY A N 1
ATOM 5707 C CA . GLY A 1 707 ? 20.939 52.464 21.340 1.00 76.81 707 GLY A CA 1
ATOM 5708 C C . GLY A 1 707 ? 21.554 53.543 20.435 1.00 76.81 707 GLY A C 1
ATOM 5709 O O . GLY A 1 707 ? 22.473 54.234 20.866 1.00 76.81 707 GLY A O 1
ATOM 5710 N N . ARG A 1 708 ? 21.089 53.705 19.187 1.00 68.44 708 ARG A N 1
ATOM 5711 C CA . ARG A 1 708 ? 21.578 54.747 18.254 1.00 68.44 708 ARG A CA 1
ATOM 5712 C C . ARG A 1 708 ? 20.727 56.021 18.239 1.00 68.44 708 ARG A C 1
ATOM 5714 O O . ARG A 1 708 ? 21.069 56.950 17.510 1.00 68.44 708 ARG A O 1
ATOM 5721 N N . GLY A 1 709 ? 19.636 56.068 19.005 1.00 62.31 709 GLY A N 1
ATOM 5722 C CA . GLY A 1 709 ? 18.685 57.184 18.997 1.00 62.31 709 GLY A CA 1
ATOM 5723 C C . GLY A 1 709 ? 19.081 58.409 19.829 1.00 62.31 709 GLY A C 1
ATOM 5724 O O . GLY A 1 709 ? 18.578 59.492 19.546 1.00 62.31 709 GLY A O 1
ATOM 5725 N N . ASP A 1 710 ? 19.987 58.268 20.801 1.00 60.09 710 ASP A N 1
ATOM 5726 C CA . ASP A 1 710 ? 20.170 59.287 21.851 1.00 60.09 710 ASP A CA 1
ATOM 5727 C C . ASP A 1 710 ? 21.411 60.190 21.693 1.00 60.09 710 ASP A C 1
ATOM 5729 O O . ASP A 1 710 ? 21.588 61.114 22.482 1.00 60.09 710 ASP A O 1
ATOM 5733 N N . ASP A 1 711 ? 22.245 59.995 20.664 1.00 58.06 711 ASP A N 1
ATOM 5734 C CA . ASP A 1 711 ? 23.541 60.700 20.531 1.00 58.06 711 ASP A CA 1
ATOM 5735 C C . ASP A 1 711 ? 23.563 61.802 19.445 1.00 58.06 711 ASP A C 1
ATOM 5737 O O . ASP A 1 711 ? 24.618 62.275 19.032 1.00 58.06 711 ASP A O 1
ATOM 5741 N N . ALA A 1 712 ? 22.394 62.229 18.949 1.00 57.34 712 ALA A N 1
ATOM 5742 C CA . ALA A 1 712 ? 22.268 63.237 17.881 1.00 57.34 712 ALA A CA 1
ATOM 5743 C C . ALA A 1 712 ? 21.702 64.592 18.362 1.00 57.34 712 ALA A C 1
ATOM 5745 O O . ALA A 1 712 ? 21.035 65.293 17.600 1.00 57.34 712 ALA A O 1
ATOM 5746 N N . GLY A 1 713 ? 21.939 64.956 19.627 1.00 58.59 713 GLY A N 1
ATOM 5747 C CA . GLY A 1 713 ? 21.294 66.103 20.276 1.00 58.59 713 GLY A CA 1
ATOM 5748 C C . GLY A 1 713 ? 22.194 66.976 21.152 1.00 58.59 713 GLY A C 1
ATOM 5749 O O . GLY A 1 713 ? 21.736 67.414 22.200 1.00 58.59 713 GLY A O 1
ATOM 5750 N N . MET A 1 714 ? 23.443 67.245 20.763 1.00 55.16 714 MET A N 1
ATOM 5751 C CA . MET A 1 714 ? 24.235 68.353 21.322 1.00 55.16 714 MET A CA 1
ATOM 5752 C C . MET A 1 714 ? 25.213 68.883 20.271 1.00 55.16 714 MET A C 1
ATOM 5754 O O . MET A 1 714 ? 26.320 68.382 20.152 1.00 55.16 714 MET A O 1
ATOM 5758 N N . ASP A 1 715 ? 24.762 69.864 19.492 1.00 56.19 715 ASP A N 1
ATOM 5759 C CA . ASP A 1 715 ? 25.589 70.953 18.953 1.00 56.19 715 ASP A CA 1
ATOM 5760 C C . ASP A 1 715 ? 24.654 71.985 18.298 1.00 56.19 715 ASP A C 1
ATOM 5762 O O . ASP A 1 715 ? 24.388 71.943 17.095 1.00 56.19 715 ASP A O 1
ATOM 5766 N N . LEU A 1 716 ? 24.104 72.877 19.133 1.00 44.06 716 LEU A N 1
ATOM 5767 C CA . LEU A 1 716 ? 23.631 74.226 18.791 1.00 44.06 716 LEU A CA 1
ATOM 5768 C C . LEU A 1 716 ? 23.738 75.133 20.019 1.00 44.06 716 LEU A C 1
ATOM 5770 O O . LEU A 1 716 ? 23.214 74.732 21.085 1.00 44.06 716 LEU A O 1
#

Sequence (716 aa):
MRRAALLPNRPSRRLLGHGSNIYAYCNVRTRQVLYSLTRSLDSYQSLKQLPPLGPNTVPPKLRKDLWKPLYTVTIPRVPNAFPALSAGGSEATPLQNAQGLDAFSKLREYRRLHELYWEPTEELSRKYSKAEIEKLDEAYEKRGGSKKESVYDIIKREKKKLRRGIVMDQKANSVADLATVLLTQERDGEVRYERQLEERRDGRRREVVKMLRYAREVEDNGLEFLDGEIEERNMVITKMKGDKAAEQDGPSRTQMKQELHVMRKRRQAMAWASEEVKRVLKRLAASHAYVRRMREEEGLLVLPADRGDMVAEAEAMFRALESRWPSLEQYRESAEELDREAEGISAETSPGENHSELVGSMERAASRRVEIQVADKEIGVLDASAEQISRTRKMYARLEAELRKKRREMKDSETRSNRDAHDWALLRQMKMLRLKLEALEHLFTTRGVGPQAHPLLHIRRGLGKASEVGVAQKGDVEATTDAATTSSEPAESLRDLEDTDPDASPLSPFPAFHELLRSFPHPTTDSHTLLRHDKLRHKLRWLNAPVFRMEGVKVQWANILDAEFAQEWPEGVEHEYMGLTRHTAKHPKYKAKMTVLETKPWLEERAIARGEIEVEEVDEDEADVEVGKADAEAVALAKREGRKAKKALEAEERKKVVEGLALQMVGKLQEPEMRVFKTRDEVRRRRKQDRDRRATMQARAVAEEEGRGDDAGMDL

InterPro domains:
  IPR024629 Large ribosomal subunit protein mL67 [PF12829] (19-119)
  IPR024629 Large ribosomal subunit protein mL67 [PTHR28184] (16-249)

pLDDT: mean 75.49, std 20.74, range [26.61, 98.56]